Protein AF-A0A7V4M4U8-F1 (afdb_monomer_lite)

Secondary structure (DSSP, 8-state):
----------------------S---TT---SEEEEEEEEESS--SS-PPPPPP-TTSPEEEEEEEEE-TT----S----EEEETTS-EEE------TTT-EEEEEE--S--TTEEEEETTEEEESSPPS----PPPPPPPP--------------PPPP--------------------------PPPPPPP---------------------------------PPPP---------------------------------------------------SPPPPPPEEEEEEE-TTS-EEEEEEETTS-EEEEEEESS--SEEEE-SSS-EEEEE-SSS-EEEEE-TT--EEEEEES-TT-SSEEEEEE-TTSSEEEEEETTTTEEEEEETT-PPPEEEEE----TT----EEEEE-TTSEEEEEETTTTEEEEEETT--S-PPPSBSS---EEE-TTSSEEEEEETTTEEEEEETTEEEEEEE--TTEEESTTT-EEEETTTEEEEEEEE-TT----EEEEEEETTT--EEEEEEE-SSEEEEEEEEPPP-PPB----------

Structure (mmCIF, N/CA/C/O backbone):
data_AF-A0A7V4M4U8-F1
#
_entry.id   AF-A0A7V4M4U8-F1
#
loop_
_atom_site.group_PDB
_atom_site.id
_atom_site.type_symbol
_atom_site.label_atom_id
_atom_site.label_alt_id
_atom_site.label_comp_id
_atom_site.label_asym_id
_atom_site.label_entity_id
_atom_site.label_seq_id
_atom_site.pdbx_PDB_ins_code
_atom_site.Cartn_x
_atom_site.Cartn_y
_atom_site.Cartn_z
_atom_site.occupancy
_atom_site.B_iso_or_equiv
_atom_site.auth_seq_id
_atom_site.auth_comp_id
_atom_site.auth_asym_id
_atom_site.auth_atom_id
_atom_site.pdbx_PDB_model_num
ATOM 1 N N . MET A 1 1 ? 74.409 -19.589 27.084 1.00 37.31 1 MET A N 1
ATOM 2 C CA . MET A 1 1 ? 73.579 -19.998 25.931 1.00 37.31 1 MET A CA 1
ATOM 3 C C . MET A 1 1 ? 72.987 -18.742 25.315 1.00 37.31 1 MET A C 1
ATOM 5 O O . MET A 1 1 ? 72.434 -17.932 26.044 1.00 37.31 1 MET A O 1
ATOM 9 N N . LYS A 1 2 ? 73.227 -18.530 24.018 1.00 34.25 2 LYS A N 1
ATOM 10 C CA . LYS A 1 2 ? 72.780 -17.364 23.245 1.00 34.25 2 LYS A CA 1
ATOM 11 C C . LYS A 1 2 ? 71.338 -17.613 22.787 1.00 34.25 2 LYS A C 1
ATOM 13 O O . LYS A 1 2 ? 71.100 -18.637 22.158 1.00 34.25 2 LYS A O 1
ATOM 18 N N . GLY A 1 3 ? 70.409 -16.711 23.095 1.00 29.94 3 GLY A N 1
ATOM 19 C CA . GLY A 1 3 ? 69.025 -16.756 22.616 1.00 29.94 3 GLY A CA 1
ATOM 20 C C . GLY A 1 3 ? 68.671 -15.428 21.960 1.00 29.94 3 GLY A C 1
ATOM 21 O O . GLY A 1 3 ? 68.572 -14.414 22.643 1.00 29.94 3 GLY A O 1
ATOM 22 N N . ALA A 1 4 ? 68.568 -15.435 20.634 1.00 31.23 4 ALA A N 1
ATOM 23 C CA . ALA A 1 4 ? 68.247 -14.279 19.811 1.00 31.23 4 ALA A CA 1
ATOM 24 C C . ALA A 1 4 ? 66.745 -13.959 19.882 1.00 31.23 4 ALA A C 1
ATOM 26 O O . ALA A 1 4 ? 65.912 -14.839 19.673 1.00 31.23 4 ALA A O 1
ATOM 27 N N . ILE A 1 5 ? 66.414 -12.693 20.139 1.00 37.72 5 ILE A N 1
ATOM 28 C CA . ILE A 1 5 ? 65.064 -12.141 20.002 1.00 37.72 5 ILE A CA 1
ATOM 29 C C . ILE A 1 5 ? 64.905 -11.700 18.545 1.00 37.72 5 ILE A C 1
ATOM 31 O O . ILE A 1 5 ? 65.608 -10.802 18.084 1.00 37.72 5 ILE A O 1
ATOM 35 N N . TRP A 1 6 ? 63.996 -12.346 17.817 1.00 29.23 6 TRP A N 1
ATOM 36 C CA . TRP A 1 6 ? 63.551 -11.902 16.499 1.00 29.23 6 TRP A CA 1
ATOM 37 C C . TRP A 1 6 ? 62.451 -10.848 16.666 1.00 29.23 6 TRP A C 1
ATOM 39 O O . TRP A 1 6 ? 61.345 -11.155 17.104 1.00 29.23 6 TRP A O 1
ATOM 49 N N . LEU A 1 7 ? 62.761 -9.601 16.307 1.00 30.34 7 LEU A N 1
ATOM 50 C CA . LEU A 1 7 ? 61.784 -8.545 16.048 1.00 30.34 7 LEU A CA 1
ATOM 51 C C . LEU A 1 7 ? 61.285 -8.701 14.607 1.00 30.34 7 LEU A C 1
ATOM 53 O O . LEU A 1 7 ? 61.957 -8.294 13.663 1.00 30.34 7 LEU A O 1
ATOM 57 N N . SER A 1 8 ? 60.105 -9.287 14.423 1.00 30.83 8 SER A N 1
ATOM 58 C CA . SER A 1 8 ? 59.366 -9.189 13.164 1.00 30.83 8 SER A CA 1
ATOM 59 C C . SER A 1 8 ? 58.445 -7.971 13.223 1.00 30.83 8 SER A C 1
ATOM 61 O O . SER A 1 8 ? 57.365 -8.019 13.811 1.00 30.83 8 SER A O 1
ATOM 63 N N . ALA A 1 9 ? 58.892 -6.871 12.618 1.00 32.38 9 ALA A N 1
ATOM 64 C CA . ALA A 1 9 ? 58.062 -5.717 12.307 1.00 32.38 9 ALA A CA 1
ATOM 65 C C . ALA A 1 9 ? 57.093 -6.087 11.171 1.00 32.38 9 ALA A C 1
ATOM 67 O O . ALA A 1 9 ? 57.475 -6.150 10.006 1.00 32.38 9 ALA A O 1
ATOM 68 N N . GLY A 1 10 ? 55.838 -6.366 11.520 1.00 26.73 10 GLY A N 1
ATOM 69 C CA . GLY A 1 10 ? 54.737 -6.463 10.567 1.00 26.73 10 GLY A CA 1
ATOM 70 C C . GLY A 1 10 ? 54.005 -5.130 10.497 1.00 26.73 10 GLY A C 1
ATOM 71 O O . GLY A 1 10 ? 53.086 -4.897 11.276 1.00 26.73 10 GLY A O 1
ATOM 72 N N . ALA A 1 11 ? 54.417 -4.256 9.580 1.00 30.48 11 ALA A N 1
ATOM 73 C CA . ALA A 1 11 ? 53.653 -3.071 9.216 1.00 30.48 11 ALA A CA 1
ATOM 74 C C . ALA A 1 11 ? 52.394 -3.504 8.444 1.00 30.48 11 ALA A C 1
ATOM 76 O O . ALA A 1 11 ? 52.497 -4.015 7.331 1.00 30.48 11 ALA A O 1
ATOM 77 N N . TRP A 1 12 ? 51.212 -3.313 9.031 1.00 28.50 12 TRP A N 1
ATOM 78 C CA . TRP A 1 12 ? 49.934 -3.399 8.321 1.00 28.50 12 TRP A CA 1
ATOM 79 C C . TRP A 1 12 ? 49.415 -1.979 8.122 1.00 28.50 12 TRP A C 1
ATOM 81 O O . TRP A 1 12 ? 49.146 -1.263 9.084 1.00 28.50 12 TRP A O 1
ATOM 91 N N . GLY A 1 13 ? 49.375 -1.559 6.858 1.00 30.81 13 GLY A N 1
ATOM 92 C CA . GLY A 1 13 ? 48.991 -0.216 6.447 1.00 30.81 13 GLY A CA 1
ATOM 93 C C . GLY A 1 13 ? 47.503 0.043 6.654 1.00 30.81 13 GLY A C 1
ATOM 94 O O . GLY A 1 13 ? 46.659 -0.629 6.070 1.00 30.81 13 GLY A O 1
ATOM 95 N N . LEU A 1 14 ? 47.204 1.061 7.455 1.00 32.81 14 LEU A N 1
ATOM 96 C CA . LEU A 1 14 ? 45.954 1.809 7.406 1.00 32.81 14 LEU A CA 1
ATOM 97 C C . LEU A 1 14 ? 45.993 2.712 6.167 1.00 32.81 14 LEU A C 1
ATOM 99 O O . LEU A 1 14 ? 46.827 3.612 6.096 1.00 32.81 14 LEU A O 1
ATOM 103 N N . VAL A 1 15 ? 45.080 2.510 5.218 1.00 40.19 15 VAL A N 1
ATOM 104 C CA . VAL A 1 15 ? 44.749 3.531 4.211 1.00 40.19 15 VAL A CA 1
ATOM 105 C C . VAL A 1 15 ? 43.426 4.164 4.632 1.00 40.19 15 VAL A C 1
ATOM 107 O O . VAL A 1 15 ? 42.367 3.879 4.087 1.00 40.19 15 VAL A O 1
ATOM 110 N N . GLY A 1 16 ? 43.484 4.977 5.685 1.00 37.84 16 GLY A N 1
ATOM 111 C CA . GLY A 1 16 ? 42.395 5.871 6.060 1.00 37.84 16 GLY A CA 1
ATOM 112 C C . GLY A 1 16 ? 42.669 7.244 5.462 1.00 37.84 16 GLY A C 1
ATOM 113 O O . GLY A 1 16 ? 43.500 7.981 5.988 1.00 37.84 16 GLY A O 1
ATOM 114 N N . PHE A 1 17 ? 41.994 7.601 4.370 1.00 42.12 17 PHE A N 1
ATOM 115 C CA . PHE A 1 17 ? 42.006 8.980 3.884 1.00 42.12 17 PHE A CA 1
ATOM 116 C C . PHE A 1 17 ? 40.987 9.789 4.690 1.00 42.12 17 PHE A C 1
ATOM 118 O O . PHE A 1 17 ? 39.831 9.933 4.302 1.00 42.12 17 PHE A O 1
ATOM 125 N N . ALA A 1 18 ? 41.414 10.329 5.831 1.00 37.75 18 ALA A N 1
ATOM 126 C CA . ALA A 1 18 ? 40.714 11.455 6.433 1.00 37.75 18 ALA A CA 1
ATOM 127 C C . ALA A 1 18 ? 41.033 12.692 5.585 1.00 37.75 18 ALA A C 1
ATOM 129 O O . ALA A 1 18 ? 42.057 13.348 5.780 1.00 37.75 18 ALA A O 1
ATOM 130 N N . VAL A 1 19 ? 40.194 12.983 4.591 1.00 45.69 19 VAL A N 1
ATOM 131 C CA . VAL A 1 19 ? 40.257 14.273 3.905 1.00 45.69 19 VAL A CA 1
ATOM 132 C C . VAL A 1 19 ? 39.746 15.308 4.907 1.00 45.69 19 VAL A C 1
ATOM 134 O O . VAL A 1 19 ? 38.553 15.387 5.177 1.00 45.69 19 VAL A O 1
ATOM 137 N N . GLY A 1 20 ? 40.657 16.056 5.527 1.00 35.62 20 GLY A N 1
ATOM 138 C CA . GLY A 1 20 ? 40.309 17.187 6.383 1.00 35.62 20 GLY A CA 1
ATOM 139 C C . GLY A 1 20 ? 39.784 18.345 5.539 1.00 35.62 20 GLY A C 1
ATOM 140 O O . GLY A 1 20 ? 40.518 19.296 5.288 1.00 35.62 20 GLY A O 1
ATOM 141 N N . LEU A 1 21 ? 38.541 18.253 5.067 1.00 45.75 21 LEU A N 1
ATOM 142 C CA . LEU A 1 21 ? 37.810 19.401 4.538 1.00 45.75 21 LEU A CA 1
ATOM 143 C C . LEU A 1 21 ? 37.182 20.126 5.730 1.00 45.75 21 LEU A C 1
ATOM 145 O O . LEU A 1 21 ? 36.449 19.528 6.516 1.00 45.75 21 LEU A O 1
ATOM 149 N N . ALA A 1 22 ? 37.534 21.398 5.904 1.00 41.44 22 ALA A N 1
ATOM 150 C CA . ALA A 1 22 ? 36.914 22.264 6.897 1.00 41.44 22 ALA A CA 1
ATOM 151 C C . ALA A 1 22 ? 35.392 22.321 6.668 1.00 41.44 22 ALA A C 1
ATOM 153 O O . ALA A 1 22 ? 34.950 22.381 5.525 1.00 41.44 22 ALA A O 1
ATOM 154 N N . ASP A 1 23 ? 34.600 22.369 7.745 1.00 48.03 23 ASP A N 1
ATOM 155 C CA . ASP A 1 23 ? 33.122 22.445 7.741 1.00 48.03 23 ASP A CA 1
ATOM 156 C C . ASP A 1 23 ? 32.538 23.720 7.072 1.00 48.03 23 ASP A C 1
ATOM 158 O O . ASP A 1 23 ? 31.345 24.011 7.187 1.00 48.03 23 ASP A O 1
ATOM 162 N N . SER A 1 24 ? 33.352 24.511 6.373 1.00 54.06 24 SER A N 1
ATOM 163 C CA . SER A 1 24 ? 32.948 25.753 5.721 1.00 54.06 24 SER A CA 1
ATOM 164 C C . SER A 1 24 ? 32.619 25.522 4.248 1.00 54.06 24 SER A C 1
ATOM 166 O O . SER A 1 24 ? 33.508 25.257 3.440 1.00 54.06 24 SER A O 1
ATOM 168 N N . TRP A 1 25 ? 31.347 25.692 3.892 1.00 60.88 25 TRP A N 1
ATOM 169 C CA . TRP A 1 25 ? 30.920 25.824 2.501 1.00 60.88 25 TRP A CA 1
ATOM 170 C C . TRP A 1 25 ? 31.572 27.053 1.860 1.00 60.88 25 TRP A C 1
ATOM 172 O O . TRP A 1 25 ? 31.498 28.146 2.425 1.00 60.88 25 TRP A O 1
ATOM 182 N N . ASP A 1 26 ? 32.157 26.894 0.672 1.00 64.00 26 ASP A N 1
ATOM 183 C CA . ASP A 1 26 ? 32.497 28.037 -0.174 1.00 64.00 26 ASP A CA 1
ATOM 184 C C . ASP A 1 26 ? 31.190 28.599 -0.771 1.00 64.00 26 ASP A C 1
ATOM 186 O O . ASP A 1 26 ? 30.489 27.879 -1.491 1.00 64.00 26 ASP A O 1
ATOM 190 N N . PRO A 1 27 ? 30.816 29.862 -0.491 1.00 56.94 27 PRO A N 1
ATOM 191 C CA . PRO A 1 27 ? 29.612 30.471 -1.052 1.00 56.94 27 PRO A CA 1
ATOM 192 C C . PRO A 1 27 ? 29.626 30.573 -2.589 1.00 56.94 27 PRO A C 1
ATOM 194 O O . PRO A 1 27 ? 28.568 30.793 -3.180 1.00 56.94 27 PRO A O 1
ATOM 197 N N . ALA A 1 28 ? 30.783 30.416 -3.244 1.00 66.12 28 ALA A N 1
ATOM 198 C CA . ALA A 1 28 ? 30.892 30.367 -4.701 1.00 66.12 28 ALA A CA 1
ATOM 199 C C . ALA A 1 28 ? 30.596 28.980 -5.297 1.00 66.12 28 ALA A C 1
ATOM 201 O O . ALA A 1 28 ? 30.308 28.887 -6.496 1.00 66.12 28 ALA A O 1
ATOM 202 N N . ASP A 1 29 ? 30.636 27.912 -4.495 1.00 75.38 29 ASP A N 1
ATOM 203 C CA . ASP A 1 29 ? 30.267 26.585 -4.969 1.00 75.38 29 ASP A CA 1
ATOM 204 C C . ASP A 1 29 ? 28.770 26.582 -5.329 1.00 75.38 29 ASP A C 1
ATOM 206 O O . ASP A 1 29 ? 27.960 27.293 -4.720 1.00 75.38 29 ASP A O 1
ATOM 210 N N . ARG A 1 30 ? 28.356 25.777 -6.307 1.00 77.81 30 ARG A N 1
ATOM 211 C CA . ARG A 1 30 ? 26.943 25.580 -6.682 1.00 77.81 30 ARG A CA 1
ATOM 212 C C . ARG A 1 30 ? 26.472 24.133 -6.520 1.00 77.81 30 ARG A C 1
ATOM 214 O O . ARG A 1 30 ? 25.294 23.869 -6.746 1.00 77.81 30 ARG A O 1
ATOM 221 N N . ALA A 1 31 ? 27.344 23.211 -6.115 1.00 83.69 31 ALA A N 1
ATOM 222 C CA . ALA A 1 31 ? 27.018 21.796 -6.018 1.00 83.69 31 ALA A CA 1
ATOM 223 C C . ALA A 1 31 ? 25.997 21.500 -4.900 1.00 83.69 31 ALA A C 1
ATOM 225 O O . ALA A 1 31 ? 26.152 21.995 -3.781 1.00 83.69 31 ALA A O 1
ATOM 226 N N . PRO A 1 32 ? 24.964 20.675 -5.152 1.00 81.88 32 PRO A N 1
ATOM 227 C CA . PRO A 1 32 ? 23.910 20.376 -4.175 1.00 81.88 32 PRO A CA 1
ATOM 228 C C . PRO A 1 32 ? 24.402 19.593 -2.942 1.00 81.88 32 PRO A C 1
ATOM 230 O O . PRO A 1 32 ? 23.754 19.624 -1.892 1.00 81.88 32 PRO A O 1
ATOM 233 N N . TRP A 1 33 ? 25.539 18.905 -3.057 1.00 88.06 33 TRP A N 1
ATOM 234 C CA . TRP A 1 33 ? 26.171 18.121 -1.999 1.00 88.06 33 TRP A CA 1
ATOM 235 C C . TRP A 1 33 ? 27.680 17.989 -2.254 1.00 88.06 33 TRP A C 1
ATOM 237 O O . TRP A 1 33 ? 28.111 18.124 -3.397 1.00 88.06 33 TRP A O 1
ATOM 247 N N . HIS A 1 34 ? 28.441 17.671 -1.205 1.00 88.88 34 HIS A N 1
ATOM 248 C CA . HIS A 1 34 ? 29.864 17.324 -1.265 1.00 88.88 34 HIS A CA 1
ATOM 249 C C . HIS A 1 34 ? 30.172 16.048 -0.486 1.00 88.88 34 HIS A C 1
ATOM 251 O O . HIS A 1 34 ? 29.481 15.706 0.478 1.00 88.88 34 HIS A O 1
ATOM 257 N N . LEU A 1 35 ? 31.225 15.348 -0.890 1.00 88.50 35 LEU A N 1
ATOM 258 C CA . LEU A 1 35 ? 31.758 14.195 -0.186 1.00 88.50 35 LEU A CA 1
ATOM 259 C C . LEU A 1 35 ? 32.592 14.651 1.020 1.00 88.50 35 LEU A C 1
ATOM 261 O O . LEU A 1 35 ? 33.602 15.333 0.879 1.00 88.50 35 LEU A O 1
ATOM 265 N N . GLN A 1 36 ? 32.165 14.257 2.220 1.00 88.12 36 GLN A N 1
ATOM 266 C CA . GLN A 1 36 ? 32.839 14.591 3.476 1.00 88.12 36 GLN A CA 1
ATOM 267 C C . GLN A 1 36 ? 33.886 13.536 3.851 1.00 88.12 36 GLN A C 1
ATOM 269 O O . GLN A 1 36 ? 35.000 13.874 4.240 1.00 88.12 36 GLN A O 1
ATOM 274 N N . SER A 1 37 ? 33.542 12.248 3.752 1.00 86.75 37 SER A N 1
ATOM 275 C CA . SER A 1 37 ? 34.482 11.154 4.026 1.00 86.75 37 SER A CA 1
ATOM 276 C C . SER A 1 37 ? 34.078 9.850 3.340 1.00 86.75 37 SER A C 1
ATOM 278 O O . SER A 1 37 ? 32.895 9.605 3.110 1.00 86.75 37 SER A O 1
ATOM 280 N N . VAL A 1 38 ? 35.062 8.991 3.060 1.00 86.69 38 VAL A N 1
ATOM 281 C CA . VAL A 1 38 ? 34.866 7.616 2.571 1.00 86.69 38 VAL A CA 1
ATOM 282 C C . VAL A 1 38 ? 35.637 6.659 3.473 1.00 86.69 38 VAL A C 1
ATOM 284 O O . VAL A 1 38 ? 36.816 6.880 3.738 1.00 86.69 38 VAL A O 1
ATOM 287 N N . ALA A 1 39 ? 34.984 5.599 3.936 1.00 84.62 39 ALA A N 1
ATOM 288 C CA . ALA A 1 39 ? 35.598 4.537 4.726 1.00 84.62 39 ALA A CA 1
ATOM 289 C C . ALA A 1 39 ? 35.186 3.163 4.188 1.00 84.62 39 ALA A C 1
ATOM 291 O O . ALA A 1 39 ? 34.088 3.005 3.666 1.00 84.62 39 ALA A O 1
ATOM 292 N N . ILE A 1 40 ? 36.062 2.169 4.318 1.00 82.31 40 ILE A N 1
ATOM 293 C CA . ILE A 1 40 ? 35.744 0.762 4.051 1.00 82.31 40 ILE A CA 1
ATOM 294 C C . ILE A 1 40 ? 35.632 0.073 5.414 1.00 82.31 40 ILE A C 1
ATOM 296 O O . ILE A 1 40 ? 36.529 0.239 6.235 1.00 82.31 40 ILE A O 1
ATOM 300 N N . SER A 1 41 ? 34.551 -0.668 5.655 1.00 77.62 41 SER A N 1
ATOM 301 C CA . SER A 1 41 ? 34.288 -1.395 6.903 1.00 77.62 41 SER A CA 1
ATOM 302 C C . SER A 1 41 ? 33.845 -2.829 6.617 1.00 77.62 41 SER A C 1
ATOM 304 O O . SER A 1 41 ? 33.208 -3.091 5.603 1.00 77.62 41 SER A O 1
ATOM 306 N N . ASP A 1 42 ? 34.134 -3.770 7.513 1.00 71.62 42 ASP A N 1
ATOM 307 C CA . ASP A 1 42 ? 33.671 -5.165 7.398 1.00 71.62 42 ASP A CA 1
ATOM 308 C C . ASP A 1 42 ? 32.212 -5.357 7.861 1.00 71.62 42 ASP A C 1
ATOM 310 O O . ASP A 1 42 ? 31.645 -6.449 7.733 1.00 71.62 42 ASP A O 1
ATOM 314 N N . GLU A 1 43 ? 31.582 -4.310 8.405 1.00 70.50 43 GLU A N 1
ATOM 315 C CA . GLU A 1 43 ? 30.209 -4.349 8.901 1.00 70.50 43 GLU A CA 1
ATOM 316 C C . GLU A 1 43 ? 29.339 -3.228 8.308 1.00 70.50 43 GLU A C 1
ATOM 318 O O . GLU A 1 43 ? 29.766 -2.090 8.107 1.00 70.50 43 GLU A O 1
ATOM 323 N N . ALA A 1 44 ? 28.062 -3.536 8.071 1.00 60.66 44 ALA A N 1
ATOM 324 C CA . ALA A 1 44 ? 27.045 -2.566 7.665 1.00 60.66 44 ALA A CA 1
ATOM 325 C C . ALA A 1 44 ? 26.556 -1.727 8.864 1.00 60.66 44 ALA A C 1
ATOM 327 O O . ALA A 1 44 ? 25.353 -1.633 9.110 1.00 60.66 44 ALA A O 1
ATOM 328 N N . GLN A 1 45 ? 27.464 -1.185 9.680 1.00 61.06 45 GLN A N 1
ATOM 329 C CA . GLN A 1 45 ? 27.079 -0.361 10.829 1.00 61.06 45 GLN A CA 1
ATOM 330 C C . GLN A 1 45 ? 26.781 1.080 10.399 1.00 61.06 45 GLN A C 1
ATOM 332 O O . GLN A 1 45 ? 27.513 1.682 9.630 1.00 61.06 45 GLN A O 1
ATOM 337 N N . THR A 1 46 ? 25.721 1.681 10.928 1.00 54.38 46 THR A N 1
ATOM 338 C CA . THR A 1 46 ? 25.365 3.094 10.686 1.00 54.38 46 THR A CA 1
ATOM 339 C C . THR A 1 46 ? 26.043 4.067 11.665 1.00 54.38 46 THR A C 1
ATOM 341 O O . THR A 1 46 ? 25.809 5.279 11.616 1.00 54.38 46 THR A O 1
ATOM 344 N N . GLU A 1 47 ? 26.884 3.549 12.567 1.00 53.38 47 GLU A N 1
ATOM 345 C CA . GLU A 1 47 ? 27.676 4.301 13.541 1.00 53.38 47 GLU A CA 1
ATOM 346 C C . GLU A 1 47 ? 29.161 4.039 13.316 1.00 53.38 47 GLU A C 1
ATOM 348 O O . GLU A 1 47 ? 29.636 2.924 13.505 1.00 53.38 47 GLU A O 1
ATOM 353 N N . LEU A 1 48 ? 29.904 5.084 12.942 1.00 48.88 48 LEU A N 1
ATOM 354 C CA . LEU A 1 48 ? 31.364 5.054 12.898 1.00 48.88 48 LEU A CA 1
ATOM 355 C C . LEU A 1 48 ? 31.900 4.948 14.337 1.00 48.88 48 LEU A C 1
ATOM 357 O O . LEU A 1 48 ? 32.186 5.959 14.979 1.00 48.88 48 LEU A O 1
ATOM 361 N N . ARG A 1 49 ? 32.009 3.729 14.874 1.00 44.34 49 ARG A N 1
ATOM 362 C CA . ARG A 1 49 ? 32.866 3.452 16.035 1.00 44.34 49 ARG A CA 1
ATOM 363 C C . ARG A 1 49 ? 34.301 3.198 15.557 1.00 44.34 49 ARG A C 1
ATOM 365 O O . ARG A 1 49 ? 34.479 2.600 14.501 1.00 44.34 49 ARG A O 1
ATOM 372 N N . PRO A 1 50 ? 35.331 3.601 16.321 1.00 43.59 50 PRO A N 1
ATOM 373 C CA . PRO A 1 50 ? 36.697 3.158 16.050 1.00 43.59 50 PRO A CA 1
ATOM 374 C C . PRO A 1 50 ? 36.764 1.619 16.127 1.00 43.59 50 PRO A C 1
ATOM 376 O O . PRO A 1 50 ? 36.323 1.026 17.114 1.00 43.59 50 PRO A O 1
ATOM 379 N N . GLU A 1 51 ? 37.236 0.986 15.049 1.00 49.19 51 GLU A N 1
ATOM 380 C CA . GLU A 1 51 ? 37.052 -0.446 14.770 1.00 49.19 51 GLU A CA 1
ATOM 381 C C . GLU A 1 51 ? 37.871 -1.406 15.656 1.00 49.19 51 GLU A C 1
ATOM 383 O O . GLU A 1 51 ? 38.981 -1.117 16.105 1.00 49.19 51 GLU A O 1
ATOM 388 N N . SER A 1 52 ? 37.301 -2.605 15.841 1.00 45.53 52 SER A N 1
ATOM 389 C CA . SER A 1 52 ? 37.986 -3.840 16.252 1.00 45.53 52 SER A CA 1
ATOM 390 C C . SER A 1 52 ? 38.593 -4.553 15.030 1.00 45.53 52 SER A C 1
ATOM 392 O O . SER A 1 52 ? 38.081 -4.396 13.927 1.00 45.53 52 SER A O 1
ATOM 394 N N . PRO A 1 53 ? 39.658 -5.362 15.188 1.00 42.19 53 PRO A N 1
ATOM 395 C CA . PRO A 1 53 ? 40.408 -5.918 14.061 1.00 42.19 53 PRO A CA 1
ATOM 396 C C . PRO A 1 53 ? 39.591 -6.869 13.163 1.00 42.19 53 PRO A C 1
ATOM 398 O O . PRO A 1 53 ? 38.954 -7.812 13.639 1.00 42.19 53 PRO A O 1
ATOM 401 N N . ALA A 1 54 ? 39.702 -6.627 11.853 1.00 45.78 54 ALA A N 1
ATOM 402 C CA . ALA A 1 54 ? 39.060 -7.318 10.735 1.00 45.78 54 ALA A CA 1
ATOM 403 C C . ALA A 1 54 ? 39.207 -8.855 10.746 1.00 45.78 54 ALA A C 1
ATOM 405 O O . ALA A 1 54 ? 40.302 -9.403 10.922 1.00 45.78 54 ALA A O 1
ATOM 406 N N . LYS A 1 55 ? 38.110 -9.572 10.457 1.00 46.88 55 LYS A N 1
ATOM 407 C CA . LYS A 1 55 ? 38.115 -11.017 10.155 1.00 46.88 55 LYS A CA 1
ATOM 408 C C . LYS A 1 55 ? 38.036 -11.215 8.640 1.00 46.88 55 LYS A C 1
ATOM 410 O O . LYS A 1 55 ? 37.016 -10.924 8.027 1.00 46.88 55 LYS A O 1
ATOM 415 N N . ARG A 1 56 ? 39.092 -11.777 8.040 1.00 43.66 56 ARG A N 1
ATOM 416 C CA . ARG A 1 56 ? 39.177 -12.037 6.589 1.00 43.66 56 ARG A CA 1
ATOM 417 C C . ARG A 1 56 ? 38.054 -12.960 6.098 1.00 43.66 56 ARG A C 1
ATOM 419 O O . ARG A 1 56 ? 37.911 -14.067 6.612 1.00 43.66 56 ARG A O 1
ATOM 426 N N . GLY A 1 57 ? 37.337 -12.527 5.056 1.00 54.75 57 GLY A N 1
ATOM 427 C CA . GLY A 1 57 ? 36.425 -13.366 4.262 1.00 54.75 57 GLY A CA 1
ATOM 428 C C . GLY A 1 57 ? 34.982 -12.866 4.115 1.00 54.75 57 GLY A C 1
ATOM 429 O O . GLY A 1 57 ? 34.152 -13.622 3.618 1.00 54.75 57 GLY A O 1
ATOM 430 N N . ARG A 1 58 ? 34.655 -11.642 4.550 1.00 56.53 58 ARG A N 1
ATOM 431 C CA . ARG A 1 58 ? 33.315 -11.041 4.414 1.00 56.53 58 ARG A CA 1
ATOM 432 C C . ARG A 1 58 ? 33.296 -9.923 3.360 1.00 56.53 58 ARG A C 1
ATOM 434 O O . ARG A 1 58 ? 34.356 -9.358 3.096 1.00 56.53 58 ARG A O 1
ATOM 441 N N . PRO A 1 59 ? 32.132 -9.629 2.747 1.00 54.88 59 PRO A N 1
ATOM 442 C CA . PRO A 1 59 ? 31.981 -8.468 1.875 1.00 54.88 59 PRO A CA 1
ATOM 443 C C . PRO A 1 59 ? 32.311 -7.193 2.654 1.00 54.88 59 PRO A C 1
ATOM 445 O O . PRO A 1 59 ? 31.876 -7.029 3.794 1.00 54.88 59 PRO A O 1
ATOM 448 N N . SER A 1 60 ? 33.094 -6.314 2.036 1.00 71.00 60 SER A N 1
ATOM 449 C CA . SER A 1 60 ? 33.428 -5.016 2.607 1.00 71.00 60 SER A CA 1
ATOM 450 C C . SER A 1 60 ? 32.327 -4.013 2.251 1.00 71.00 60 SER A C 1
ATOM 452 O O . SER A 1 60 ? 31.835 -3.959 1.123 1.00 71.00 60 SER A O 1
ATOM 454 N N . TYR A 1 61 ? 31.931 -3.207 3.220 1.00 79.31 61 TYR A N 1
ATOM 455 C CA . TYR A 1 61 ? 30.981 -2.120 3.069 1.00 79.31 61 TYR A CA 1
ATOM 456 C C . TYR A 1 61 ? 31.735 -0.810 2.860 1.00 79.31 61 TYR A C 1
ATOM 458 O O . TYR A 1 61 ? 32.611 -0.458 3.643 1.00 79.31 61 TYR A O 1
ATOM 466 N N . LEU A 1 62 ? 31.381 -0.058 1.824 1.00 83.62 62 LEU A N 1
ATOM 467 C CA . LEU A 1 62 ? 31.839 1.310 1.626 1.00 83.62 62 LEU A CA 1
ATOM 468 C C . LEU A 1 62 ? 30.873 2.248 2.350 1.00 83.62 62 LEU A C 1
ATOM 470 O O . LEU A 1 62 ? 29.673 2.202 2.109 1.00 83.62 62 LEU A O 1
ATOM 474 N N . HIS A 1 63 ? 31.378 3.085 3.243 1.00 84.81 63 HIS A N 1
ATOM 475 C CA . HIS A 1 63 ? 30.621 4.083 3.989 1.00 84.81 63 HIS A CA 1
ATOM 476 C C . HIS A 1 63 ? 31.011 5.459 3.464 1.00 84.81 63 HIS A C 1
ATOM 478 O O . HIS A 1 63 ? 32.165 5.867 3.590 1.00 84.81 63 HIS A O 1
ATOM 484 N N . ILE A 1 64 ? 30.063 6.179 2.873 1.00 85.56 64 ILE A N 1
ATOM 485 C CA . ILE A 1 64 ? 30.291 7.504 2.295 1.00 85.56 64 ILE A CA 1
ATOM 486 C C . ILE A 1 64 ? 29.465 8.524 3.055 1.00 85.56 64 ILE A C 1
ATOM 488 O O . ILE A 1 64 ? 28.239 8.452 3.069 1.00 85.56 64 ILE A O 1
ATOM 492 N N . ARG A 1 65 ? 30.130 9.500 3.660 1.00 86.50 65 ARG A N 1
ATOM 493 C CA . ARG A 1 65 ? 29.475 10.615 4.332 1.00 86.50 65 ARG A CA 1
ATOM 494 C C . ARG A 1 65 ? 29.379 11.804 3.391 1.00 86.50 65 ARG A C 1
ATOM 496 O O . ARG A 1 65 ? 30.369 12.188 2.773 1.00 86.50 65 ARG A O 1
ATOM 503 N N . LEU A 1 66 ? 28.192 12.385 3.312 1.00 86.00 66 LEU A N 1
ATOM 504 C CA . LEU A 1 66 ? 27.868 13.527 2.473 1.00 86.00 66 LEU A CA 1
ATOM 505 C C . LEU A 1 66 ? 27.567 14.762 3.312 1.00 86.00 66 LEU A C 1
ATOM 507 O O . LEU A 1 66 ? 27.035 14.685 4.418 1.00 86.00 66 LEU A O 1
ATOM 511 N N . GLN A 1 67 ? 27.845 15.920 2.740 1.00 86.00 67 GLN A N 1
ATOM 512 C CA . GLN A 1 67 ? 27.422 17.210 3.248 1.00 86.00 67 GLN A CA 1
ATOM 513 C C . GLN A 1 67 ? 26.433 17.805 2.244 1.00 86.00 67 GLN A C 1
ATOM 515 O O . GLN A 1 67 ? 26.787 18.037 1.094 1.00 86.00 67 GLN A O 1
ATOM 520 N N . PHE A 1 68 ? 25.183 18.026 2.654 1.00 80.69 68 PHE A N 1
ATOM 521 C CA . PHE A 1 68 ? 24.144 18.616 1.800 1.00 80.69 68 PHE A CA 1
ATOM 522 C C . PHE A 1 68 ? 24.016 20.114 2.040 1.00 80.69 68 PHE A C 1
ATOM 524 O O . PHE A 1 68 ? 24.228 20.585 3.162 1.00 80.69 68 PHE A O 1
ATOM 531 N N . ARG A 1 69 ? 23.597 20.857 1.012 1.00 79.38 69 ARG A N 1
ATOM 532 C CA . ARG A 1 69 ? 23.249 22.269 1.192 1.00 79.38 69 ARG A CA 1
ATOM 533 C C . ARG A 1 69 ? 22.070 22.438 2.154 1.00 79.38 69 ARG A C 1
ATOM 535 O O . ARG A 1 69 ? 21.098 21.689 2.048 1.00 79.38 69 ARG A O 1
ATOM 542 N N . PRO A 1 70 ? 22.082 23.477 3.012 1.00 68.38 70 PRO A N 1
ATOM 543 C CA . PRO A 1 70 ? 20.995 23.743 3.958 1.00 68.38 70 PRO A CA 1
ATOM 544 C C . PRO A 1 70 ? 19.607 23.937 3.326 1.00 68.38 70 PRO A C 1
ATOM 546 O O . PRO A 1 70 ? 18.612 23.724 4.004 1.00 68.38 70 PRO A O 1
ATOM 549 N N . GLN A 1 71 ? 19.546 24.340 2.052 1.00 64.06 71 GLN A N 1
ATOM 550 C CA . GLN A 1 71 ? 18.317 24.694 1.325 1.00 64.06 71 GLN A CA 1
ATOM 551 C C . GLN A 1 71 ? 17.706 23.530 0.518 1.00 64.06 71 GLN A C 1
ATOM 553 O O . GLN A 1 71 ? 16.738 23.739 -0.208 1.00 64.06 71 GLN A O 1
ATOM 558 N N . LEU A 1 72 ? 18.258 22.310 0.593 1.00 64.25 72 LEU A N 1
ATOM 559 C CA . LEU A 1 72 ? 17.576 21.130 0.047 1.00 64.25 72 LEU A CA 1
ATOM 560 C C . LEU A 1 72 ? 16.461 20.701 1.019 1.00 64.25 72 LEU A C 1
ATOM 562 O O . LEU A 1 72 ? 16.681 19.888 1.919 1.00 64.25 72 LEU A O 1
ATOM 566 N N . ASP A 1 73 ? 15.269 21.278 0.833 1.00 49.09 73 ASP A N 1
ATOM 567 C CA . ASP A 1 73 ? 14.075 21.048 1.667 1.00 49.09 73 ASP A CA 1
ATOM 568 C C . ASP A 1 73 ? 13.526 19.613 1.578 1.00 49.09 73 ASP A C 1
ATOM 570 O O . ASP A 1 73 ? 12.814 19.163 2.477 1.00 49.09 73 ASP A O 1
ATOM 574 N N . ASP A 1 74 ? 13.902 18.853 0.544 1.00 52.31 74 ASP A N 1
ATOM 575 C CA . ASP A 1 74 ? 13.487 17.463 0.371 1.00 52.31 74 ASP A CA 1
ATOM 576 C C . ASP A 1 74 ? 14.679 16.507 0.487 1.00 52.31 74 ASP A C 1
ATOM 578 O O . ASP A 1 74 ? 15.250 16.050 -0.499 1.00 52.31 74 ASP A O 1
ATOM 582 N N . ARG A 1 75 ? 15.061 16.171 1.726 1.00 52.50 75 ARG A N 1
ATOM 583 C CA . ARG A 1 75 ? 16.090 15.151 2.025 1.00 52.50 75 ARG A CA 1
ATOM 584 C C . ARG A 1 75 ? 15.640 13.722 1.670 1.00 52.50 75 ARG A C 1
ATOM 586 O O . ARG A 1 75 ? 16.255 12.749 2.113 1.00 52.50 75 ARG A O 1
ATOM 593 N N . ARG A 1 76 ? 14.517 13.544 0.964 1.00 49.12 76 ARG A N 1
ATOM 594 C CA . ARG A 1 76 ? 13.989 12.226 0.607 1.00 49.12 76 ARG A CA 1
ATOM 595 C C . ARG A 1 76 ? 14.793 11.643 -0.559 1.00 49.12 76 ARG A C 1
ATOM 597 O O . ARG A 1 76 ? 14.743 12.122 -1.681 1.00 49.12 76 ARG A O 1
ATOM 604 N N . LEU A 1 77 ? 15.497 10.551 -0.251 1.00 51.81 77 LEU A N 1
ATOM 605 C CA . LEU A 1 77 ? 15.923 9.487 -1.172 1.00 51.81 77 LEU A CA 1
ATOM 606 C C . LEU A 1 77 ? 16.551 9.968 -2.491 1.00 51.81 77 LEU A C 1
ATOM 608 O O . LEU A 1 77 ? 16.094 9.653 -3.588 1.00 51.81 77 LEU A O 1
ATOM 612 N N . HIS A 1 78 ? 17.668 10.680 -2.391 1.00 55.34 78 HIS A N 1
ATOM 613 C CA . HIS A 1 78 ? 18.499 10.939 -3.559 1.00 55.34 78 HIS A CA 1
ATOM 614 C C . HIS A 1 78 ? 19.178 9.639 -4.011 1.00 55.34 78 HIS A C 1
ATOM 616 O O . HIS A 1 78 ? 19.860 8.965 -3.236 1.00 55.34 78 HIS A O 1
ATOM 622 N N . GLN A 1 79 ? 18.947 9.265 -5.270 1.00 68.50 79 GLN A N 1
ATOM 623 C CA . GLN A 1 79 ? 19.558 8.103 -5.908 1.00 68.50 79 GLN A CA 1
ATOM 624 C C . GLN A 1 79 ? 21.017 8.415 -6.232 1.00 68.50 79 GLN A C 1
ATOM 626 O O . GLN A 1 79 ? 21.351 8.855 -7.330 1.00 68.50 79 GLN A O 1
ATOM 631 N N . PHE A 1 80 ? 21.885 8.224 -5.250 1.00 79.69 80 PHE A N 1
ATOM 632 C CA . PHE A 1 80 ? 23.312 8.174 -5.514 1.00 79.69 80 PHE A CA 1
ATOM 633 C C . PHE A 1 80 ? 23.656 6.879 -6.250 1.00 79.69 80 PHE A C 1
ATOM 635 O O . PHE A 1 80 ? 22.898 5.914 -6.172 1.00 79.69 80 PHE A O 1
ATOM 642 N N . ARG A 1 81 ? 24.783 6.853 -6.964 1.00 83.69 81 ARG A N 1
ATOM 643 C CA . ARG A 1 81 ? 25.387 5.668 -7.593 1.00 83.69 81 ARG A CA 1
ATOM 644 C C . ARG A 1 81 ? 26.899 5.765 -7.518 1.00 83.69 81 ARG A C 1
ATOM 646 O O . ARG A 1 81 ? 27.444 6.858 -7.661 1.00 83.69 81 ARG A O 1
ATOM 653 N N . VAL A 1 82 ? 27.569 4.626 -7.356 1.00 87.38 82 VAL A N 1
ATOM 654 C CA . VAL A 1 82 ? 29.013 4.557 -7.603 1.00 87.38 82 VAL A CA 1
ATOM 655 C C . VAL A 1 82 ? 29.215 4.236 -9.075 1.00 87.38 82 VAL A C 1
ATOM 657 O O . VAL A 1 82 ? 28.746 3.204 -9.561 1.00 87.38 82 VAL A O 1
ATOM 660 N N . VAL A 1 83 ? 29.890 5.130 -9.789 1.00 86.88 83 VAL A N 1
ATOM 661 C CA . VAL A 1 83 ? 30.147 5.018 -11.226 1.00 86.88 83 VAL A CA 1
ATOM 662 C C . VAL A 1 83 ? 31.642 5.071 -11.522 1.00 86.88 83 VAL A C 1
ATOM 664 O O . VAL A 1 83 ? 32.415 5.684 -10.787 1.00 86.88 83 VAL A O 1
ATOM 667 N N . ASP A 1 84 ? 32.064 4.447 -12.616 1.00 88.75 84 ASP A N 1
ATOM 668 C CA . ASP A 1 84 ? 33.426 4.593 -13.129 1.00 88.75 84 ASP A CA 1
ATOM 669 C C . ASP A 1 84 ? 33.616 5.934 -13.861 1.00 88.75 84 ASP A C 1
ATOM 671 O O . ASP A 1 84 ? 32.670 6.696 -14.072 1.00 88.75 84 ASP A O 1
ATOM 675 N N . LYS A 1 85 ? 34.839 6.229 -14.317 1.00 86.38 85 LYS A N 1
ATOM 676 C CA . LYS A 1 85 ? 35.170 7.421 -15.126 1.00 86.38 85 LYS A CA 1
ATOM 677 C C . LYS A 1 85 ? 34.277 7.648 -16.361 1.00 86.38 85 LYS A C 1
ATOM 679 O O . LYS A 1 85 ? 34.137 8.789 -16.784 1.00 86.38 85 LYS A O 1
ATOM 684 N N . LEU A 1 86 ? 33.660 6.603 -16.915 1.00 84.56 86 LEU A N 1
ATOM 685 C CA . LEU A 1 86 ? 32.767 6.673 -18.078 1.00 84.56 86 LEU A CA 1
ATOM 686 C C . LEU A 1 86 ? 31.292 6.867 -17.685 1.00 84.56 86 LEU A C 1
ATOM 688 O O . LEU A 1 86 ? 30.449 7.024 -18.562 1.00 84.56 86 LEU A O 1
ATOM 692 N N . GLY A 1 87 ? 30.974 6.878 -16.387 1.00 82.06 87 GLY A N 1
ATOM 693 C CA . GLY A 1 87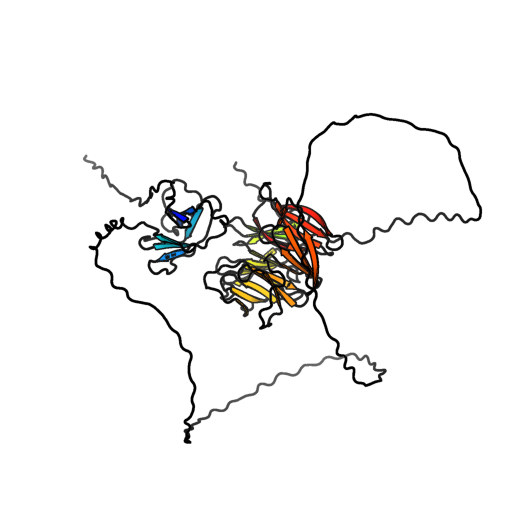 ? 29.602 6.974 -15.881 1.00 82.06 87 GLY A CA 1
ATOM 694 C C . GLY A 1 87 ? 28.877 5.627 -15.824 1.00 82.06 87 GLY A C 1
ATOM 695 O O . GLY A 1 87 ? 27.668 5.586 -15.605 1.00 82.06 87 GLY A O 1
ATOM 696 N N . LYS A 1 88 ? 29.582 4.504 -16.013 1.00 84.25 88 LYS A N 1
ATOM 697 C CA . LYS A 1 88 ? 28.989 3.171 -15.883 1.00 84.25 88 LYS A CA 1
ATOM 698 C C . LYS A 1 88 ? 28.845 2.822 -14.404 1.00 84.25 88 LYS A C 1
ATOM 700 O O . LYS A 1 88 ? 29.811 2.917 -13.651 1.00 84.25 88 LYS A O 1
ATOM 705 N N . THR A 1 89 ? 27.657 2.384 -13.995 1.00 83.38 89 THR A N 1
ATOM 706 C CA . THR A 1 89 ? 27.384 1.961 -12.615 1.00 83.38 89 THR A CA 1
ATOM 707 C C . THR A 1 89 ? 28.216 0.735 -12.240 1.00 83.38 89 THR A C 1
ATOM 709 O O . THR A 1 89 ? 28.189 -0.280 -12.936 1.00 83.38 89 THR A O 1
ATOM 712 N N . VAL A 1 90 ? 28.955 0.857 -11.137 1.00 83.00 90 VAL A N 1
ATOM 713 C CA . VAL A 1 90 ? 29.797 -0.194 -10.548 1.00 83.00 90 VAL A CA 1
ATOM 714 C C . VAL A 1 90 ? 29.095 -0.844 -9.356 1.00 83.00 90 VAL A C 1
ATOM 716 O O . VAL A 1 90 ? 29.251 -2.041 -9.142 1.00 83.00 90 VAL A O 1
ATOM 719 N N . ALA A 1 91 ? 28.284 -0.079 -8.618 1.00 76.69 91 ALA A N 1
ATOM 720 C CA . ALA A 1 91 ? 27.470 -0.592 -7.523 1.00 76.69 91 ALA A CA 1
ATOM 721 C C . ALA A 1 91 ? 26.177 0.214 -7.345 1.00 76.69 91 ALA A C 1
ATOM 723 O O . ALA A 1 91 ? 26.160 1.440 -7.520 1.00 76.69 91 ALA A O 1
ATOM 724 N N . ASP A 1 92 ? 25.116 -0.494 -6.954 1.00 61.53 92 ASP A N 1
ATOM 725 C CA . ASP A 1 92 ? 23.844 0.086 -6.534 1.00 61.53 92 ASP A CA 1
ATOM 726 C C . ASP A 1 92 ? 23.880 0.485 -5.054 1.00 61.53 92 ASP A C 1
ATOM 728 O O . ASP A 1 92 ? 24.607 -0.082 -4.239 1.00 61.53 92 ASP A O 1
ATOM 732 N N . VAL A 1 93 ? 23.086 1.495 -4.707 1.00 63.53 93 VAL A N 1
ATOM 733 C CA . VAL A 1 93 ? 23.180 2.189 -3.416 1.00 63.53 93 VAL A CA 1
ATOM 734 C C . VAL A 1 93 ? 22.021 1.811 -2.524 1.00 63.53 93 VAL A C 1
ATOM 736 O O . VAL A 1 93 ? 20.855 1.853 -2.936 1.00 63.53 93 VAL A O 1
ATOM 739 N N . HIS A 1 94 ? 22.339 1.470 -1.278 1.00 54.03 94 HIS A N 1
ATOM 740 C CA . HIS A 1 94 ? 21.361 1.033 -0.298 1.00 54.03 94 HIS A CA 1
ATOM 741 C C . HIS A 1 94 ? 21.584 1.738 1.041 1.00 54.03 94 HIS A C 1
ATOM 743 O O . HIS A 1 94 ? 22.427 1.343 1.833 1.00 54.03 94 HIS A O 1
ATOM 749 N N . GLY A 1 95 ? 20.753 2.737 1.334 1.00 53.78 95 GLY A N 1
ATOM 750 C CA . GLY A 1 95 ? 20.670 3.336 2.665 1.00 53.78 95 GLY A CA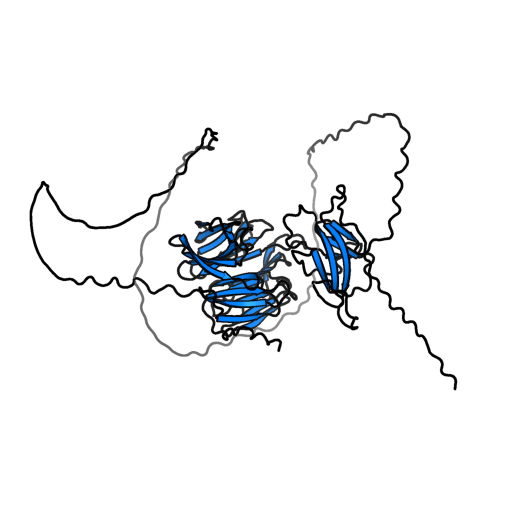 1
ATOM 751 C C . GLY A 1 95 ? 20.926 4.833 2.647 1.00 53.78 95 GLY A C 1
ATOM 752 O O . GLY A 1 95 ? 21.943 5.301 2.150 1.00 53.78 95 GLY A O 1
ATOM 753 N N . PHE A 1 96 ? 19.977 5.573 3.204 1.00 52.09 96 PHE A N 1
ATOM 754 C CA . PHE A 1 96 ? 20.153 6.953 3.618 1.00 52.09 96 PHE A CA 1
ATOM 755 C C . PHE A 1 96 ? 19.566 7.051 5.015 1.00 52.09 96 PHE A C 1
ATOM 757 O O . PHE A 1 96 ? 18.377 6.800 5.177 1.00 52.09 96 PHE A O 1
ATOM 764 N N . TYR A 1 97 ? 20.390 7.406 5.997 1.00 51.38 97 TYR A N 1
ATOM 765 C CA . TYR A 1 97 ? 19.906 7.734 7.332 1.00 51.38 97 TYR A CA 1
ATOM 766 C C . TYR A 1 97 ? 19.615 9.237 7.372 1.00 51.38 97 TYR A C 1
ATOM 768 O O . TYR A 1 97 ? 20.545 10.044 7.235 1.00 51.38 97 TYR A O 1
ATOM 776 N N . ARG A 1 98 ? 18.335 9.606 7.541 1.00 50.59 98 ARG A N 1
ATOM 777 C CA . ARG A 1 98 ? 17.817 10.992 7.443 1.00 50.59 98 ARG A CA 1
ATOM 778 C C . ARG A 1 98 ? 18.581 12.032 8.266 1.00 50.59 98 ARG A C 1
ATOM 780 O O . ARG A 1 98 ? 18.602 13.206 7.889 1.00 50.59 98 ARG A O 1
ATOM 787 N N . ASP A 1 99 ? 19.266 11.590 9.315 1.00 54.50 99 ASP A N 1
ATOM 788 C CA . ASP A 1 99 ? 19.915 12.480 10.276 1.00 54.50 99 ASP A CA 1
ATOM 789 C C . ASP A 1 99 ? 21.447 12.511 10.146 1.00 54.50 99 ASP A C 1
ATOM 791 O O . ASP A 1 99 ? 22.099 13.282 10.847 1.00 54.50 99 ASP A O 1
ATOM 795 N N . ARG A 1 100 ? 22.053 11.659 9.301 1.00 57.03 100 ARG A N 1
ATOM 796 C CA . ARG A 1 100 ? 23.515 11.430 9.327 1.00 57.03 100 ARG A CA 1
ATOM 797 C C . ARG A 1 100 ? 24.229 11.573 7.988 1.00 57.03 100 ARG A C 1
ATOM 799 O O . ARG A 1 100 ? 25.456 11.589 7.985 1.00 57.03 100 ARG A O 1
ATOM 806 N N . SER A 1 101 ? 23.504 11.708 6.875 1.00 71.94 101 SER A N 1
ATOM 807 C CA . SER A 1 101 ? 24.100 11.857 5.538 1.00 71.94 101 SER A CA 1
ATOM 808 C C . SER A 1 101 ? 25.125 10.762 5.201 1.00 71.94 101 SER A C 1
ATOM 810 O O . SER A 1 101 ? 26.099 11.023 4.505 1.00 71.94 101 SER A O 1
ATOM 812 N N . VAL A 1 102 ? 24.942 9.543 5.718 1.00 77.69 102 VAL A N 1
ATOM 813 C CA . VAL A 1 102 ? 25.819 8.399 5.428 1.00 77.69 102 VAL A CA 1
ATOM 814 C C . VAL A 1 102 ? 25.120 7.472 4.441 1.00 77.69 102 VAL A C 1
ATOM 816 O O . VAL A 1 102 ? 23.958 7.114 4.635 1.00 77.69 102 VAL A O 1
ATOM 819 N N . LEU A 1 103 ? 25.848 7.088 3.399 1.00 78.19 103 LEU A N 1
ATOM 820 C CA . LEU A 1 103 ? 25.488 6.080 2.414 1.00 78.19 103 LEU A CA 1
ATOM 821 C C . LEU A 1 103 ? 26.337 4.829 2.649 1.00 78.19 103 LEU A C 1
ATOM 823 O O . LEU A 1 103 ? 27.543 4.945 2.870 1.00 78.19 103 LEU A O 1
ATOM 827 N N . VAL A 1 104 ? 25.727 3.646 2.575 1.00 76.38 104 VAL A N 1
ATOM 828 C CA . VAL A 1 104 ? 26.425 2.361 2.734 1.00 76.38 104 VAL A CA 1
ATOM 829 C C . VAL A 1 104 ? 26.262 1.529 1.461 1.00 76.38 104 VAL A C 1
ATOM 831 O O . VAL A 1 104 ? 25.169 1.431 0.906 1.00 76.38 104 VAL A O 1
ATOM 834 N N . PHE A 1 105 ? 27.354 0.941 0.976 1.00 78.31 105 PHE A N 1
ATOM 835 C CA . PHE A 1 105 ? 27.382 0.159 -0.262 1.00 78.31 105 PHE A CA 1
ATOM 836 C C . PHE A 1 105 ? 28.086 -1.162 -0.006 1.00 78.31 105 PHE A C 1
ATOM 838 O O . PHE A 1 105 ? 29.165 -1.185 0.576 1.00 78.31 105 PHE A O 1
ATOM 845 N N . GLU A 1 106 ? 27.509 -2.258 -0.472 1.00 75.31 106 GLU A N 1
ATOM 846 C CA . GLU A 1 106 ? 28.135 -3.576 -0.404 1.00 75.31 106 GLU A CA 1
ATOM 847 C C . GLU A 1 106 ? 28.836 -3.875 -1.735 1.00 75.31 106 GLU A C 1
ATOM 849 O O . GLU A 1 106 ? 28.253 -3.665 -2.800 1.00 75.31 106 GLU A O 1
ATOM 854 N N . GLY A 1 107 ? 30.090 -4.333 -1.695 1.00 71.69 107 GLY A N 1
ATOM 855 C CA . GLY A 1 107 ? 30.847 -4.636 -2.910 1.00 71.69 107 GLY A CA 1
ATOM 856 C C . GLY A 1 107 ? 32.274 -5.121 -2.657 1.00 71.69 107 GLY A C 1
ATOM 857 O O . GLY A 1 107 ? 32.767 -5.137 -1.530 1.00 71.69 107 GLY A O 1
ATOM 858 N N . GLU A 1 108 ? 32.961 -5.533 -3.725 1.00 73.75 108 GLU A N 1
ATOM 859 C CA . GLU A 1 108 ? 34.395 -5.836 -3.676 1.00 73.75 108 GLU A CA 1
ATOM 860 C C . GLU A 1 108 ? 35.223 -4.568 -3.931 1.00 73.75 108 GLU A C 1
ATOM 862 O O . GLU A 1 108 ? 35.535 -4.221 -5.071 1.00 73.75 108 GLU A O 1
ATOM 867 N N . TRP A 1 109 ? 35.612 -3.877 -2.861 1.00 77.06 109 TRP A N 1
ATOM 868 C CA . TRP A 1 109 ? 36.357 -2.615 -2.940 1.00 77.06 109 TRP A CA 1
ATOM 869 C C . TRP A 1 109 ? 37.868 -2.858 -2.874 1.00 77.06 109 TRP A C 1
ATOM 871 O O . TRP A 1 109 ? 38.487 -2.738 -1.820 1.00 77.06 109 TRP A O 1
ATOM 881 N N . LYS A 1 110 ? 38.475 -3.245 -4.001 1.00 68.25 110 LYS A N 1
ATOM 882 C CA . LYS A 1 110 ? 39.943 -3.402 -4.097 1.00 68.25 110 LYS A CA 1
ATOM 883 C C . LYS A 1 110 ? 40.649 -2.103 -4.489 1.00 68.25 110 LYS A C 1
ATOM 885 O O . LYS A 1 110 ? 41.803 -1.913 -4.120 1.00 68.25 110 LYS A O 1
ATOM 890 N N . ASP A 1 111 ? 39.952 -1.225 -5.208 1.00 75.81 111 ASP A N 1
ATOM 891 C CA . ASP A 1 111 ? 40.441 0.081 -5.642 1.00 75.81 111 ASP A CA 1
ATOM 892 C C . ASP A 1 111 ? 39.274 1.078 -5.723 1.00 75.81 111 ASP A C 1
ATOM 894 O O . ASP A 1 111 ? 38.206 0.755 -6.247 1.00 75.81 111 ASP A O 1
ATOM 898 N N . LEU A 1 112 ? 39.475 2.277 -5.176 1.00 78.62 112 LEU A N 1
ATOM 899 C CA . LEU A 1 112 ? 38.519 3.387 -5.231 1.00 78.62 112 LEU A CA 1
ATOM 900 C C . LEU A 1 112 ? 38.940 4.458 -6.251 1.00 78.62 112 LEU A C 1
ATOM 902 O O . LEU A 1 112 ? 38.188 5.400 -6.517 1.00 78.62 112 LEU A O 1
ATOM 906 N N . GLN A 1 113 ? 40.138 4.343 -6.829 1.00 83.44 113 GLN A N 1
ATOM 907 C CA . GLN A 1 113 ? 40.663 5.300 -7.787 1.00 83.44 113 GLN A CA 1
ATOM 908 C C . GLN A 1 113 ? 39.858 5.266 -9.091 1.00 83.44 113 GLN A C 1
ATOM 910 O O . GLN A 1 113 ? 39.589 4.220 -9.675 1.00 83.44 113 GLN A O 1
ATOM 915 N N . GLY A 1 114 ? 39.461 6.447 -9.573 1.00 81.44 114 GLY A N 1
ATOM 916 C CA . GLY A 1 114 ? 38.658 6.568 -10.794 1.00 81.44 114 GLY A CA 1
ATOM 917 C C . GLY A 1 114 ? 37.183 6.189 -10.624 1.00 81.44 114 GLY A C 1
ATOM 918 O O . GLY A 1 114 ? 36.453 6.182 -11.620 1.00 81.44 114 GLY A O 1
ATOM 919 N N . LEU A 1 115 ? 36.745 5.918 -9.390 1.00 86.00 115 LEU A N 1
ATOM 920 C CA . LEU A 1 115 ? 35.338 5.827 -9.029 1.00 86.00 115 LEU A CA 1
ATOM 921 C C . LEU A 1 115 ? 34.805 7.185 -8.580 1.00 86.00 115 LEU A C 1
ATOM 923 O O . LEU A 1 115 ? 35.514 8.011 -8.000 1.00 86.00 115 LEU A O 1
ATOM 927 N N . TYR A 1 116 ? 33.527 7.398 -8.852 1.00 89.38 116 TYR A N 1
ATOM 928 C CA . TYR A 1 116 ? 32.817 8.628 -8.565 1.00 89.38 116 TYR A CA 1
ATOM 929 C C . TYR A 1 116 ? 31.497 8.304 -7.891 1.00 89.38 116 TYR A C 1
ATOM 931 O O . TYR A 1 116 ? 30.851 7.311 -8.226 1.00 89.38 116 TYR A O 1
ATOM 939 N N . LEU A 1 117 ? 31.083 9.176 -6.985 1.00 88.88 117 LEU A N 1
ATOM 940 C CA . LEU A 1 117 ? 29.712 9.232 -6.535 1.00 88.88 117 LEU A CA 1
ATOM 941 C C . LEU A 1 117 ? 28.936 10.175 -7.453 1.00 88.88 117 LEU A C 1
ATOM 943 O O . LEU A 1 117 ? 29.338 11.318 -7.652 1.00 88.88 117 LEU A O 1
ATOM 947 N N . GLU A 1 118 ? 27.834 9.698 -8.015 1.00 86.19 118 GLU A N 1
ATOM 948 C CA . GLU A 1 118 ? 26.946 10.477 -8.875 1.00 86.19 118 GLU A CA 1
ATOM 949 C C . GLU A 1 118 ? 25.548 10.531 -8.260 1.00 86.19 118 GLU A C 1
ATOM 951 O O . GLU A 1 118 ? 25.006 9.493 -7.889 1.00 86.19 118 GLU A O 1
ATOM 956 N N . GLY A 1 119 ? 24.956 11.720 -8.160 1.00 84.19 119 GLY A N 1
ATOM 957 C CA . GLY A 1 119 ? 23.602 11.923 -7.646 1.00 84.19 119 GLY A CA 1
ATOM 958 C C . GLY A 1 119 ? 23.175 13.386 -7.751 1.00 84.19 119 GLY A C 1
ATOM 959 O O . GLY A 1 119 ? 24.014 14.283 -7.714 1.00 84.19 119 GLY A O 1
ATOM 960 N N . LEU A 1 120 ? 21.871 13.650 -7.889 1.00 76.94 120 LEU A N 1
ATOM 961 C CA . LEU A 1 120 ? 21.321 15.016 -8.009 1.00 76.94 120 LEU A CA 1
ATOM 962 C C . LEU A 1 120 ? 21.934 15.855 -9.150 1.00 76.94 120 LEU A C 1
ATOM 964 O O . LEU A 1 120 ? 22.114 17.063 -9.016 1.00 76.94 120 LEU A O 1
ATOM 968 N N . GLY A 1 121 ? 22.304 15.214 -10.263 1.00 81.50 121 GLY A N 1
ATOM 969 C CA . GLY A 1 121 ? 22.969 15.888 -11.386 1.00 81.50 121 GLY A CA 1
ATOM 970 C C . GLY A 1 121 ? 24.398 16.362 -11.086 1.00 81.50 121 GLY A C 1
ATOM 971 O O . GLY A 1 121 ? 24.990 17.052 -11.910 1.00 81.50 121 GLY A O 1
ATOM 972 N N . HIS A 1 122 ? 24.957 15.988 -9.932 1.00 86.81 122 HIS A N 1
ATOM 973 C CA . HIS A 1 122 ? 26.323 16.290 -9.514 1.00 86.81 122 HIS A CA 1
ATOM 974 C C . HIS A 1 122 ? 27.150 15.012 -9.390 1.00 86.81 122 HIS A C 1
ATOM 976 O O . HIS A 1 122 ? 26.613 13.920 -9.172 1.00 86.81 122 HIS A O 1
ATOM 982 N N . ARG A 1 123 ? 28.467 15.139 -9.558 1.00 89.38 123 ARG A N 1
ATOM 983 C CA . ARG A 1 123 ? 29.388 14.005 -9.569 1.00 89.38 123 ARG A CA 1
ATOM 984 C C . ARG A 1 123 ? 30.724 14.374 -8.941 1.00 89.38 123 ARG A C 1
ATOM 986 O O . ARG A 1 123 ? 31.407 15.269 -9.432 1.00 89.38 123 ARG A O 1
ATOM 993 N N . GLU A 1 124 ? 31.138 13.612 -7.933 1.00 91.56 124 GLU A N 1
ATOM 994 C CA . GLU A 1 124 ? 32.411 13.808 -7.230 1.00 91.56 124 GLU A CA 1
ATOM 995 C C . GLU A 1 124 ? 33.253 12.534 -7.206 1.00 91.56 124 GLU A C 1
ATOM 997 O O . GLU A 1 124 ? 32.702 11.439 -7.090 1.00 91.56 124 GLU A O 1
ATOM 1002 N N . PRO A 1 125 ? 34.587 12.632 -7.335 1.00 91.88 125 PRO A N 1
ATOM 1003 C CA . PRO A 1 125 ? 35.461 11.473 -7.205 1.00 91.88 125 PRO A CA 1
ATOM 1004 C C . PRO A 1 125 ? 35.465 10.953 -5.759 1.00 91.88 125 PRO A C 1
ATOM 1006 O O . PRO A 1 125 ? 35.551 11.737 -4.817 1.00 91.88 125 PRO A O 1
ATOM 1009 N N . LEU A 1 126 ? 35.430 9.627 -5.578 1.00 88.69 126 LEU A N 1
ATOM 1010 C CA . LEU A 1 126 ? 35.490 9.004 -4.244 1.00 88.69 126 LEU A CA 1
ATOM 1011 C C . LEU A 1 126 ? 36.847 9.193 -3.562 1.00 88.69 126 LEU A C 1
ATOM 1013 O O . LEU A 1 126 ? 36.930 9.251 -2.338 1.00 88.69 126 LEU A O 1
ATOM 1017 N N . VAL A 1 127 ? 37.908 9.289 -4.361 1.00 86.19 127 VAL A N 1
ATOM 1018 C CA . VAL A 1 127 ? 39.258 9.620 -3.910 1.00 86.19 127 VAL A CA 1
ATOM 1019 C C . VAL A 1 127 ? 39.706 10.848 -4.696 1.00 86.19 127 VAL A C 1
ATOM 1021 O O . VAL A 1 127 ? 39.780 10.770 -5.929 1.00 86.19 127 VAL A O 1
ATOM 1024 N N . PRO A 1 128 ? 40.001 11.978 -4.031 1.00 71.31 128 PRO A N 1
ATOM 1025 C CA . PRO A 1 128 ? 40.537 13.149 -4.705 1.00 71.31 128 PRO A CA 1
ATOM 1026 C C . PRO A 1 128 ? 41.809 12.763 -5.463 1.00 71.31 128 PRO A C 1
ATOM 1028 O O . PRO A 1 128 ? 42.736 12.185 -4.894 1.00 71.31 128 PRO A O 1
ATOM 1031 N N . GLY A 1 129 ? 41.862 13.069 -6.760 1.00 68.75 129 GLY A N 1
ATOM 1032 C CA . GLY A 1 129 ? 43.119 12.991 -7.500 1.00 68.75 129 GLY A CA 1
ATOM 1033 C C . GLY A 1 129 ? 44.147 13.969 -6.913 1.00 68.75 129 GLY A C 1
ATOM 1034 O O . GLY A 1 129 ? 43.761 14.906 -6.208 1.00 68.75 129 GLY A O 1
ATOM 1035 N N . PRO A 1 130 ? 45.449 13.802 -7.211 1.00 63.72 130 PRO A N 1
ATOM 1036 C CA . PRO A 1 130 ? 46.440 14.811 -6.854 1.00 63.72 130 PRO A CA 1
ATOM 1037 C C . PRO A 1 130 ? 45.963 16.175 -7.376 1.00 63.72 130 PRO A C 1
ATOM 1039 O O . PRO A 1 130 ? 45.442 16.228 -8.498 1.00 63.72 130 PRO A O 1
ATOM 1042 N N . PRO A 1 131 ? 46.083 17.256 -6.580 1.00 49.41 131 PRO A N 1
ATOM 1043 C CA . PRO A 1 131 ? 45.575 18.564 -6.958 1.00 49.41 131 PRO A CA 1
ATOM 1044 C C . PRO A 1 131 ? 46.126 18.909 -8.335 1.00 49.41 131 PRO A C 1
ATOM 1046 O O . PRO A 1 131 ? 47.338 19.018 -8.530 1.00 49.41 131 PRO A O 1
ATOM 1049 N N . ARG A 1 132 ? 45.226 19.022 -9.317 1.00 44.88 132 ARG A N 1
ATOM 1050 C CA . ARG A 1 132 ? 45.586 19.528 -10.636 1.00 44.88 132 ARG A CA 1
ATOM 1051 C C . ARG A 1 132 ? 46.143 20.920 -10.384 1.00 44.88 132 ARG A C 1
ATOM 1053 O O . ARG A 1 132 ? 45.408 21.771 -9.886 1.00 44.88 132 ARG A O 1
ATOM 1060 N N . ALA A 1 133 ? 47.433 21.117 -10.661 1.00 43.44 133 ALA A N 1
ATOM 1061 C CA . ALA A 1 133 ? 48.059 22.427 -10.591 1.00 43.44 133 ALA A CA 1
ATOM 1062 C C . ALA A 1 133 ? 47.127 23.409 -11.300 1.00 43.44 133 ALA A C 1
ATOM 1064 O O . ALA A 1 133 ? 46.772 23.198 -12.463 1.00 43.44 133 ALA A O 1
ATOM 1065 N N . ARG A 1 134 ? 46.631 24.393 -10.546 1.00 39.22 134 ARG A N 1
ATOM 1066 C CA . ARG A 1 134 ? 45.737 25.433 -11.043 1.00 39.22 134 ARG A CA 1
ATOM 1067 C C . ARG A 1 134 ? 46.440 26.037 -12.251 1.00 39.22 134 ARG A C 1
ATOM 1069 O O . ARG A 1 134 ? 47.479 26.665 -12.079 1.00 39.22 134 ARG A O 1
ATOM 1076 N N . ALA A 1 135 ? 45.936 25.756 -13.452 1.00 44.22 135 ALA A N 1
ATOM 1077 C CA . ALA A 1 135 ? 46.478 26.352 -14.658 1.00 44.22 135 ALA A CA 1
ATOM 1078 C C . ALA A 1 135 ? 46.406 27.864 -14.453 1.00 44.22 135 ALA A C 1
ATOM 1080 O O . ALA A 1 135 ? 45.324 28.399 -14.189 1.00 44.22 135 ALA A O 1
ATOM 1081 N N . GLU A 1 136 ? 47.568 28.516 -14.460 1.00 39.12 136 GLU A N 1
ATOM 1082 C CA . GLU A 1 136 ? 47.635 29.967 -14.426 1.00 39.12 136 GLU A CA 1
ATOM 1083 C C . GLU A 1 136 ? 46.743 30.506 -15.549 1.00 39.12 136 GLU A C 1
ATOM 1085 O O . GLU A 1 136 ? 46.748 29.953 -16.657 1.00 39.12 136 GLU A O 1
ATOM 1090 N N . PRO A 1 137 ? 45.927 31.536 -15.275 1.00 43.94 137 PRO A N 1
ATOM 1091 C CA . PRO A 1 137 ? 45.142 32.158 -16.323 1.00 43.94 137 PRO A CA 1
ATOM 1092 C C . PRO A 1 137 ? 46.108 32.626 -17.421 1.00 43.94 137 PRO A C 1
ATOM 1094 O O . PRO A 1 137 ? 47.113 33.266 -17.099 1.00 43.94 137 PRO A O 1
ATOM 1097 N N . PRO A 1 138 ? 45.853 32.304 -18.702 1.00 44.59 138 PRO A N 1
ATOM 1098 C CA . PRO A 1 138 ? 46.701 32.788 -19.777 1.00 44.59 138 PRO A CA 1
ATOM 1099 C C . PRO A 1 138 ? 46.728 34.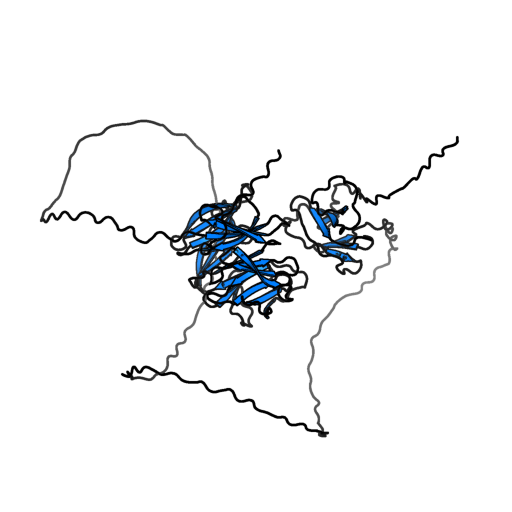317 -19.729 1.00 44.59 138 PRO A C 1
ATOM 1101 O O . PRO A 1 138 ? 45.685 34.967 -19.620 1.00 44.59 138 PRO A O 1
ATOM 1104 N N . ALA A 1 139 ? 47.940 34.872 -19.769 1.00 47.75 139 ALA A N 1
ATOM 1105 C CA . ALA A 1 139 ? 48.174 36.304 -19.828 1.00 47.75 139 ALA A CA 1
ATOM 1106 C C . ALA A 1 139 ? 47.339 36.932 -20.954 1.00 47.75 139 ALA A C 1
ATOM 1108 O O . ALA A 1 139 ? 47.252 36.391 -22.058 1.00 47.75 139 ALA A O 1
ATOM 1109 N N . SER A 1 140 ? 46.717 38.068 -20.640 1.00 45.53 140 SER A N 1
ATOM 1110 C CA . SER A 1 140 ? 45.839 38.824 -21.529 1.00 45.53 140 SER A CA 1
ATOM 1111 C C . SER A 1 140 ? 46.445 39.004 -22.929 1.00 45.53 140 SER A C 1
ATOM 1113 O O . SER A 1 140 ? 47.594 39.444 -23.031 1.00 45.53 140 SER A O 1
ATOM 1115 N N . PRO A 1 141 ? 45.698 38.734 -24.015 1.00 47.38 141 PRO A N 1
ATOM 1116 C CA . PRO A 1 141 ? 46.161 39.062 -25.354 1.00 47.38 141 PRO A CA 1
ATOM 1117 C C . PRO A 1 141 ? 46.184 40.588 -25.557 1.00 47.38 141 PRO A C 1
ATOM 1119 O O . PRO A 1 141 ? 45.370 41.308 -24.963 1.00 47.38 141 PRO A O 1
ATOM 1122 N N . PRO A 1 142 ? 47.104 41.110 -26.388 1.00 43.38 142 PRO A N 1
ATOM 1123 C CA . PRO A 1 142 ? 47.154 42.526 -26.696 1.00 43.38 142 PRO A CA 1
ATOM 1124 C C . PRO A 1 142 ? 45.922 42.955 -27.499 1.00 43.38 142 PRO A C 1
ATOM 1126 O O . PRO A 1 142 ? 45.382 42.224 -28.327 1.00 43.38 142 PRO A O 1
ATOM 1129 N N . LYS A 1 143 ? 45.506 44.185 -27.210 1.00 47.53 143 LYS A N 1
ATOM 1130 C CA . LYS A 1 143 ? 44.401 44.934 -27.805 1.00 47.53 143 LYS A CA 1
ATOM 1131 C C . LYS A 1 143 ? 44.532 44.949 -29.337 1.00 47.53 143 LYS A C 1
ATOM 1133 O O . LYS A 1 143 ? 45.426 45.608 -29.859 1.00 47.53 143 LYS A O 1
ATOM 1138 N N . ALA A 1 144 ? 43.649 44.233 -30.032 1.00 40.66 144 ALA A N 1
ATOM 1139 C CA . ALA A 1 144 ? 43.507 44.283 -31.484 1.00 40.66 144 ALA A CA 1
ATOM 1140 C C . ALA A 1 144 ? 42.219 45.027 -31.860 1.00 40.66 144 ALA A C 1
ATOM 1142 O O . ALA A 1 144 ? 41.198 44.934 -31.178 1.00 40.66 144 ALA A O 1
ATOM 1143 N N . GLU A 1 145 ? 42.341 45.824 -32.912 1.00 39.53 145 GLU A N 1
ATOM 1144 C CA . GLU A 1 145 ? 41.406 46.839 -33.378 1.00 39.53 145 GLU A CA 1
ATOM 1145 C C . GLU A 1 145 ? 40.082 46.274 -33.901 1.00 39.53 145 GLU A C 1
ATOM 1147 O O . GLU A 1 145 ? 39.978 45.138 -34.362 1.00 39.53 145 GLU A O 1
ATOM 1152 N N . ALA A 1 146 ? 39.063 47.127 -33.817 1.00 45.94 146 ALA A N 1
ATOM 1153 C CA . ALA A 1 146 ? 37.698 46.870 -34.229 1.00 45.94 146 ALA A CA 1
ATOM 1154 C C . ALA A 1 146 ? 37.592 46.527 -35.721 1.00 45.94 146 ALA A C 1
ATOM 1156 O O . ALA A 1 146 ? 38.028 47.294 -36.581 1.00 45.94 146 ALA A O 1
ATOM 1157 N N . LYS A 1 147 ? 36.888 45.434 -36.022 1.00 35.06 147 LYS A N 1
ATOM 1158 C CA . LYS A 1 147 ? 36.231 45.249 -37.312 1.00 35.06 147 LYS A CA 1
ATOM 1159 C C . LYS A 1 147 ? 34.791 44.813 -37.068 1.00 35.06 147 LYS A C 1
ATOM 1161 O O . LYS A 1 147 ? 34.532 43.812 -36.410 1.00 35.06 147 LYS A O 1
ATOM 1166 N N . VAL A 1 148 ? 33.888 45.665 -37.536 1.00 48.94 148 VAL A N 1
ATOM 1167 C CA . VAL A 1 148 ? 32.440 45.477 -37.581 1.00 48.94 148 VAL A CA 1
ATOM 1168 C C . VAL A 1 148 ? 32.151 44.343 -38.558 1.00 48.94 148 VAL A C 1
ATOM 1170 O O . VAL A 1 148 ? 32.582 44.419 -39.707 1.00 48.94 148 VAL A O 1
ATOM 1173 N N . GLU A 1 149 ? 31.438 43.313 -38.111 1.00 37.66 149 GLU A N 1
ATOM 1174 C CA . GLU A 1 149 ? 30.841 42.319 -39.000 1.00 37.66 149 GLU A CA 1
ATOM 1175 C C . GLU A 1 149 ? 29.440 41.984 -38.480 1.00 37.66 149 GLU A C 1
ATOM 1177 O O . GLU A 1 149 ? 29.240 41.594 -37.327 1.00 37.66 149 GLU A O 1
ATOM 1182 N N . GLU A 1 150 ? 28.466 42.294 -39.328 1.00 34.81 150 GLU A N 1
ATOM 1183 C CA . GLU A 1 150 ? 27.032 42.211 -39.105 1.00 34.81 150 GLU A CA 1
ATOM 1184 C C . GLU A 1 150 ? 26.578 40.745 -39.035 1.00 34.81 150 GLU A C 1
ATOM 1186 O O . GLU A 1 150 ? 26.979 39.911 -39.842 1.00 34.81 150 GLU A O 1
ATOM 1191 N N . SER A 1 151 ? 25.687 40.431 -38.093 1.00 38.19 151 SER A N 1
ATOM 1192 C CA . SER A 1 151 ? 24.714 39.350 -38.288 1.00 38.19 151 SER A CA 1
ATOM 1193 C C . SER A 1 151 ? 23.490 39.955 -38.963 1.00 38.19 151 SER A C 1
ATOM 1195 O O . SER A 1 151 ? 23.049 41.026 -38.540 1.00 38.19 151 SER A O 1
ATOM 1197 N N . PRO A 1 152 ? 22.889 39.262 -39.938 1.00 41.09 152 PRO A N 1
ATOM 1198 C CA . PRO A 1 152 ? 21.612 38.641 -39.598 1.00 41.09 152 PRO A CA 1
ATOM 1199 C C . PRO A 1 152 ? 21.354 37.308 -40.313 1.00 41.09 152 PRO A C 1
ATOM 1201 O O . PRO A 1 152 ? 21.514 37.157 -41.520 1.00 41.09 152 PRO A O 1
ATOM 1204 N N . TRP A 1 153 ? 20.868 36.347 -39.533 1.00 37.00 153 TRP A N 1
ATOM 1205 C CA . TRP A 1 153 ? 20.143 35.191 -40.037 1.00 37.00 153 TRP A CA 1
ATOM 1206 C C . TRP A 1 153 ? 18.792 35.667 -40.574 1.00 37.00 153 TRP A C 1
ATOM 1208 O O . TRP A 1 153 ? 17.880 35.942 -39.795 1.00 37.00 153 TRP A O 1
ATOM 1218 N N . GLU A 1 154 ? 18.684 35.772 -41.893 1.00 37.03 154 GLU A N 1
ATOM 1219 C CA . GLU A 1 154 ? 17.425 35.967 -42.605 1.00 37.03 154 GLU A CA 1
ATOM 1220 C C . GLU A 1 154 ? 16.992 34.609 -43.180 1.00 37.03 154 GLU A C 1
ATOM 1222 O O . GLU A 1 154 ? 17.739 33.935 -43.890 1.00 37.03 154 GLU A O 1
ATOM 1227 N N . ILE A 1 155 ? 15.816 34.157 -42.746 1.00 38.72 155 ILE A N 1
ATOM 1228 C CA . ILE A 1 155 ? 15.167 32.906 -43.140 1.00 38.72 155 ILE A CA 1
ATOM 1229 C C . ILE A 1 155 ? 14.155 33.260 -44.227 1.00 38.72 155 ILE A C 1
ATOM 1231 O O . ILE A 1 155 ? 13.251 34.042 -43.946 1.00 38.72 155 ILE A O 1
ATOM 1235 N N . ASP A 1 156 ? 14.243 32.616 -45.393 1.00 35.03 156 ASP A N 1
ATOM 1236 C CA . ASP A 1 156 ? 13.187 32.643 -46.413 1.00 35.03 156 ASP A CA 1
ATOM 1237 C C . ASP A 1 156 ? 12.536 31.250 -46.604 1.00 35.03 156 ASP A C 1
ATOM 1239 O O . ASP A 1 156 ? 13.238 30.230 -46.591 1.00 35.03 156 ASP A O 1
ATOM 1243 N N . PRO A 1 157 ? 11.196 31.173 -46.762 1.00 46.88 157 PRO A N 1
ATOM 1244 C CA . PRO A 1 157 ? 10.430 29.932 -46.939 1.00 46.88 157 PRO A CA 1
ATOM 1245 C C . PRO A 1 157 ? 10.393 29.423 -48.404 1.00 46.88 157 PRO A C 1
ATOM 1247 O O . PRO A 1 157 ? 10.746 30.152 -49.332 1.00 46.88 157 PRO A O 1
ATOM 1250 N N . PRO A 1 158 ? 9.965 28.162 -48.649 1.00 49.28 158 PRO A N 1
ATOM 1251 C CA . PRO A 1 158 ? 10.205 27.469 -49.915 1.00 49.28 158 PRO A CA 1
ATOM 1252 C C . PRO A 1 158 ? 9.179 27.813 -51.004 1.00 49.28 158 PRO A C 1
ATOM 1254 O O . PRO A 1 158 ? 7.981 27.914 -50.741 1.00 49.28 158 PRO A O 1
ATOM 1257 N N . SER A 1 159 ? 9.652 27.897 -52.251 1.00 38.28 159 SER A N 1
ATOM 1258 C CA . SER A 1 159 ? 8.809 27.958 -53.452 1.00 38.28 159 SER A CA 1
ATOM 1259 C C . SER A 1 159 ? 8.631 26.580 -54.093 1.00 38.28 159 SER A C 1
ATOM 1261 O O . SER A 1 159 ? 9.553 25.765 -54.144 1.00 38.28 159 SER A O 1
ATOM 1263 N N . ALA A 1 160 ? 7.406 26.350 -54.557 1.00 40.03 160 ALA A N 1
ATOM 1264 C CA . ALA A 1 160 ? 6.927 25.178 -55.273 1.00 40.03 160 ALA A CA 1
ATOM 1265 C C . ALA A 1 160 ? 7.384 25.146 -56.744 1.00 40.03 160 ALA A C 1
ATOM 1267 O O . ALA A 1 160 ? 7.587 26.200 -57.331 1.00 40.03 160 ALA A O 1
ATOM 1268 N N . GLU A 1 161 ? 7.478 23.938 -57.317 1.00 32.00 161 GLU A N 1
ATOM 1269 C CA . GLU A 1 161 ? 6.956 23.496 -58.636 1.00 32.00 161 GLU A CA 1
ATOM 1270 C C . GLU A 1 161 ? 7.659 22.176 -59.036 1.00 32.00 161 GLU A C 1
ATOM 1272 O O . GLU A 1 161 ? 8.880 22.087 -59.031 1.00 32.00 161 GLU A O 1
ATOM 1277 N N . THR A 1 162 ? 6.972 21.029 -59.063 1.00 33.56 162 THR A N 1
ATOM 1278 C CA . THR A 1 162 ? 6.137 20.423 -60.130 1.00 33.56 162 THR A CA 1
ATOM 1279 C C . THR A 1 162 ? 6.926 19.765 -61.279 1.00 33.56 162 THR A C 1
ATOM 1281 O O . THR A 1 162 ? 7.739 20.388 -61.948 1.00 33.56 162 THR A O 1
ATOM 1284 N N . THR A 1 163 ? 6.509 18.524 -61.575 1.00 35.59 163 THR A N 1
ATOM 1285 C CA . THR A 1 163 ? 6.612 17.715 -62.814 1.00 35.59 163 THR A CA 1
ATOM 1286 C C . THR A 1 163 ? 7.719 16.661 -62.930 1.00 35.59 163 THR A C 1
ATOM 1288 O O . THR A 1 163 ? 8.905 16.942 -62.824 1.00 35.59 163 THR A O 1
ATOM 1291 N N . GLY A 1 164 ? 7.289 15.426 -63.243 1.00 30.27 164 GLY A N 1
ATOM 1292 C CA . GLY A 1 164 ? 8.142 14.404 -63.857 1.00 30.27 164 GLY A CA 1
ATOM 1293 C C . GLY A 1 164 ? 7.831 12.946 -63.495 1.00 30.27 164 GLY A C 1
ATOM 1294 O O . GLY A 1 164 ? 8.652 12.287 -62.872 1.00 30.27 164 GLY A O 1
ATOM 1295 N N . HIS A 1 165 ? 6.683 12.408 -63.923 1.00 36.84 165 HIS A N 1
ATOM 1296 C CA . HIS A 1 165 ? 6.556 10.966 -64.220 1.00 36.84 165 HIS A CA 1
ATOM 1297 C C . HIS A 1 165 ? 7.466 10.632 -65.426 1.00 36.84 165 HIS A C 1
ATOM 1299 O O . HIS A 1 165 ? 7.587 11.504 -66.291 1.00 36.84 165 HIS A O 1
ATOM 1305 N N . PRO A 1 166 ? 8.063 9.419 -65.555 1.00 46.56 166 PRO A N 1
ATOM 1306 C CA . PRO A 1 166 ? 7.261 8.269 -66.006 1.00 46.56 166 PRO A CA 1
ATOM 1307 C C . PRO A 1 166 ? 7.750 6.833 -65.648 1.00 46.56 166 PRO A C 1
ATOM 1309 O O . PRO A 1 166 ? 8.902 6.584 -65.317 1.00 46.56 166 PRO A O 1
ATOM 1312 N N . THR A 1 167 ? 6.816 5.889 -65.852 1.00 33.22 167 THR A N 1
ATOM 1313 C CA . THR A 1 167 ? 6.943 4.480 -66.320 1.00 33.22 167 THR A CA 1
ATOM 1314 C C . THR A 1 167 ? 7.674 3.384 -65.523 1.00 33.22 167 THR A C 1
ATOM 1316 O O . THR A 1 167 ? 8.863 3.441 -65.238 1.00 33.22 167 THR A O 1
ATOM 1319 N N . ALA A 1 168 ? 6.920 2.293 -65.320 1.00 39.22 168 ALA A N 1
ATOM 1320 C CA . ALA A 1 168 ? 7.350 0.939 -64.958 1.00 39.22 168 ALA A CA 1
ATOM 1321 C C . ALA A 1 168 ? 8.144 0.224 -66.078 1.00 39.22 168 ALA A C 1
ATOM 1323 O O . ALA A 1 168 ? 8.082 0.634 -67.239 1.00 39.22 168 ALA A O 1
ATOM 1324 N N . PRO A 1 169 ? 8.823 -0.891 -65.745 1.00 47.88 169 PRO A N 1
ATOM 1325 C CA . PRO A 1 169 ? 8.364 -2.230 -66.168 1.00 47.88 169 PRO A CA 1
ATOM 1326 C C . PRO A 1 169 ? 8.422 -3.249 -65.000 1.00 47.88 169 PRO A C 1
ATOM 1328 O O . PRO A 1 169 ? 9.231 -3.115 -64.093 1.00 47.88 169 PRO A O 1
ATOM 1331 N N . VAL A 1 170 ? 7.443 -4.139 -64.797 1.00 34.47 170 VAL A N 1
ATOM 1332 C CA . VAL A 1 170 ? 7.165 -5.444 -65.450 1.00 34.47 170 VAL A CA 1
ATOM 1333 C C . VAL A 1 170 ? 8.247 -6.532 -65.248 1.00 34.47 170 VAL A C 1
ATOM 1335 O O . VAL A 1 170 ? 9.283 -6.521 -65.896 1.00 34.47 170 VAL A O 1
ATOM 1338 N N . ALA A 1 171 ? 7.844 -7.522 -64.434 1.00 34.06 171 ALA A N 1
ATOM 1339 C CA . ALA A 1 171 ? 8.052 -8.982 -64.498 1.00 34.06 171 ALA A CA 1
ATOM 1340 C C . ALA A 1 171 ? 9.368 -9.681 -64.077 1.00 34.06 171 ALA A C 1
ATOM 1342 O O . ALA A 1 171 ? 10.445 -9.412 -64.591 1.00 34.06 171 ALA A O 1
ATOM 1343 N N . ALA A 1 172 ? 9.143 -10.729 -63.260 1.00 31.47 172 ALA A N 1
ATOM 1344 C CA . ALA A 1 172 ? 9.631 -12.126 -63.334 1.00 31.47 172 ALA A CA 1
ATOM 1345 C C . ALA A 1 172 ? 10.267 -12.580 -62.001 1.00 31.47 172 ALA A C 1
ATOM 1347 O O . ALA A 1 172 ? 11.322 -12.107 -61.606 1.00 31.47 172 ALA A O 1
ATOM 1348 N N . ALA A 1 173 ? 9.548 -13.318 -61.150 1.00 34.06 173 ALA A N 1
ATOM 1349 C CA . ALA A 1 173 ? 9.366 -14.776 -61.191 1.00 34.06 173 ALA A CA 1
ATOM 1350 C C . ALA A 1 173 ? 10.669 -15.567 -60.963 1.00 34.06 173 ALA A C 1
ATOM 1352 O O . ALA A 1 173 ? 11.486 -15.675 -61.864 1.00 34.06 173 ALA A O 1
ATOM 1353 N N . HIS A 1 174 ? 10.788 -16.212 -59.796 1.00 34.47 174 HIS A N 1
ATOM 1354 C CA . HIS A 1 174 ? 11.249 -17.600 -59.714 1.00 34.47 174 HIS A CA 1
ATOM 1355 C C . HIS A 1 174 ? 10.675 -18.289 -58.471 1.00 34.47 174 HIS A C 1
ATOM 1357 O O . HIS A 1 174 ? 10.811 -17.827 -57.341 1.00 34.47 174 HIS A O 1
ATOM 1363 N N . ALA A 1 175 ? 9.996 -19.400 -58.746 1.00 32.91 175 ALA A N 1
ATOM 1364 C CA . ALA A 1 175 ? 9.427 -20.355 -57.815 1.00 32.91 175 ALA A CA 1
ATOM 1365 C C . ALA A 1 175 ? 10.382 -21.541 -57.591 1.00 32.91 175 ALA A C 1
ATOM 1367 O O . ALA A 1 175 ? 11.138 -21.892 -58.497 1.00 32.91 175 ALA A O 1
ATOM 1368 N N . SER A 1 176 ? 10.281 -22.174 -56.417 1.00 34.66 176 SER A N 1
ATOM 1369 C CA . SER A 1 176 ? 10.387 -23.626 -56.117 1.00 34.66 176 SER A CA 1
ATOM 1370 C C . SER A 1 176 ? 10.376 -23.747 -54.582 1.00 34.66 176 SER A C 1
ATOM 1372 O O . SER A 1 176 ? 11.261 -23.194 -53.945 1.00 34.66 176 SER A O 1
ATOM 1374 N N . ALA A 1 177 ? 9.370 -24.247 -53.857 1.00 34.06 177 ALA A N 1
ATOM 1375 C CA . ALA A 1 177 ? 8.536 -25.452 -53.957 1.00 34.06 177 ALA A CA 1
ATOM 1376 C C . ALA A 1 177 ? 9.325 -26.769 -53.855 1.00 34.06 177 ALA A C 1
ATOM 1378 O O . ALA A 1 177 ? 9.856 -27.205 -54.863 1.00 34.06 177 ALA A O 1
ATOM 1379 N N . VAL A 1 178 ? 9.321 -27.392 -52.662 1.00 34.75 178 VAL A N 1
ATOM 1380 C CA . VAL A 1 178 ? 9.206 -28.847 -52.364 1.00 34.75 178 VAL A CA 1
ATOM 1381 C C . VAL A 1 178 ? 8.773 -28.926 -50.881 1.00 34.75 178 VAL A C 1
ATOM 1383 O O . VAL A 1 178 ? 9.500 -28.459 -50.014 1.00 34.75 178 VAL A O 1
ATOM 1386 N N . ALA A 1 179 ? 7.499 -29.156 -50.550 1.00 33.41 179 ALA A N 1
ATOM 1387 C CA . ALA A 1 179 ? 6.757 -30.426 -50.464 1.00 33.41 179 ALA A CA 1
ATOM 1388 C C . ALA A 1 179 ? 7.115 -31.297 -49.237 1.00 33.41 179 ALA A C 1
ATOM 1390 O O . ALA A 1 179 ? 8.235 -31.776 -49.097 1.00 33.41 179 ALA A O 1
ATOM 1391 N N . GLY A 1 180 ? 6.109 -31.524 -48.384 1.00 31.56 180 GLY A N 1
ATOM 1392 C CA . GLY A 1 180 ? 6.140 -32.429 -47.232 1.00 31.56 180 GLY A CA 1
ATOM 1393 C C . GLY A 1 180 ? 4.872 -32.291 -46.382 1.00 31.56 180 GLY A C 1
ATOM 1394 O O . GLY A 1 180 ? 4.861 -31.554 -45.403 1.00 31.56 180 GLY A O 1
ATOM 1395 N N . GLN A 1 181 ? 3.787 -32.941 -46.814 1.00 33.94 181 GLN A N 1
ATOM 1396 C CA . GLN A 1 181 ? 2.480 -33.008 -46.139 1.00 33.94 181 GLN A CA 1
ATOM 1397 C C . GLN A 1 181 ? 2.507 -33.818 -44.817 1.00 33.94 181 GLN A C 1
ATOM 1399 O O . GLN A 1 181 ? 3.433 -34.600 -44.603 1.00 33.94 181 GLN A O 1
ATOM 1404 N N . PRO A 1 182 ? 1.475 -33.663 -43.956 1.00 50.00 182 PRO A N 1
ATOM 1405 C CA . PRO A 1 182 ? 1.412 -34.190 -42.591 1.00 50.00 182 PRO A CA 1
ATOM 1406 C C . PRO A 1 182 ? 0.646 -35.523 -42.486 1.00 50.00 182 PRO A C 1
ATOM 1408 O O . PRO A 1 182 ? -0.085 -35.906 -43.400 1.00 50.00 182 PRO A O 1
ATOM 1411 N N . PRO A 1 183 ? 0.732 -36.186 -41.324 1.00 49.03 183 PRO A N 1
ATOM 1412 C CA . PRO A 1 183 ? -0.468 -36.736 -40.680 1.00 49.03 183 PRO A CA 1
ATOM 1413 C C . PRO A 1 183 ? -0.402 -36.460 -39.150 1.00 49.03 183 PRO A C 1
ATOM 1415 O O . PRO A 1 183 ? 0.658 -36.171 -38.615 1.00 49.03 183 PRO A O 1
ATOM 1418 N N . THR A 1 184 ? -1.433 -36.477 -38.312 1.00 35.88 184 THR A N 1
ATOM 1419 C CA . THR A 1 184 ? -2.776 -37.045 -38.375 1.00 35.88 184 THR A CA 1
ATOM 1420 C C . THR A 1 184 ? -3.577 -36.426 -37.228 1.00 35.88 184 THR A C 1
ATOM 1422 O O . THR A 1 184 ? -3.053 -36.140 -36.153 1.00 35.88 184 THR A O 1
ATOM 1425 N N . GLU A 1 185 ? -4.858 -36.262 -37.493 1.00 34.44 185 GLU A N 1
ATOM 1426 C CA . GLU A 1 185 ? -5.953 -35.870 -36.619 1.00 34.44 185 GLU A CA 1
ATOM 1427 C C . GLU A 1 185 ? -6.108 -36.819 -35.409 1.00 34.44 185 GLU A C 1
ATOM 1429 O O . GLU A 1 185 ? -6.234 -38.033 -35.576 1.00 34.44 185 GLU A O 1
ATOM 1434 N N . ALA A 1 186 ? -6.119 -36.273 -34.186 1.00 38.78 186 ALA A N 1
ATOM 1435 C CA . ALA A 1 186 ? -6.484 -37.000 -32.970 1.00 38.78 186 ALA A CA 1
ATOM 1436 C C . ALA A 1 186 ? -7.791 -36.432 -32.399 1.00 38.78 186 ALA A C 1
ATOM 1438 O O . ALA A 1 186 ? -7.872 -35.307 -31.908 1.00 38.78 186 ALA A O 1
ATOM 1439 N N . LYS A 1 187 ? -8.817 -37.267 -32.517 1.00 42.97 187 LYS A N 1
ATOM 1440 C CA . LYS A 1 187 ? -10.205 -37.119 -32.083 1.00 42.97 187 LYS A CA 1
ATOM 1441 C C . LYS A 1 187 ? -10.325 -37.039 -30.545 1.00 42.97 187 LYS A C 1
ATOM 1443 O O . LYS A 1 187 ? -9.687 -37.842 -29.864 1.00 42.97 187 LYS A O 1
ATOM 1448 N N . PRO A 1 188 ? -11.172 -36.161 -29.979 1.00 52.72 188 PRO A N 1
ATOM 1449 C CA . PRO A 1 188 ? -11.486 -36.175 -28.550 1.00 52.72 188 PRO A CA 1
ATOM 1450 C C . PRO A 1 188 ? -12.492 -37.293 -28.199 1.00 52.72 188 PRO A C 1
ATOM 1452 O O . PRO A 1 188 ? -13.383 -37.589 -29.005 1.00 52.72 188 PRO A O 1
ATOM 1455 N N . PRO A 1 189 ? -12.397 -37.921 -27.012 1.00 55.84 189 PRO A N 1
ATOM 1456 C CA . PRO A 1 189 ? -13.389 -38.891 -26.564 1.00 55.84 189 PRO A CA 1
ATOM 1457 C C . PRO A 1 189 ? -14.690 -38.214 -26.107 1.00 55.84 189 PRO A C 1
ATOM 1459 O O . PRO A 1 189 ? -14.691 -37.189 -25.428 1.00 55.84 189 PRO A O 1
ATOM 1462 N N . ALA A 1 190 ? -15.801 -38.838 -26.500 1.00 42.03 190 ALA A N 1
ATOM 1463 C CA . ALA A 1 190 ? -17.166 -38.506 -26.113 1.00 42.03 190 ALA A CA 1
ATOM 1464 C C . ALA A 1 190 ? -17.452 -38.818 -24.624 1.00 42.03 190 ALA A C 1
ATOM 1466 O O . ALA A 1 190 ? -16.780 -39.670 -24.035 1.00 42.03 190 ALA A O 1
ATOM 1467 N N . PRO A 1 191 ? -18.467 -38.166 -24.024 1.00 50.81 191 PRO A N 1
ATOM 1468 C CA . PRO A 1 191 ? -18.835 -38.331 -22.622 1.00 50.81 191 PRO A CA 1
ATOM 1469 C C . PRO A 1 191 ? -19.689 -39.585 -22.388 1.00 50.81 191 PRO A C 1
ATOM 1471 O O . PRO A 1 191 ? -20.566 -39.922 -23.184 1.00 50.81 191 PRO A O 1
ATOM 1474 N N . ILE A 1 192 ? -19.465 -40.243 -21.250 1.00 45.50 192 ILE A N 1
ATOM 1475 C CA . ILE A 1 192 ? -20.366 -41.262 -20.702 1.00 45.50 192 ILE A CA 1
ATOM 1476 C C . ILE A 1 192 ? -21.478 -40.539 -19.938 1.00 45.50 192 ILE A C 1
ATOM 1478 O O . ILE A 1 192 ? -21.212 -39.696 -19.083 1.00 45.50 192 ILE A O 1
ATOM 1482 N N . GLY A 1 193 ? -22.720 -40.855 -20.299 1.00 31.36 193 GLY A N 1
ATOM 1483 C CA . GLY A 1 193 ? -23.925 -40.272 -19.730 1.00 31.36 193 GLY A CA 1
ATOM 1484 C C . GLY A 1 193 ? -24.312 -40.817 -18.356 1.00 31.36 193 GLY A C 1
ATOM 1485 O O . GLY A 1 193 ? -23.903 -41.897 -17.935 1.00 31.36 193 GLY A O 1
ATOM 1486 N N . GLY A 1 194 ? -25.185 -40.053 -17.706 1.00 30.03 194 GLY A N 1
ATOM 1487 C CA . GLY A 1 194 ? -25.943 -40.431 -16.524 1.00 30.03 194 GLY A CA 1
ATOM 1488 C C . GLY A 1 194 ? -27.146 -39.499 -16.379 1.00 30.03 194 GLY A C 1
ATOM 1489 O O . GLY A 1 194 ? -26.982 -38.322 -16.082 1.00 30.03 194 GLY A O 1
ATOM 1490 N N . GLN A 1 195 ? -28.322 -40.054 -16.682 1.00 32.22 195 GLN A N 1
ATOM 1491 C CA . GLN A 1 195 ? -29.689 -39.687 -16.268 1.00 32.22 195 GLN A CA 1
ATOM 1492 C C . GLN A 1 195 ? -29.745 -38.842 -14.974 1.00 32.22 195 GLN A C 1
ATOM 1494 O O . GLN A 1 195 ? -28.979 -39.084 -14.054 1.00 32.22 195 GLN A O 1
ATOM 1499 N N . GLY A 1 196 ? -30.648 -37.892 -14.753 1.00 28.95 196 GLY A N 1
ATOM 1500 C CA . GLY A 1 196 ? -31.876 -37.487 -15.422 1.00 28.95 196 GLY A CA 1
ATOM 1501 C C . GLY A 1 196 ? -32.602 -36.481 -14.512 1.00 28.95 196 GLY A C 1
ATOM 1502 O O . GLY A 1 196 ? -32.273 -36.375 -13.332 1.00 28.95 196 GLY A O 1
ATOM 1503 N N . SER A 1 197 ? -33.560 -35.739 -15.064 1.00 33.81 197 SER A N 1
ATOM 1504 C CA . SER A 1 197 ? -34.776 -35.226 -14.405 1.00 33.81 197 SER A CA 1
ATOM 1505 C C . SER A 1 197 ? -35.318 -34.046 -15.194 1.00 33.81 197 SER A C 1
ATOM 1507 O O . SER A 1 197 ? -34.760 -32.950 -15.208 1.00 33.81 197 SER A O 1
ATOM 1509 N N . ASP A 1 198 ? -36.432 -34.336 -15.848 1.00 30.16 198 ASP A N 1
ATOM 1510 C CA . ASP A 1 198 ? -37.401 -33.394 -16.368 1.00 30.16 198 ASP A CA 1
ATOM 1511 C C . ASP A 1 198 ? -37.813 -32.358 -15.318 1.00 30.16 198 ASP A C 1
ATOM 1513 O O . ASP A 1 198 ? -38.036 -32.708 -14.163 1.00 30.16 198 ASP A O 1
ATOM 1517 N N . CYS A 1 199 ? -38.025 -31.116 -15.755 1.00 30.86 199 CYS A N 1
ATOM 1518 C CA . CYS A 1 199 ? -39.203 -30.324 -15.399 1.00 30.86 199 CYS A CA 1
ATOM 1519 C C . CYS A 1 199 ? -39.426 -29.251 -16.471 1.00 30.86 199 CYS A C 1
ATOM 1521 O O . CYS A 1 199 ? -38.773 -28.216 -16.551 1.00 30.86 199 CYS A O 1
ATOM 1523 N N . ASN A 1 200 ? -40.382 -29.602 -17.315 1.00 30.34 200 ASN A N 1
ATOM 1524 C CA . ASN A 1 200 ? -41.135 -28.828 -18.280 1.00 30.34 200 ASN A CA 1
ATOM 1525 C C . ASN A 1 200 ? -41.726 -27.540 -17.659 1.00 30.34 200 ASN A C 1
ATOM 1527 O O . ASN A 1 200 ? -42.344 -27.636 -16.603 1.00 30.34 200 ASN A O 1
ATOM 1531 N N . GLN A 1 201 ? -41.602 -26.381 -18.324 1.00 30.59 201 GLN A N 1
ATOM 1532 C CA . GLN A 1 201 ? -42.708 -25.429 -18.571 1.00 30.59 201 GLN A CA 1
ATOM 1533 C C . GLN A 1 201 ? -42.244 -24.171 -19.342 1.00 30.59 201 GLN A C 1
ATOM 1535 O O . GLN A 1 201 ? -41.439 -23.363 -18.888 1.00 30.59 201 GLN A O 1
ATOM 1540 N N . LYS A 1 202 ? -42.829 -24.010 -20.528 1.00 27.61 202 LYS A N 1
ATOM 1541 C CA . LYS A 1 202 ? -43.040 -22.779 -21.316 1.00 27.61 202 LYS A CA 1
ATOM 1542 C C . LYS A 1 202 ? -44.575 -22.558 -21.357 1.00 27.61 202 LYS A C 1
ATOM 1544 O O . LYS A 1 202 ? -45.292 -23.503 -21.023 1.00 27.61 202 LYS A O 1
ATOM 1549 N N . PRO A 1 203 ? -45.123 -21.504 -21.993 1.00 54.06 203 PRO A N 1
ATOM 1550 C CA . PRO A 1 203 ? -44.703 -20.100 -22.123 1.00 54.06 203 PRO A CA 1
ATOM 1551 C C . PRO A 1 203 ? -45.903 -19.127 -21.919 1.00 54.06 203 PRO A C 1
ATOM 1553 O O . PRO A 1 203 ? -47.029 -19.567 -21.731 1.00 54.06 203 PRO A O 1
ATOM 1556 N N . ASN A 1 204 ? -45.670 -17.811 -22.000 1.00 31.34 204 ASN A N 1
ATOM 1557 C CA . ASN A 1 204 ? -46.573 -16.753 -22.521 1.00 31.34 204 ASN A CA 1
ATOM 1558 C C . ASN A 1 204 ? -45.881 -15.403 -22.242 1.00 31.34 204 ASN A C 1
ATOM 1560 O O . ASN A 1 204 ? -45.322 -15.236 -21.169 1.00 31.34 204 ASN A O 1
ATOM 1564 N N . GLY A 1 205 ? -45.822 -14.376 -23.083 1.00 27.78 205 GLY A N 1
ATOM 1565 C CA . GLY A 1 205 ? -46.292 -14.098 -24.432 1.00 27.78 205 GLY A CA 1
ATOM 1566 C C . GLY A 1 205 ? -45.914 -12.629 -24.711 1.00 27.78 205 GLY A C 1
ATOM 1567 O O . GLY A 1 205 ? -46.155 -11.762 -23.879 1.00 27.78 205 GLY A O 1
ATOM 1568 N N . SER A 1 206 ? -45.260 -12.358 -25.841 1.00 34.34 206 SER A N 1
ATOM 1569 C CA . SER A 1 206 ? -45.201 -11.031 -26.499 1.00 34.34 206 SER A CA 1
ATOM 1570 C C . SER A 1 206 ? -46.600 -10.688 -27.082 1.00 34.34 206 SER A C 1
ATOM 1572 O O . SER A 1 206 ? -47.405 -11.624 -27.121 1.00 34.34 206 SER A O 1
ATOM 1574 N N . PRO A 1 207 ? -46.932 -9.473 -27.612 1.00 48.72 207 PRO A N 1
ATOM 1575 C CA . PRO A 1 207 ? -46.036 -8.567 -28.363 1.00 48.72 207 PRO A CA 1
ATOM 1576 C C . PRO A 1 207 ? -46.370 -7.045 -28.417 1.00 48.72 207 PRO A C 1
ATOM 1578 O O . PRO A 1 207 ? -47.395 -6.581 -27.936 1.00 48.72 207 PRO A O 1
ATOM 1581 N N . GLY A 1 208 ? -45.518 -6.297 -29.143 1.00 28.84 208 GLY A N 1
ATOM 1582 C CA . GLY A 1 208 ? -45.844 -5.023 -29.820 1.00 28.84 208 GLY A CA 1
ATOM 1583 C C . GLY A 1 208 ? -45.276 -3.770 -29.134 1.00 28.84 208 GLY A C 1
ATOM 1584 O O . GLY A 1 208 ? -45.357 -3.661 -27.925 1.00 28.84 208 GLY A O 1
ATOM 1585 N N . GLY A 1 209 ? -44.678 -2.781 -29.807 1.00 28.52 209 GLY A N 1
ATOM 1586 C CA . GLY A 1 209 ? -44.649 -2.460 -31.233 1.00 28.52 209 GLY A CA 1
ATOM 1587 C C . GLY A 1 209 ? -43.561 -1.424 -31.576 1.00 28.52 209 GLY A C 1
ATOM 1588 O O . GLY A 1 209 ? -42.815 -0.966 -30.717 1.00 28.52 209 GLY A O 1
ATOM 1589 N N . LYS A 1 210 ? -43.453 -1.144 -32.878 1.00 33.59 210 LYS A N 1
ATOM 1590 C CA . LYS A 1 210 ? -42.428 -0.356 -33.585 1.00 33.59 210 LYS A CA 1
ATOM 1591 C C . LYS A 1 210 ? -42.757 1.149 -33.677 1.00 33.59 210 LYS A C 1
ATOM 1593 O O . LYS A 1 210 ? -43.933 1.490 -33.658 1.00 33.59 210 LYS A O 1
ATOM 1598 N N . ALA A 1 211 ? -41.709 1.915 -34.032 1.00 30.52 211 ALA A N 1
ATOM 1599 C CA . ALA A 1 211 ? -41.675 3.201 -34.770 1.00 30.52 211 ALA A CA 1
ATOM 1600 C C . ALA A 1 211 ? -42.171 4.443 -33.989 1.00 30.52 211 ALA A C 1
ATOM 1602 O O . ALA A 1 211 ? -43.054 4.313 -33.157 1.00 30.52 211 ALA A O 1
ATOM 1603 N N . SER A 1 212 ? -41.635 5.662 -34.135 1.00 29.59 212 SER A N 1
ATOM 1604 C CA . SER A 1 212 ? -41.047 6.351 -35.300 1.00 29.59 212 SER A CA 1
ATOM 1605 C C . SER A 1 212 ? -40.302 7.647 -34.899 1.00 29.59 212 SER A C 1
ATOM 1607 O O . SER A 1 212 ? -40.646 8.255 -33.892 1.00 29.59 212 SER A O 1
ATOM 1609 N N . ASP A 1 213 ? -39.340 8.028 -35.744 1.00 31.73 213 ASP A N 1
ATOM 1610 C CA . ASP A 1 213 ? -38.970 9.350 -36.295 1.00 31.73 213 ASP A CA 1
ATOM 1611 C C . ASP A 1 213 ? -38.949 10.674 -35.491 1.00 31.73 213 ASP A C 1
ATOM 1613 O O . ASP A 1 213 ? -39.874 11.052 -34.781 1.00 31.73 213 ASP A O 1
ATOM 1617 N N . ASP A 1 214 ? -37.882 11.421 -35.814 1.00 32.72 214 ASP A N 1
ATOM 1618 C CA . ASP A 1 214 ? -37.760 12.871 -36.028 1.00 32.72 214 ASP A CA 1
ATOM 1619 C C . ASP A 1 214 ? -38.056 13.883 -34.906 1.00 32.72 214 ASP A C 1
ATOM 1621 O O . ASP A 1 214 ? -39.198 14.210 -34.599 1.00 32.72 214 ASP A O 1
ATOM 1625 N N . ALA A 1 215 ? -36.995 14.578 -34.466 1.00 32.81 215 ALA A N 1
ATOM 1626 C CA . ALA A 1 215 ? -37.071 16.009 -34.155 1.00 32.81 215 ALA A CA 1
ATOM 1627 C C . ALA A 1 215 ? -35.700 16.706 -34.273 1.00 32.81 215 ALA A C 1
ATOM 1629 O O . ALA A 1 215 ? -34.824 16.584 -33.418 1.00 32.81 215 ALA A O 1
ATOM 1630 N N . LYS A 1 216 ? -35.554 17.492 -35.347 1.00 33.97 216 LYS A N 1
ATOM 1631 C CA . LYS A 1 216 ? -34.641 18.641 -35.457 1.00 33.97 216 LYS A CA 1
ATOM 1632 C C . LYS A 1 216 ? -34.967 19.681 -34.377 1.00 33.97 216 LYS A C 1
ATOM 1634 O O . LYS A 1 216 ? -36.134 20.001 -34.178 1.00 33.97 216 LYS A O 1
ATOM 1639 N N . GLY A 1 217 ? -33.939 20.314 -33.816 1.00 29.70 217 GLY A N 1
ATOM 1640 C CA . GLY A 1 217 ? -34.077 21.530 -33.013 1.00 29.70 217 GLY A CA 1
ATOM 1641 C C . GLY A 1 217 ? -32.735 22.221 -32.780 1.00 29.70 217 GLY A C 1
ATOM 1642 O O . GLY A 1 217 ? -32.012 21.871 -31.856 1.00 29.70 217 GLY A O 1
ATOM 1643 N N . ASN A 1 218 ? -32.412 23.189 -33.640 1.00 34.66 218 ASN A N 1
ATOM 1644 C CA . ASN A 1 218 ? -31.390 24.216 -33.417 1.00 34.66 218 ASN A CA 1
ATOM 1645 C C . ASN A 1 218 ? -31.841 25.176 -32.303 1.00 34.66 218 ASN A C 1
ATOM 1647 O O . ASN A 1 218 ? -32.978 25.637 -32.364 1.00 34.66 218 ASN A O 1
ATOM 1651 N N . SER A 1 219 ? -30.923 25.597 -31.428 1.00 35.00 219 SER A N 1
ATOM 1652 C CA . SER A 1 219 ? -30.875 26.975 -30.900 1.00 35.00 219 SER A CA 1
ATOM 1653 C C . SER A 1 219 ? -29.568 27.233 -30.132 1.00 35.00 219 SER A C 1
ATOM 1655 O O . SER A 1 219 ? -29.339 26.655 -29.075 1.00 35.00 219 SER A O 1
ATOM 1657 N N . GLU A 1 220 ? -28.709 28.041 -30.755 1.00 32.53 220 GLU A N 1
ATOM 1658 C CA . GLU A 1 220 ? -27.985 29.221 -30.240 1.00 32.53 220 GLU A CA 1
ATOM 1659 C C . GLU A 1 220 ? -27.551 29.300 -28.753 1.00 32.53 220 GLU A C 1
ATOM 1661 O O . GLU A 1 220 ? -28.335 29.111 -27.828 1.00 32.53 220 GLU A O 1
ATOM 1666 N N . GLY A 1 221 ? -26.276 29.681 -28.544 1.00 29.12 221 GLY A N 1
ATOM 1667 C CA . GLY A 1 221 ? -25.710 30.131 -27.255 1.00 29.12 221 GLY A CA 1
ATOM 1668 C C . GLY A 1 221 ? -26.231 31.514 -26.802 1.00 29.12 221 GLY A C 1
ATOM 1669 O O . GLY A 1 221 ? -27.167 32.018 -27.420 1.00 29.12 221 GLY A O 1
ATOM 1670 N N . PRO A 1 222 ? -25.640 32.182 -25.777 1.00 51.47 222 PRO A N 1
ATOM 1671 C CA . PRO A 1 222 ? -24.201 32.465 -25.722 1.00 51.47 222 PRO A CA 1
ATOM 1672 C C . PRO A 1 222 ? -23.553 32.483 -24.308 1.00 51.47 222 PRO A C 1
ATOM 1674 O O . PRO A 1 222 ? -24.131 32.095 -23.298 1.00 51.47 222 PRO A O 1
ATOM 1677 N N . ALA A 1 223 ? -22.291 32.923 -24.314 1.00 37.16 223 ALA A N 1
ATOM 1678 C CA . ALA A 1 223 ? -21.292 33.065 -23.258 1.00 37.16 223 ALA A CA 1
ATOM 1679 C C . ALA A 1 223 ? -21.676 33.871 -21.997 1.00 37.16 223 ALA A C 1
ATOM 1681 O O . ALA A 1 223 ? -22.531 34.750 -22.025 1.00 37.16 223 ALA A O 1
ATOM 1682 N N . GLY A 1 224 ? -20.899 33.659 -20.926 1.00 28.77 224 GLY A N 1
ATOM 1683 C CA . GLY A 1 224 ? -20.842 34.541 -19.759 1.00 28.77 224 GLY A CA 1
ATOM 1684 C C . GLY A 1 224 ? -19.674 34.212 -18.826 1.00 28.77 224 GLY A C 1
ATOM 1685 O O . GLY A 1 224 ? -19.772 33.316 -17.994 1.00 28.77 224 GLY A O 1
ATOM 1686 N N . ALA A 1 225 ? -18.568 34.941 -18.982 1.00 36.84 225 ALA A N 1
ATOM 1687 C CA . ALA A 1 225 ? -17.445 34.999 -18.049 1.00 36.84 225 ALA A CA 1
ATOM 1688 C C . ALA A 1 225 ? -17.790 35.879 -16.831 1.00 36.84 225 ALA A C 1
ATOM 1690 O O . ALA A 1 225 ? -18.518 36.860 -16.969 1.00 36.84 225 ALA A O 1
ATOM 1691 N N . GLY A 1 226 ? -17.223 35.583 -15.658 1.00 30.03 226 GLY A N 1
ATOM 1692 C CA . GLY A 1 226 ? -17.354 36.439 -14.476 1.00 30.03 226 GLY A CA 1
ATOM 1693 C C . GLY A 1 226 ? -16.400 36.047 -13.350 1.00 30.03 226 GLY A C 1
ATOM 1694 O O . GLY A 1 226 ? -16.648 35.093 -12.621 1.00 30.03 226 GLY A O 1
ATOM 1695 N N . ALA A 1 227 ? -15.302 36.792 -13.228 1.00 33.31 227 ALA A N 1
ATOM 1696 C CA . ALA A 1 227 ? -14.368 36.756 -12.104 1.00 33.31 227 ALA A CA 1
ATOM 1697 C C . ALA A 1 227 ? -14.985 37.373 -10.827 1.00 33.31 227 ALA A C 1
ATOM 1699 O O . ALA A 1 227 ? -15.817 38.275 -10.945 1.00 33.31 227 ALA A O 1
ATOM 1700 N N . PRO A 1 228 ? -14.558 36.979 -9.611 1.00 45.66 228 PRO A N 1
ATOM 1701 C CA . PRO A 1 228 ? -14.888 37.714 -8.391 1.00 45.66 228 PRO A CA 1
ATOM 1702 C C . PRO A 1 228 ? -13.839 38.800 -8.069 1.00 45.66 228 PRO A C 1
ATOM 1704 O O . PRO A 1 228 ? -12.641 38.570 -8.262 1.00 45.66 228 PRO A O 1
ATOM 1707 N N . PRO A 1 229 ? -14.255 39.973 -7.550 1.00 51.66 229 PRO A N 1
ATOM 1708 C CA . PRO A 1 229 ? -13.345 41.056 -7.219 1.00 51.66 229 PRO A CA 1
ATOM 1709 C C . PRO A 1 229 ? -12.793 40.969 -5.791 1.00 51.66 229 PRO A C 1
ATOM 1711 O O . PRO A 1 229 ? -13.447 40.557 -4.835 1.00 51.66 229 PRO A O 1
ATOM 1714 N N . SER A 1 230 ? -11.565 41.456 -5.691 1.00 39.00 230 SER A N 1
ATOM 1715 C CA . SER A 1 230 ? -10.843 41.921 -4.513 1.00 39.00 230 SER A CA 1
ATOM 1716 C C . SER A 1 230 ? -11.511 43.126 -3.835 1.00 39.00 230 SER A C 1
ATOM 1718 O O . SER A 1 230 ? -11.929 44.061 -4.515 1.00 39.00 230 SER A O 1
ATOM 1720 N N . GLY A 1 231 ? -11.491 43.159 -2.498 1.00 35.53 231 GLY A N 1
ATOM 1721 C CA . GLY A 1 231 ? -11.808 44.339 -1.687 1.00 35.53 231 GLY A CA 1
ATOM 1722 C C . GLY A 1 231 ? -11.025 44.338 -0.369 1.00 35.53 231 GLY A C 1
ATOM 1723 O O . GLY A 1 231 ? -11.180 43.435 0.447 1.00 35.53 231 GLY A O 1
ATOM 1724 N N . GLN A 1 232 ? -10.154 45.335 -0.203 1.00 36.34 232 GLN A N 1
ATOM 1725 C CA . GLN A 1 232 ? -9.281 45.601 0.947 1.00 36.34 232 GLN A CA 1
ATOM 1726 C C . GLN A 1 232 ? -9.956 46.507 1.996 1.00 36.34 232 GLN A C 1
ATOM 1728 O O . GLN A 1 232 ? -10.418 47.580 1.632 1.00 36.34 232 GLN A O 1
ATOM 1733 N N . GLY A 1 233 ? -9.863 46.095 3.275 1.00 28.80 233 GLY A N 1
ATOM 1734 C CA . GLY A 1 233 ? -9.631 46.888 4.512 1.00 28.80 233 GLY A CA 1
ATOM 1735 C C . GLY A 1 233 ? -10.601 48.019 4.919 1.00 28.80 233 GLY A C 1
ATOM 1736 O O . GLY A 1 233 ? -11.554 48.297 4.200 1.00 28.80 233 GLY A O 1
ATOM 1737 N N . PRO A 1 234 ? -10.328 48.766 6.020 1.00 49.66 234 PRO A N 1
ATOM 1738 C CA . PRO A 1 234 ? -9.442 48.499 7.176 1.00 49.66 234 PRO A CA 1
ATOM 1739 C C . PRO A 1 234 ? -10.045 48.905 8.566 1.00 49.66 234 PRO A C 1
ATOM 1741 O O . PRO A 1 234 ? -11.131 49.470 8.637 1.00 49.66 234 PRO A O 1
ATOM 1744 N N . GLY A 1 235 ? -9.286 48.701 9.662 1.00 30.19 235 GLY A N 1
ATOM 1745 C CA . GLY A 1 235 ? -9.425 49.412 10.964 1.00 30.19 235 GLY A CA 1
ATOM 1746 C C . GLY A 1 235 ? -9.712 48.509 12.180 1.00 30.19 235 GLY A C 1
ATOM 1747 O O . GLY A 1 235 ? -10.733 47.840 12.192 1.00 30.19 235 GLY A O 1
ATOM 1748 N N . ALA A 1 236 ? -8.756 48.310 13.111 1.00 32.59 236 ALA A N 1
ATOM 1749 C CA . ALA A 1 236 ? -8.587 49.039 14.399 1.00 32.59 236 ALA A CA 1
ATOM 1750 C C . ALA A 1 236 ? -9.692 48.677 15.432 1.00 32.59 236 ALA A C 1
ATOM 1752 O O . ALA A 1 236 ? -10.857 48.688 15.076 1.00 32.59 236 ALA A O 1
ATOM 1753 N N . THR A 1 237 ? -9.494 48.328 16.710 1.00 33.28 237 THR A N 1
ATOM 1754 C CA . THR A 1 237 ? -8.423 48.500 17.712 1.00 33.28 237 THR A CA 1
ATOM 1755 C C . THR A 1 237 ? -8.811 47.695 18.973 1.00 33.28 237 THR A C 1
ATOM 1757 O O . THR A 1 237 ? -9.990 47.461 19.208 1.00 33.28 237 THR A O 1
ATOM 1760 N N . GLU A 1 238 ? -7.801 47.306 19.758 1.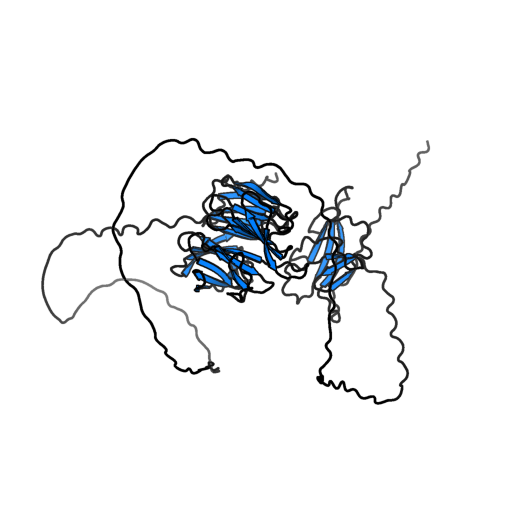00 33.59 238 GLU A N 1
ATOM 1761 C CA . GLU A 1 238 ? -7.731 47.209 21.235 1.00 33.59 238 GLU A CA 1
ATOM 1762 C C . GLU A 1 238 ? -8.915 46.729 22.110 1.00 33.59 238 GLU A C 1
ATOM 1764 O O . GLU A 1 238 ? -9.970 47.346 22.188 1.00 33.59 238 GLU A O 1
ATOM 1769 N N . GLY A 1 239 ? -8.588 45.776 22.998 1.00 31.70 239 GLY A N 1
ATOM 1770 C CA . GLY A 1 239 ? -8.772 45.993 24.440 1.00 31.70 239 GLY A CA 1
ATOM 1771 C C . GLY A 1 239 ? -9.847 45.169 25.163 1.00 31.70 239 GLY A C 1
ATOM 1772 O O . GLY A 1 239 ? -11.035 45.319 24.919 1.00 31.70 239 GLY A O 1
ATOM 1773 N N . GLY A 1 240 ? -9.416 44.400 26.174 1.00 30.70 240 GLY A N 1
ATOM 1774 C CA . GLY A 1 240 ? -10.221 44.184 27.387 1.00 30.70 240 GLY A CA 1
ATOM 1775 C C . GLY A 1 240 ? -10.646 42.748 27.717 1.00 30.70 240 GLY A C 1
ATOM 1776 O O . GLY A 1 240 ? -11.714 42.295 27.324 1.00 30.70 240 GLY A O 1
ATOM 1777 N N . LYS A 1 241 ? -9.865 42.078 28.575 1.00 39.28 241 LYS A N 1
ATOM 1778 C CA . LYS A 1 241 ? -10.402 41.143 29.588 1.00 39.28 241 LYS A CA 1
ATOM 1779 C C . LYS A 1 241 ? -11.041 41.975 30.716 1.00 39.28 241 LYS A C 1
ATOM 1781 O O . LYS A 1 241 ? -10.515 43.048 31.014 1.00 39.28 241 LYS A O 1
ATOM 1786 N N . PRO A 1 242 ? -12.089 41.482 31.400 1.00 42.38 242 PRO A N 1
ATOM 1787 C CA . PRO A 1 242 ? -11.835 40.831 32.691 1.00 42.38 242 PRO A CA 1
ATOM 1788 C C . PRO A 1 242 ? -12.708 39.591 32.965 1.00 42.38 242 PRO A C 1
ATOM 1790 O O . PRO A 1 242 ? -13.670 39.301 32.265 1.00 42.38 242 PRO A O 1
ATOM 1793 N N . GLY A 1 243 ? -12.274 38.834 33.977 1.00 32.38 243 GLY A N 1
ATOM 1794 C CA . GLY A 1 243 ? -12.743 37.504 34.366 1.00 32.38 243 GLY A CA 1
ATOM 1795 C C . GLY A 1 243 ? -14.089 37.411 35.112 1.00 32.38 243 GLY A C 1
ATOM 1796 O O . GLY A 1 243 ? -14.889 38.343 35.093 1.00 32.38 243 GLY A O 1
ATOM 1797 N N . PRO A 1 244 ? -14.349 36.249 35.747 1.00 54.59 244 PRO A N 1
ATOM 1798 C CA . PRO A 1 244 ? -15.683 35.797 36.143 1.00 54.59 244 PRO A CA 1
ATOM 1799 C C . PRO A 1 244 ? -16.002 36.109 37.614 1.00 54.59 244 PRO A C 1
ATOM 1801 O O . PRO A 1 244 ? -15.092 36.393 38.395 1.00 54.59 244 PRO A O 1
ATOM 1804 N N . PRO A 1 245 ? -17.254 35.877 38.042 1.00 50.25 245 PRO A N 1
ATOM 1805 C CA . PRO A 1 245 ? -17.501 35.437 39.402 1.00 50.25 245 PRO A CA 1
ATOM 1806 C C . PRO A 1 245 ? -18.163 34.056 39.467 1.00 50.25 245 PRO A C 1
ATOM 1808 O O . PRO A 1 245 ? -19.037 33.682 38.687 1.00 50.25 245 PRO A O 1
ATOM 1811 N N . GLN A 1 246 ? -17.685 33.310 40.454 1.00 37.62 246 GLN A N 1
ATOM 1812 C CA . GLN A 1 246 ? -18.229 32.073 40.989 1.00 37.62 246 GLN A CA 1
ATOM 1813 C C . GLN A 1 246 ? -19.570 32.312 41.704 1.00 37.62 246 GLN A C 1
ATOM 1815 O O . GLN A 1 246 ? -19.796 33.388 42.249 1.00 37.62 246 GLN A O 1
ATOM 1820 N N . GLY A 1 247 ? -20.347 31.236 41.874 1.00 31.70 247 GLY A N 1
ATOM 1821 C CA . GLY A 1 247 ? -20.890 30.933 43.202 1.00 31.70 247 GLY A CA 1
ATOM 1822 C C . GLY A 1 247 ? -22.405 30.766 43.344 1.00 31.70 247 GLY A C 1
ATOM 1823 O O . GLY A 1 247 ? -23.143 31.736 43.389 1.00 31.70 247 GLY A O 1
ATOM 1824 N N . LEU A 1 248 ? -22.779 29.512 43.622 1.00 32.06 248 LEU A N 1
ATOM 1825 C CA . LEU A 1 248 ? -23.715 29.089 44.679 1.00 32.06 248 LEU A CA 1
ATOM 1826 C C . LEU A 1 248 ? -25.239 29.265 44.491 1.00 32.06 248 LEU A C 1
ATOM 1828 O O . LEU A 1 248 ? -25.826 30.307 44.730 1.00 32.06 248 LEU A O 1
ATOM 1832 N N . ALA A 1 249 ? -25.855 28.102 44.256 1.00 31.39 249 ALA A N 1
ATOM 1833 C CA . ALA A 1 249 ? -26.862 27.465 45.110 1.00 31.39 249 ALA A CA 1
ATOM 1834 C C . ALA A 1 249 ? -28.238 28.129 45.356 1.00 31.39 249 ALA A C 1
ATOM 1836 O O . ALA A 1 249 ? -28.385 29.115 46.067 1.00 31.39 249 ALA A O 1
ATOM 1837 N N . SER A 1 250 ? -29.245 27.312 45.021 1.00 30.86 250 SER A N 1
ATOM 1838 C CA . SER A 1 250 ? -30.391 26.916 45.859 1.00 30.86 250 SER A CA 1
ATOM 1839 C C . SER A 1 250 ? -31.772 27.542 45.607 1.00 30.86 250 SER A C 1
ATOM 1841 O O . SER A 1 250 ? -31.954 28.749 45.599 1.00 30.86 250 SER A O 1
ATOM 1843 N N . ARG A 1 251 ? -32.739 26.607 45.536 1.00 31.56 251 ARG A N 1
ATOM 1844 C CA . ARG A 1 251 ? -34.154 26.668 45.953 1.00 31.56 251 ARG A CA 1
ATOM 1845 C C . ARG A 1 251 ? -35.111 27.619 45.208 1.00 31.56 251 ARG A C 1
ATOM 1847 O O . ARG A 1 251 ? -35.059 28.830 45.351 1.00 31.56 251 ARG A O 1
ATOM 1854 N N . GLY A 1 252 ? -36.106 27.011 44.542 1.00 27.33 252 GLY A N 1
ATOM 1855 C CA . GLY A 1 252 ? -37.445 27.610 44.360 1.00 27.33 252 GLY A CA 1
ATOM 1856 C C . GLY A 1 252 ? -38.198 27.738 45.703 1.00 27.33 252 GLY A C 1
ATOM 1857 O O . GLY A 1 252 ? -37.566 27.508 46.737 1.00 27.33 252 GLY A O 1
ATOM 1858 N N . PRO A 1 253 ? -39.528 27.992 45.756 1.00 44.78 253 PRO A N 1
ATOM 1859 C CA . PRO A 1 253 ? -40.540 27.877 44.693 1.00 44.78 253 PRO A CA 1
ATOM 1860 C C . PRO A 1 253 ? -41.597 29.026 44.666 1.00 44.78 253 PRO A C 1
ATOM 1862 O O . PRO A 1 253 ? -41.516 29.984 45.423 1.00 44.78 253 PRO A O 1
ATOM 1865 N N . MET A 1 254 ? -42.647 28.813 43.856 1.00 31.03 254 MET A N 1
ATOM 1866 C CA . MET A 1 254 ? -44.031 29.333 43.947 1.00 31.03 254 MET A CA 1
ATOM 1867 C C . MET A 1 254 ? -44.452 30.663 43.290 1.00 31.03 254 MET A C 1
ATOM 1869 O O . MET A 1 254 ? -43.930 31.729 43.582 1.00 31.03 254 MET A O 1
ATOM 1873 N N . GLY A 1 255 ? -45.569 30.533 42.548 1.00 28.72 255 GLY A N 1
ATOM 1874 C CA . GLY A 1 255 ? -46.586 31.552 42.238 1.00 28.72 255 GLY A CA 1
ATOM 1875 C C . GLY A 1 255 ? -46.336 32.294 40.923 1.00 28.72 255 GLY A C 1
ATOM 1876 O O . GLY A 1 255 ? -45.324 32.958 40.802 1.00 28.72 255 GLY A O 1
ATOM 1877 N N . GLY A 1 256 ? -47.159 32.242 39.873 1.00 25.02 256 GLY A N 1
ATOM 1878 C CA . GLY A 1 256 ? -48.590 31.946 39.762 1.00 25.02 256 GLY A CA 1
ATOM 1879 C C . GLY A 1 256 ? -49.318 33.180 39.197 1.00 25.02 256 GLY A C 1
ATOM 1880 O O . GLY A 1 256 ? -49.000 34.286 39.616 1.00 25.02 256 GLY A O 1
ATOM 1881 N N . LEU A 1 257 ? -50.316 32.950 38.323 1.00 28.67 257 LEU A N 1
ATOM 1882 C CA . LEU A 1 257 ? -51.178 33.912 37.583 1.00 28.67 257 LEU A CA 1
ATOM 1883 C C . LEU A 1 257 ? -50.529 34.452 36.296 1.00 28.67 257 LEU A C 1
ATOM 1885 O O . LEU A 1 257 ? -49.425 34.971 36.342 1.00 28.67 257 LEU A O 1
ATOM 1889 N N . GLY A 1 258 ? -51.102 34.384 35.093 1.00 24.94 258 GLY A N 1
ATOM 1890 C CA . GLY A 1 258 ? -52.435 34.101 34.526 1.00 24.94 258 GLY A CA 1
ATOM 1891 C C . GLY A 1 258 ? -52.354 34.616 33.064 1.00 24.94 258 GLY A C 1
ATOM 1892 O O . GLY A 1 258 ? -51.452 35.384 32.758 1.00 24.94 258 GLY A O 1
ATOM 1893 N N . GLY A 1 259 ? -53.148 34.280 32.054 1.00 24.72 259 GLY A N 1
ATOM 1894 C CA . GLY A 1 259 ? -54.370 33.518 31.841 1.00 24.72 259 GLY A CA 1
ATOM 1895 C C . GLY A 1 259 ? -54.842 33.817 30.395 1.00 24.72 259 GLY A C 1
ATOM 1896 O O . GLY A 1 259 ? -54.294 34.709 29.751 1.00 24.72 259 GLY A O 1
ATOM 1897 N N . ALA A 1 260 ? -55.892 33.111 29.954 1.00 26.33 260 ALA A N 1
ATOM 1898 C CA . ALA A 1 260 ? -56.657 33.243 28.693 1.00 26.33 260 ALA A CA 1
ATOM 1899 C C . ALA A 1 260 ? -56.033 32.605 27.430 1.00 26.33 260 ALA A C 1
ATOM 1901 O O . ALA A 1 260 ? -54.893 32.872 27.087 1.00 26.33 260 ALA A O 1
ATOM 1902 N N . GLY A 1 261 ? -56.716 31.760 26.655 1.00 24.39 261 GLY A N 1
ATOM 1903 C CA . GLY A 1 261 ? -58.076 31.200 26.685 1.00 24.39 261 GLY A CA 1
ATOM 1904 C C . GLY A 1 261 ? -58.081 29.974 25.750 1.00 24.39 261 GLY A C 1
ATOM 1905 O O . GLY A 1 261 ? -57.275 29.915 24.829 1.00 24.39 261 GLY A O 1
ATOM 1906 N N . GLY A 1 262 ? -58.754 28.871 26.092 1.00 26.11 262 GLY A N 1
ATOM 1907 C CA . GLY A 1 262 ? -60.144 28.579 25.701 1.00 26.11 262 GLY A CA 1
ATOM 1908 C C . GLY A 1 262 ? -60.161 27.829 24.355 1.00 26.11 262 GLY A C 1
ATOM 1909 O O . GLY A 1 262 ? -59.561 28.302 23.406 1.00 26.11 262 GLY A O 1
ATOM 1910 N N . GLY A 1 263 ? -60.763 26.658 24.150 1.00 24.41 263 GLY A N 1
ATOM 1911 C CA . GLY A 1 263 ? -61.491 25.691 24.972 1.00 24.41 263 GLY A CA 1
ATOM 1912 C C . GLY A 1 263 ? -61.436 24.323 24.248 1.00 24.41 263 GLY A C 1
ATOM 1913 O O . GLY A 1 263 ? -61.116 24.282 23.065 1.00 24.41 263 GLY A O 1
ATOM 1914 N N . ILE A 1 264 ? -61.447 23.189 24.969 1.00 28.00 264 ILE A N 1
ATOM 1915 C CA . ILE A 1 264 ? -62.617 22.305 25.233 1.00 28.00 264 ILE A CA 1
ATOM 1916 C C . ILE A 1 264 ? -63.211 21.737 23.927 1.00 28.00 264 ILE A C 1
ATOM 1918 O O . ILE A 1 264 ? -63.597 22.513 23.068 1.00 28.00 264 ILE A O 1
ATOM 1922 N N . ALA A 1 265 ? -63.448 20.445 23.693 1.00 28.03 265 ALA A N 1
ATOM 1923 C CA . ALA A 1 265 ? -63.223 19.124 24.306 1.00 28.03 265 ALA A CA 1
ATOM 1924 C C . ALA A 1 265 ? -63.731 18.112 23.235 1.00 28.03 265 ALA A C 1
ATOM 1926 O O . ALA A 1 265 ? -64.352 18.524 22.262 1.00 28.03 265 ALA A O 1
ATOM 1927 N N . GLY A 1 266 ? -63.559 16.795 23.287 1.00 25.62 266 GLY A N 1
ATOM 1928 C CA . GLY A 1 266 ? -63.111 15.862 24.313 1.00 25.62 266 GLY A CA 1
ATOM 1929 C C . GLY A 1 266 ? -62.751 14.542 23.614 1.00 25.62 266 GLY A C 1
ATOM 1930 O O . GLY A 1 266 ? -63.140 14.312 22.475 1.00 25.62 266 GLY A O 1
ATOM 1931 N N . GLY A 1 267 ? -61.856 13.744 24.184 1.00 27.03 267 GLY A N 1
ATOM 1932 C CA . GLY A 1 267 ? -62.219 12.634 25.073 1.00 27.03 267 GLY A CA 1
ATOM 1933 C C . GLY A 1 267 ? -61.929 11.340 24.302 1.00 27.03 267 GLY A C 1
ATOM 1934 O O . GLY A 1 267 ? -62.259 11.239 23.135 1.00 27.03 267 GLY A O 1
ATOM 1935 N N . GLY A 1 268 ? -61.249 10.323 24.801 1.00 31.05 268 GLY A N 1
ATOM 1936 C CA . GLY A 1 268 ? -60.859 9.953 26.147 1.00 31.05 268 GLY A CA 1
ATOM 1937 C C . GLY A 1 268 ? -60.732 8.433 26.087 1.00 31.05 268 GLY A C 1
ATOM 1938 O O . GLY A 1 268 ? -61.733 7.745 25.946 1.00 31.05 268 GLY A O 1
ATOM 1939 N N . GLY A 1 269 ? -59.508 7.918 26.118 1.00 28.00 269 GLY A N 1
ATOM 1940 C CA . GLY A 1 269 ? -59.240 6.486 26.034 1.00 28.00 269 GLY A CA 1
ATOM 1941 C C . GLY A 1 269 ? -57.820 6.216 26.492 1.00 28.00 269 GLY A C 1
ATOM 1942 O O . GLY A 1 269 ? -56.877 6.318 25.715 1.00 28.00 269 GLY A O 1
ATOM 1943 N N . ARG A 1 270 ? -57.668 5.968 27.794 1.00 35.88 270 ARG A N 1
ATOM 1944 C CA . ARG A 1 270 ? -56.431 5.464 28.385 1.00 35.88 270 ARG A CA 1
ATOM 1945 C C . ARG A 1 270 ? -56.270 4.011 27.957 1.00 35.88 270 ARG A C 1
ATOM 1947 O O . ARG A 1 270 ? -56.962 3.166 28.506 1.00 35.88 270 ARG A O 1
ATOM 1954 N N . ASP A 1 271 ? -55.306 3.746 27.086 1.00 35.72 271 ASP A N 1
ATOM 1955 C CA . ASP A 1 271 ? -54.608 2.468 27.078 1.00 35.72 271 ASP A CA 1
ATOM 1956 C C . ASP A 1 271 ? -53.146 2.706 27.437 1.00 35.72 271 ASP A C 1
ATOM 1958 O O . ASP A 1 271 ? -52.411 3.454 26.790 1.00 35.72 271 ASP A O 1
ATOM 1962 N N . HIS A 1 272 ? -52.742 2.065 28.529 1.00 39.69 272 HIS A N 1
ATOM 1963 C CA . HIS A 1 272 ? -51.361 1.900 28.940 1.00 39.69 272 HIS A CA 1
ATOM 1964 C C . HIS A 1 272 ? -50.624 1.017 27.924 1.00 39.69 272 HIS A C 1
ATOM 1966 O O . HIS A 1 272 ? -50.346 -0.152 28.188 1.00 39.69 272 HIS A O 1
ATOM 1972 N N . LEU A 1 273 ? -50.256 1.570 26.770 1.00 38.19 273 LEU A N 1
ATOM 1973 C CA . LEU A 1 273 ? -49.212 0.973 25.951 1.00 38.19 273 LEU A CA 1
ATOM 1974 C C . LEU A 1 273 ? -47.872 1.398 26.536 1.00 38.19 273 LEU A C 1
ATOM 1976 O O . LEU A 1 273 ? -47.401 2.519 26.351 1.00 38.19 273 LEU A O 1
ATOM 1980 N N . ARG A 1 274 ? -47.290 0.464 27.297 1.00 40.28 274 ARG A N 1
ATOM 1981 C CA . ARG A 1 274 ? -45.850 0.372 27.545 1.00 40.28 274 ARG A CA 1
ATOM 1982 C C . ARG A 1 274 ? -45.125 0.901 26.313 1.00 40.28 274 ARG A C 1
ATOM 1984 O O . ARG A 1 274 ? -45.301 0.340 25.232 1.00 40.28 274 ARG A O 1
ATOM 1991 N N . GLY A 1 275 ? -44.327 1.954 26.483 1.00 36.00 275 GLY A N 1
ATOM 1992 C CA . GLY A 1 275 ? -43.340 2.320 25.481 1.00 36.00 275 GLY A CA 1
ATOM 1993 C C . GLY A 1 275 ? -42.561 1.055 25.154 1.00 36.00 275 GLY A C 1
ATOM 1994 O O . GLY A 1 275 ? -41.879 0.506 26.022 1.00 36.00 275 GLY A O 1
ATOM 1995 N N . ARG A 1 276 ? -42.763 0.533 23.941 1.00 37.97 276 ARG A N 1
ATOM 1996 C CA . ARG A 1 276 ? -41.902 -0.499 23.378 1.00 37.97 276 ARG A CA 1
ATOM 1997 C C . ARG A 1 276 ? -40.492 0.074 23.530 1.00 37.97 276 ARG A C 1
ATOM 1999 O O . ARG A 1 276 ? -40.280 1.196 23.062 1.00 37.97 276 ARG A O 1
ATOM 2006 N N . PRO A 1 277 ? -39.571 -0.594 24.248 1.00 43.62 277 PRO A N 1
ATOM 2007 C CA . PRO A 1 277 ? -38.176 -0.193 24.197 1.00 43.62 277 PRO A CA 1
ATOM 2008 C C . PRO A 1 277 ? -37.844 -0.094 22.716 1.00 43.62 277 PRO A C 1
ATOM 2010 O O . PRO A 1 277 ? -38.194 -1.021 21.981 1.00 43.62 277 PRO A O 1
ATOM 2013 N N . ALA A 1 278 ? -37.289 1.037 22.276 1.00 48.84 278 ALA A N 1
ATOM 2014 C CA . ALA A 1 278 ? -36.699 1.112 20.952 1.00 48.84 278 ALA A CA 1
ATOM 2015 C C . ALA A 1 278 ? -35.842 -0.149 20.814 1.00 48.84 278 ALA A C 1
ATOM 2017 O O . ALA A 1 278 ? -34.927 -0.359 21.618 1.00 48.84 278 ALA A O 1
ATOM 2018 N N . GLU A 1 279 ? -36.240 -1.056 19.916 1.00 45.97 279 GLU A N 1
ATOM 2019 C CA . GLU A 1 279 ? -35.362 -2.155 19.546 1.00 45.97 279 GLU A CA 1
ATOM 2020 C C . GLU A 1 279 ? -34.042 -1.486 19.166 1.00 45.97 279 GLU A C 1
ATOM 2022 O O . GLU A 1 279 ? -34.087 -0.458 18.487 1.00 45.97 279 GLU A O 1
ATOM 2027 N N . PRO A 1 280 ? -32.889 -1.950 19.673 1.00 53.00 280 PRO A N 1
ATOM 2028 C CA . PRO A 1 280 ? -31.621 -1.410 19.229 1.00 53.00 280 PRO A CA 1
ATOM 2029 C C . PRO A 1 280 ? -31.549 -1.647 17.721 1.00 53.00 280 PRO A C 1
ATOM 2031 O O . PRO A 1 280 ? -31.342 -2.770 17.259 1.00 53.00 280 PRO A O 1
ATOM 2034 N N . ASP A 1 281 ? -31.845 -0.580 16.982 1.00 60.09 281 ASP A N 1
ATOM 2035 C CA . ASP A 1 281 ? -31.888 -0.544 15.538 1.00 60.09 281 ASP A CA 1
ATOM 2036 C C . ASP A 1 281 ? -30.493 -0.904 15.037 1.00 60.09 281 ASP A C 1
ATOM 2038 O O . ASP A 1 281 ? -29.525 -0.173 15.241 1.00 60.09 281 ASP A O 1
ATOM 2042 N N . SER A 1 282 ? -30.430 -2.031 14.336 1.00 59.91 282 SER A N 1
ATOM 2043 C CA . SER A 1 282 ? -29.256 -2.585 13.659 1.00 59.91 282 SER A CA 1
ATOM 2044 C C . SER A 1 282 ? -28.205 -3.252 14.567 1.00 59.91 282 SER A C 1
ATOM 2046 O O . SER A 1 282 ? -27.809 -2.710 15.601 1.00 59.91 282 SER A O 1
ATOM 2048 N N . PRO A 1 283 ? -27.696 -4.439 14.174 1.00 69.69 283 PRO A N 1
ATOM 2049 C CA . PRO A 1 283 ? -26.555 -5.045 14.849 1.00 69.69 283 PRO A CA 1
ATOM 2050 C C . PRO A 1 283 ? -25.350 -4.091 14.794 1.00 69.69 283 PRO A C 1
ATOM 2052 O O . PRO A 1 283 ? -25.192 -3.368 13.804 1.00 69.69 283 PRO A O 1
ATOM 2055 N N . PRO A 1 284 ? -24.487 -4.086 15.828 1.00 73.25 284 PRO A N 1
ATOM 2056 C CA . PRO A 1 284 ? -23.298 -3.247 15.829 1.00 73.25 284 PRO A CA 1
ATOM 2057 C C . PRO A 1 284 ? -22.448 -3.538 14.583 1.00 73.25 284 PRO A C 1
ATOM 2059 O O . PRO A 1 284 ? -22.375 -4.696 14.149 1.00 73.25 284 PRO A O 1
ATOM 2062 N N . PRO A 1 285 ? -21.808 -2.512 13.995 1.00 76.56 285 PRO A N 1
ATOM 2063 C CA . PRO A 1 285 ? -20.978 -2.705 12.818 1.00 76.56 285 PRO A CA 1
ATOM 2064 C C . PRO A 1 285 ? -19.868 -3.717 13.126 1.00 76.56 285 PRO A C 1
ATOM 2066 O O . PRO A 1 285 ? -19.378 -3.774 14.259 1.00 76.56 285 PRO A O 1
ATOM 2069 N N . PRO A 1 286 ? -19.450 -4.521 12.136 1.00 83.88 286 PRO A N 1
ATOM 2070 C CA . PRO A 1 286 ? -18.413 -5.518 12.351 1.00 83.88 286 PRO A CA 1
ATOM 2071 C C . PRO A 1 286 ? -17.102 -4.848 12.804 1.00 83.88 286 PRO A C 1
ATOM 2073 O O . PRO A 1 286 ? -16.806 -3.724 12.367 1.00 83.88 286 PRO A O 1
ATOM 2076 N N . PRO A 1 287 ? -16.309 -5.525 13.653 1.00 89.75 287 PRO A N 1
ATOM 2077 C CA . PRO A 1 287 ? -15.034 -5.000 14.130 1.00 89.75 287 PRO A CA 1
ATOM 2078 C C . PRO A 1 287 ? -14.070 -4.757 12.964 1.00 89.75 287 PRO A C 1
ATOM 2080 O O . PRO A 1 287 ? -14.122 -5.449 11.941 1.00 89.75 287 PRO A O 1
ATOM 2083 N N . ILE A 1 288 ? -13.190 -3.771 13.119 1.00 95.06 288 ILE A N 1
ATOM 2084 C CA . ILE A 1 288 ? -12.167 -3.438 12.127 1.00 95.06 288 ILE A CA 1
ATOM 2085 C C . ILE A 1 288 ? -10.899 -4.206 12.478 1.00 95.06 288 ILE A C 1
ATOM 2087 O O . ILE A 1 288 ? -10.344 -4.063 13.566 1.00 95.06 288 ILE A O 1
ATOM 2091 N N . ILE A 1 289 ? -10.406 -4.987 11.519 1.00 97.12 289 ILE A N 1
ATOM 2092 C CA . ILE A 1 289 ? -9.095 -5.622 11.606 1.00 97.12 289 ILE A CA 1
ATOM 2093 C C . ILE A 1 289 ? -8.196 -5.020 10.538 1.00 97.12 289 ILE A C 1
ATOM 2095 O O . ILE A 1 289 ? -8.488 -5.085 9.343 1.00 97.12 289 ILE A O 1
ATOM 2099 N N . LEU A 1 290 ? -7.100 -4.438 11.002 1.00 98.19 290 LEU A N 1
ATOM 2100 C CA . LEU A 1 290 ? -6.070 -3.797 10.207 1.00 98.19 290 LEU A CA 1
ATOM 2101 C C . LEU A 1 290 ? -4.895 -4.750 10.035 1.00 98.19 290 LEU A C 1
ATOM 2103 O O . LEU A 1 290 ? -4.441 -5.374 10.993 1.00 98.19 290 LEU A O 1
ATOM 2107 N N . TYR A 1 291 ? -4.370 -4.813 8.821 1.00 98.50 291 TYR A N 1
ATOM 2108 C CA . TYR A 1 291 ? -3.091 -5.432 8.523 1.00 98.50 291 TYR A CA 1
ATOM 2109 C C . TYR A 1 291 ? -2.105 -4.328 8.189 1.00 98.50 291 TYR A C 1
ATOM 2111 O O . TYR A 1 291 ? -2.272 -3.644 7.184 1.00 98.50 291 TYR A O 1
ATOM 2119 N N . LEU A 1 292 ? -1.109 -4.136 9.048 1.00 98.19 292 LEU A N 1
ATOM 2120 C CA . LEU A 1 292 ? -0.100 -3.093 8.896 1.00 98.19 292 LEU A CA 1
ATOM 2121 C C . LEU A 1 292 ? 1.197 -3.734 8.421 1.00 98.19 292 LEU A C 1
ATOM 2123 O O . LEU A 1 292 ? 1.773 -4.540 9.157 1.00 98.19 292 LEU A O 1
ATOM 2127 N N . SER A 1 293 ? 1.662 -3.382 7.222 1.00 97.44 293 SER A N 1
ATOM 2128 C CA . SER A 1 293 ? 3.036 -3.687 6.827 1.00 97.44 293 SER A CA 1
ATOM 2129 C C . SER A 1 293 ? 3.960 -2.669 7.466 1.00 97.44 293 SER A C 1
ATOM 2131 O O . SER A 1 293 ? 3.815 -1.465 7.257 1.00 97.44 293 SER A O 1
ATOM 2133 N N . CYS A 1 294 ? 4.920 -3.154 8.235 1.00 95.38 294 CYS A N 1
ATOM 2134 C CA . CYS A 1 294 ? 5.831 -2.344 9.013 1.00 95.38 294 CYS A CA 1
ATOM 2135 C C . CYS A 1 294 ? 7.269 -2.817 8.825 1.00 95.38 294 CYS A C 1
ATOM 2137 O O . CYS A 1 294 ? 7.537 -4.011 8.648 1.00 95.38 294 CYS A O 1
ATOM 2139 N N . ALA A 1 295 ? 8.217 -1.888 8.902 1.00 88.31 295 ALA A N 1
ATOM 2140 C CA . ALA A 1 295 ? 9.630 -2.234 8.901 1.00 88.31 295 ALA A CA 1
ATOM 2141 C C . ALA A 1 295 ? 10.474 -1.213 9.660 1.00 88.31 295 ALA A C 1
ATOM 2143 O O . ALA A 1 295 ? 10.186 -0.018 9.670 1.00 88.31 295 ALA A O 1
ATOM 2144 N N . GLU A 1 296 ? 11.564 -1.704 10.242 1.00 70.44 296 GLU A N 1
ATOM 2145 C CA . GLU A 1 296 ? 12.721 -0.872 10.568 1.00 70.44 296 GLU A CA 1
ATOM 2146 C C . GLU A 1 296 ? 13.507 -0.600 9.270 1.00 70.44 296 GLU A C 1
ATOM 2148 O O . GLU A 1 296 ? 13.473 -1.414 8.348 1.00 70.44 296 GLU A O 1
ATOM 2153 N N . GLU A 1 297 ? 14.199 0.537 9.184 1.00 54.56 297 GLU A N 1
ATOM 2154 C CA . GLU A 1 297 ? 14.687 1.192 7.950 1.00 54.56 297 GLU A CA 1
ATOM 2155 C C . GLU A 1 297 ? 15.426 0.284 6.939 1.00 54.56 297 GLU A C 1
ATOM 2157 O O . GLU A 1 297 ? 15.377 0.515 5.731 1.00 54.56 297 GLU A O 1
ATOM 2162 N N . LEU A 1 298 ? 16.065 -0.792 7.403 1.00 57.69 298 LEU A N 1
ATOM 2163 C CA . LEU A 1 298 ? 16.718 -1.808 6.563 1.00 57.69 298 LEU A CA 1
ATOM 2164 C C . LEU A 1 298 ? 16.368 -3.249 6.977 1.00 57.69 298 LEU A C 1
ATOM 2166 O O . LEU A 1 298 ? 16.991 -4.198 6.493 1.00 57.69 298 LEU A O 1
ATOM 2170 N N . GLY A 1 299 ? 15.404 -3.405 7.882 1.00 68.19 299 GLY A N 1
ATOM 2171 C CA . GLY A 1 299 ? 15.133 -4.624 8.627 1.00 68.19 299 GLY A CA 1
ATOM 2172 C C . GLY A 1 299 ? 14.192 -5.613 7.943 1.00 68.19 299 GLY A C 1
ATOM 2173 O O . GLY A 1 299 ? 13.759 -5.462 6.796 1.00 68.19 299 GLY A O 1
ATOM 2174 N N . ARG A 1 300 ? 13.875 -6.665 8.699 1.00 85.50 300 ARG A N 1
ATOM 2175 C CA . ARG A 1 300 ? 12.852 -7.650 8.337 1.00 85.50 300 ARG A CA 1
ATOM 2176 C C . ARG A 1 300 ? 11.491 -6.969 8.242 1.00 85.50 300 ARG A C 1
ATOM 2178 O O . ARG A 1 300 ? 11.184 -6.082 9.037 1.00 85.50 300 ARG A O 1
ATOM 2185 N N . GLY A 1 301 ? 10.670 -7.419 7.300 1.00 92.38 301 GLY A N 1
ATOM 2186 C CA . GLY A 1 301 ? 9.283 -6.974 7.227 1.00 92.38 301 GLY A CA 1
ATOM 2187 C C . GLY A 1 301 ? 8.470 -7.603 8.350 1.00 92.38 301 GLY A C 1
ATOM 2188 O O . GLY A 1 301 ? 8.653 -8.778 8.670 1.00 92.38 301 GLY A O 1
ATOM 2189 N N . ARG A 1 302 ? 7.569 -6.835 8.948 1.00 95.75 302 ARG A N 1
ATOM 2190 C CA . ARG A 1 302 ? 6.610 -7.305 9.946 1.00 95.75 302 ARG A CA 1
ATOM 2191 C C . ARG A 1 302 ? 5.220 -6.919 9.473 1.00 95.75 302 ARG A C 1
ATOM 2193 O O . ARG A 1 302 ? 4.975 -5.751 9.213 1.00 95.75 302 ARG A O 1
ATOM 2200 N N . ILE A 1 303 ? 4.321 -7.888 9.363 1.00 97.50 303 ILE A N 1
ATOM 2201 C CA . ILE A 1 303 ? 2.911 -7.629 9.083 1.00 97.50 303 ILE A CA 1
ATOM 2202 C C . ILE A 1 303 ? 2.128 -7.913 10.351 1.00 97.50 303 ILE A C 1
ATOM 2204 O O . ILE A 1 303 ? 2.028 -9.060 10.794 1.00 97.50 303 ILE A O 1
ATOM 2208 N N . TYR A 1 304 ? 1.607 -6.849 10.948 1.00 97.88 304 TYR A N 1
ATOM 2209 C CA . TYR A 1 304 ? 0.818 -6.912 12.167 1.00 97.88 304 TYR A CA 1
ATOM 2210 C C . TYR A 1 304 ? -0.661 -7.008 11.822 1.00 97.88 304 TYR A C 1
ATOM 2212 O O . TYR A 1 304 ? -1.173 -6.170 11.089 1.00 97.88 304 TYR A O 1
ATOM 2220 N N . GLN A 1 305 ? -1.355 -7.988 12.396 1.00 97.94 305 GLN A N 1
ATOM 2221 C CA . GLN A 1 305 ? -2.811 -7.972 12.479 1.00 97.94 305 GLN A CA 1
ATOM 2222 C C . GLN A 1 305 ? -3.195 -7.224 13.757 1.00 97.94 305 GLN A C 1
ATOM 2224 O O . GLN A 1 305 ? -2.811 -7.647 14.849 1.00 97.94 305 GLN A O 1
ATOM 2229 N N . VAL A 1 306 ? -3.929 -6.125 13.633 1.00 98.00 306 VAL A N 1
ATOM 2230 C CA . VAL A 1 306 ? -4.254 -5.190 14.717 1.00 98.00 306 VAL A CA 1
ATOM 2231 C C . VAL A 1 306 ? -5.759 -4.941 14.725 1.00 98.00 306 VAL A C 1
ATOM 2233 O O . VAL A 1 306 ? -6.375 -4.882 13.666 1.00 98.00 306 VAL A O 1
ATOM 2236 N N . ASP A 1 307 ? -6.372 -4.833 15.899 1.00 96.44 307 ASP A N 1
ATOM 2237 C CA . ASP A 1 307 ? -7.782 -4.438 15.996 1.00 96.44 307 ASP A CA 1
ATOM 2238 C C . ASP A 1 307 ? -7.975 -2.913 16.059 1.00 96.44 307 ASP A C 1
ATOM 2240 O O . ASP A 1 307 ? -7.018 -2.139 16.094 1.00 96.44 307 ASP A O 1
ATOM 2244 N N . GLU A 1 308 ? -9.232 -2.475 16.095 1.00 95.31 308 GLU A N 1
ATOM 2245 C CA . GLU A 1 308 ? -9.616 -1.064 16.229 1.00 95.31 308 GLU A CA 1
ATOM 2246 C C . GLU A 1 308 ? -9.082 -0.350 17.484 1.00 95.31 308 GLU A C 1
ATOM 2248 O O . GLU A 1 308 ? -9.127 0.874 17.537 1.00 95.31 308 GLU A O 1
ATOM 2253 N N . PHE A 1 309 ? -8.553 -1.074 18.476 1.00 95.81 309 PHE A N 1
ATOM 2254 C CA . PHE A 1 309 ? -7.980 -0.504 19.700 1.00 95.81 309 PHE A CA 1
ATOM 2255 C C . PHE A 1 309 ? -6.447 -0.461 19.670 1.00 95.81 309 PHE A C 1
ATOM 2257 O O . PHE A 1 309 ? -5.813 -0.078 20.656 1.00 95.81 309 PHE A O 1
ATOM 2264 N N . GLY A 1 310 ? -5.828 -0.882 18.565 1.00 95.44 310 GLY A N 1
ATOM 2265 C CA . GLY A 1 310 ? -4.376 -0.959 18.442 1.00 95.44 310 GLY A CA 1
ATOM 2266 C C . GLY A 1 310 ? -3.771 -2.214 19.077 1.00 95.44 310 GLY A C 1
ATOM 2267 O O . GLY A 1 310 ? -2.546 -2.313 19.181 1.00 95.44 310 GLY A O 1
ATOM 2268 N N . ALA A 1 311 ? -4.586 -3.184 19.507 1.00 95.69 311 ALA A N 1
ATOM 2269 C CA . ALA A 1 311 ? -4.079 -4.420 20.083 1.00 95.69 311 ALA A CA 1
ATOM 2270 C C . ALA A 1 311 ? -3.626 -5.378 18.976 1.00 95.69 311 ALA A C 1
ATOM 2272 O O . ALA A 1 311 ? -4.392 -5.756 18.088 1.00 95.69 311 ALA A O 1
ATOM 2273 N N . ILE A 1 312 ? -2.368 -5.811 19.056 1.00 96.62 312 ILE A N 1
ATOM 2274 C CA . ILE A 1 312 ? -1.791 -6.763 18.107 1.00 96.62 312 ILE A CA 1
ATOM 2275 C C . ILE A 1 312 ? -2.387 -8.148 18.377 1.00 96.62 312 ILE A C 1
ATOM 2277 O O . ILE A 1 312 ? -2.264 -8.699 19.471 1.00 96.62 312 ILE A O 1
ATOM 2281 N N . ARG A 1 313 ? -3.038 -8.713 17.364 1.00 96.00 313 ARG A N 1
ATOM 2282 C CA . ARG A 1 313 ? -3.686 -10.028 17.392 1.00 96.00 313 ARG A CA 1
ATOM 2283 C C . ARG A 1 313 ? -2.833 -11.120 16.759 1.00 96.00 313 ARG A C 1
ATOM 2285 O O . ARG A 1 313 ? -2.924 -12.263 17.194 1.00 96.00 313 ARG A O 1
ATOM 2292 N N . GLY A 1 314 ? -1.970 -10.758 15.816 1.00 96.00 314 GLY A N 1
ATOM 2293 C CA . GLY A 1 314 ? -1.043 -11.676 15.163 1.00 96.00 314 GLY A CA 1
ATOM 2294 C C . GLY A 1 314 ? 0.105 -10.935 14.486 1.00 96.00 314 GLY A C 1
ATOM 2295 O O . GLY A 1 314 ? 0.040 -9.723 14.269 1.00 96.00 314 GLY A O 1
ATOM 2296 N N . LEU A 1 315 ? 1.161 -11.676 14.162 1.00 96.19 315 LEU A N 1
ATOM 2297 C CA . LEU A 1 315 ? 2.353 -11.161 13.496 1.00 96.19 315 LEU A CA 1
ATOM 2298 C C . LEU A 1 315 ? 2.877 -12.190 12.495 1.00 96.19 315 LEU A C 1
ATOM 2300 O O . LEU A 1 315 ? 3.134 -13.336 12.856 1.00 96.19 315 LEU A O 1
ATOM 2304 N N . VAL A 1 316 ? 3.125 -11.743 11.268 1.00 96.50 316 VAL A N 1
ATOM 2305 C CA . VAL A 1 316 ? 3.877 -12.487 10.255 1.00 96.50 316 VAL A CA 1
ATOM 2306 C C . VAL A 1 316 ? 5.184 -11.754 9.979 1.00 96.50 316 VAL A C 1
ATOM 2308 O O . VAL A 1 316 ? 5.196 -10.545 9.759 1.00 96.50 316 VAL A O 1
ATOM 2311 N N . THR A 1 317 ? 6.303 -12.479 10.004 1.00 94.62 317 THR A N 1
ATOM 2312 C CA . THR A 1 317 ? 7.624 -11.913 9.692 1.00 94.62 317 THR A CA 1
ATOM 2313 C C . THR A 1 317 ? 8.038 -12.298 8.278 1.00 94.62 317 THR A C 1
ATOM 2315 O O . THR A 1 317 ? 8.007 -13.471 7.910 1.00 94.62 317 THR A O 1
ATOM 2318 N N . LEU A 1 318 ? 8.471 -11.308 7.508 1.00 94.62 318 LEU A N 1
ATOM 2319 C CA . LEU A 1 318 ? 8.981 -11.444 6.151 1.00 94.62 318 LEU A CA 1
ATOM 2320 C C . LEU A 1 318 ? 10.505 -11.240 6.126 1.00 94.62 318 LEU A C 1
ATOM 2322 O O . LEU A 1 318 ? 11.048 -10.525 6.974 1.00 94.62 318 LEU A O 1
ATOM 2326 N N . PRO A 1 319 ? 11.222 -11.820 5.143 1.00 87.69 319 PRO A N 1
ATOM 2327 C CA . PRO A 1 319 ? 12.667 -11.619 5.011 1.00 87.69 319 PRO A CA 1
ATOM 2328 C C . PRO A 1 319 ? 13.038 -10.146 4.792 1.00 87.69 319 PRO A C 1
ATOM 2330 O O . PRO A 1 319 ? 14.047 -9.686 5.319 1.00 87.69 319 PRO A O 1
ATOM 2333 N N . PHE A 1 320 ? 12.194 -9.398 4.079 1.00 92.75 320 PHE A N 1
ATOM 2334 C CA . PHE A 1 320 ? 12.332 -7.961 3.858 1.00 92.75 320 PHE A CA 1
ATOM 2335 C C . PHE A 1 320 ? 10.970 -7.274 3.981 1.00 92.75 320 PHE A C 1
ATOM 2337 O O . PHE A 1 320 ? 9.928 -7.927 3.942 1.00 92.75 320 PHE A O 1
ATOM 2344 N N . ALA A 1 321 ? 11.002 -5.955 4.128 1.00 93.56 321 ALA A N 1
ATOM 2345 C CA . ALA A 1 321 ? 9.829 -5.097 4.189 1.00 93.56 321 ALA A CA 1
ATOM 2346 C C . ALA A 1 321 ? 8.916 -5.248 2.960 1.00 93.56 321 ALA A C 1
ATOM 2348 O O . ALA A 1 321 ? 9.389 -5.135 1.826 1.00 93.56 321 ALA A O 1
ATOM 2349 N N . ALA A 1 322 ? 7.618 -5.461 3.194 1.00 96.50 322 ALA A N 1
ATOM 2350 C CA . ALA A 1 322 ? 6.612 -5.352 2.146 1.00 96.50 322 ALA A CA 1
ATOM 2351 C C . ALA A 1 322 ? 6.163 -3.892 2.019 1.00 96.50 322 ALA A C 1
ATOM 2353 O O . ALA A 1 322 ? 5.846 -3.258 3.025 1.00 96.50 322 ALA A O 1
ATOM 2354 N N . THR A 1 323 ? 6.160 -3.344 0.811 1.00 95.56 323 THR A N 1
ATOM 2355 C CA . THR A 1 323 ? 5.774 -1.940 0.576 1.00 95.56 323 THR A CA 1
ATOM 2356 C C . THR A 1 323 ? 4.353 -1.780 0.058 1.00 95.56 323 THR A C 1
ATOM 2358 O O . THR A 1 323 ? 3.859 -0.663 0.074 1.00 95.56 323 THR A O 1
ATOM 2361 N N . GLY A 1 324 ? 3.718 -2.883 -0.344 1.00 97.38 324 GLY A N 1
ATOM 2362 C CA . GLY A 1 324 ? 2.311 -2.942 -0.720 1.00 97.38 324 GLY A CA 1
ATOM 2363 C C . GLY A 1 324 ? 1.659 -4.217 -0.198 1.00 97.38 324 GLY A C 1
ATOM 2364 O O . GLY A 1 324 ? 2.302 -5.275 -0.127 1.00 97.38 324 GLY A O 1
ATOM 2365 N N . LEU A 1 325 ? 0.390 -4.103 0.163 1.00 98.25 325 LEU A N 1
ATOM 2366 C CA . LEU A 1 325 ? -0.488 -5.128 0.691 1.00 98.25 325 LEU A CA 1
ATOM 2367 C C . LEU A 1 325 ? -1.836 -5.059 -0.024 1.00 98.25 325 LEU A C 1
ATOM 2369 O O . LEU A 1 325 ? -2.419 -4.001 -0.211 1.00 98.25 325 LEU A O 1
ATOM 2373 N N . ALA A 1 326 ? -2.396 -6.222 -0.329 1.00 98.19 326 ALA A N 1
ATOM 2374 C CA . ALA A 1 326 ? -3.761 -6.339 -0.812 1.00 98.19 326 ALA A CA 1
ATOM 2375 C C . ALA A 1 326 ? -4.462 -7.516 -0.144 1.00 98.19 326 ALA A C 1
ATOM 2377 O O . ALA A 1 326 ? -3.863 -8.564 0.106 1.00 98.19 326 ALA A O 1
ATOM 2378 N N . LEU A 1 327 ? -5.756 -7.356 0.122 1.00 97.25 327 LEU A N 1
ATOM 2379 C CA . LEU A 1 327 ? -6.595 -8.450 0.588 1.00 97.25 327 LEU A CA 1
ATOM 2380 C C . LEU A 1 327 ? -7.066 -9.285 -0.607 1.00 97.25 327 LEU A C 1
ATOM 2382 O O . LEU A 1 327 ? -7.554 -8.749 -1.602 1.00 97.25 327 LEU A O 1
ATOM 2386 N N . HIS A 1 328 ? -6.945 -10.605 -0.501 1.00 96.88 328 HIS A N 1
ATOM 2387 C CA . HIS A 1 328 ? -7.539 -11.531 -1.460 1.00 96.88 328 HIS A CA 1
ATOM 2388 C C . HIS A 1 328 ? -9.013 -11.808 -1.114 1.00 96.88 328 HIS A C 1
ATOM 2390 O O . HIS A 1 328 ? -9.446 -11.613 0.019 1.00 96.88 328 HIS A O 1
ATOM 2396 N N . HIS A 1 329 ? -9.817 -12.268 -2.078 1.00 92.50 329 HIS A N 1
ATOM 2397 C CA . HIS A 1 329 ? -11.229 -12.587 -1.818 1.00 92.50 329 HIS A CA 1
ATOM 2398 C C . HIS A 1 329 ? -11.405 -13.826 -0.916 1.00 92.50 329 HIS A C 1
ATOM 2400 O O . HIS A 1 329 ? -12.433 -13.979 -0.257 1.00 92.50 329 HIS A O 1
ATOM 2406 N N . ARG A 1 330 ? -10.404 -14.715 -0.870 1.00 93.81 330 ARG A N 1
ATOM 2407 C CA . ARG A 1 330 ? -10.256 -15.740 0.172 1.00 93.81 330 ARG A CA 1
ATOM 2408 C C . ARG A 1 330 ? -9.466 -15.152 1.346 1.00 93.81 330 ARG A C 1
ATOM 2410 O O . ARG A 1 330 ? -8.724 -14.200 1.134 1.00 93.81 330 ARG A O 1
ATOM 2417 N N . PRO A 1 331 ? -9.551 -15.724 2.562 1.00 93.50 331 PRO A N 1
ATOM 2418 C CA . PRO A 1 331 ? -8.770 -15.267 3.716 1.00 93.50 331 PRO A CA 1
ATOM 2419 C C . PRO A 1 331 ? -7.249 -15.411 3.503 1.00 93.50 331 PRO A C 1
ATOM 2421 O O . PRO A 1 331 ? -6.634 -16.385 3.929 1.00 93.50 331 PRO A O 1
ATOM 2424 N N . ALA A 1 332 ? -6.653 -14.452 2.799 1.00 97.06 332 ALA A N 1
ATOM 2425 C CA . ALA A 1 332 ? -5.235 -14.354 2.504 1.00 97.06 332 ALA A CA 1
ATOM 2426 C C . ALA A 1 332 ? -4.862 -12.900 2.172 1.00 97.06 332 ALA A C 1
ATOM 2428 O O . ALA A 1 332 ? -5.697 -12.117 1.714 1.00 97.06 332 ALA A O 1
ATOM 2429 N N . LEU A 1 333 ? -3.597 -12.554 2.388 1.00 98.31 333 LEU A N 1
ATOM 2430 C CA . LEU A 1 333 ? -2.995 -11.311 1.915 1.00 98.31 333 LEU A CA 1
ATOM 2431 C C . LEU A 1 333 ? -2.063 -11.603 0.746 1.00 98.31 333 LEU A C 1
ATOM 2433 O O . LEU A 1 333 ? -1.386 -12.634 0.720 1.00 98.31 333 LEU A O 1
ATOM 2437 N N . VAL A 1 334 ? -1.984 -10.652 -0.172 1.00 98.62 334 VAL A N 1
ATOM 2438 C CA . VAL A 1 334 ? -0.896 -10.533 -1.136 1.00 98.62 334 VAL A CA 1
ATOM 2439 C C . VAL A 1 334 ? 0.006 -9.404 -0.664 1.00 98.62 334 VAL A C 1
ATOM 2441 O O . VAL A 1 334 ? -0.478 -8.330 -0.323 1.00 98.62 334 VAL A O 1
ATOM 2444 N N . ALA A 1 335 ? 1.309 -9.649 -0.623 1.00 98.56 335 ALA A N 1
ATOM 2445 C CA . ALA A 1 335 ? 2.305 -8.664 -0.228 1.00 98.56 335 ALA A CA 1
ATOM 2446 C C . ALA A 1 335 ? 3.384 -8.555 -1.303 1.00 98.56 335 ALA A C 1
ATOM 2448 O O . ALA A 1 335 ? 3.828 -9.573 -1.837 1.00 98.56 335 ALA A O 1
ATOM 2449 N N . VAL A 1 336 ? 3.843 -7.338 -1.589 1.00 98.38 336 VAL A N 1
ATOM 2450 C CA . VAL A 1 336 ? 4.970 -7.115 -2.502 1.00 98.38 336 VAL A CA 1
ATOM 2451 C C . VAL A 1 336 ? 6.199 -6.617 -1.772 1.00 98.38 336 VAL A C 1
ATOM 2453 O O . VAL A 1 336 ? 6.133 -5.730 -0.924 1.00 98.38 336 VAL A O 1
ATOM 2456 N N . VAL A 1 337 ? 7.335 -7.217 -2.111 1.00 96.88 337 VAL A N 1
ATOM 2457 C CA . VAL A 1 337 ? 8.632 -6.955 -1.497 1.00 96.88 337 VAL A CA 1
ATOM 2458 C C . VAL A 1 337 ? 9.600 -6.507 -2.593 1.00 96.88 337 VAL A C 1
ATOM 2460 O O . VAL A 1 337 ? 9.979 -7.331 -3.425 1.00 96.88 337 VAL A O 1
ATOM 2463 N N . PRO A 1 338 ? 10.053 -5.240 -2.603 1.00 94.00 338 PRO A N 1
ATOM 2464 C CA . PRO A 1 338 ? 10.906 -4.713 -3.672 1.00 94.00 338 PRO A CA 1
ATOM 2465 C C . PRO A 1 338 ? 12.362 -5.195 -3.609 1.00 94.00 338 PRO A C 1
ATOM 2467 O O . PRO A 1 338 ? 13.124 -4.993 -4.550 1.00 94.00 338 PRO A O 1
ATOM 2470 N N . ARG A 1 339 ? 12.797 -5.778 -2.486 1.00 90.00 339 ARG A N 1
ATOM 2471 C CA . ARG A 1 339 ? 14.185 -6.226 -2.284 1.00 90.00 339 ARG A CA 1
ATOM 2472 C C . ARG A 1 339 ? 14.433 -7.628 -2.839 1.00 90.00 339 ARG A C 1
ATOM 2474 O O . ARG A 1 339 ? 13.536 -8.463 -2.862 1.00 90.00 339 ARG A O 1
ATOM 2481 N N . GLY A 1 340 ? 15.689 -7.888 -3.211 1.00 85.44 340 GLY A N 1
ATOM 2482 C CA . GLY A 1 340 ? 16.145 -9.210 -3.649 1.00 85.44 340 GLY A CA 1
ATOM 2483 C C . GLY A 1 340 ? 15.548 -9.649 -4.986 1.00 85.44 340 GLY A C 1
ATOM 2484 O O . GLY A 1 340 ? 15.106 -10.786 -5.085 1.00 85.44 340 GLY A O 1
ATOM 2485 N N . GLY A 1 341 ? 15.492 -8.735 -5.962 1.00 88.25 341 GLY A N 1
ATOM 2486 C CA . GLY A 1 341 ? 14.954 -8.995 -7.304 1.00 88.25 341 GLY A CA 1
ATOM 2487 C C . GLY A 1 341 ? 13.430 -8.924 -7.418 1.00 88.25 341 GLY A C 1
ATOM 2488 O O . GLY A 1 341 ? 12.896 -9.229 -8.478 1.00 88.25 341 GLY A O 1
ATOM 2489 N N . GLY A 1 342 ? 12.743 -8.509 -6.350 1.00 94.88 342 GLY A N 1
ATOM 2490 C CA . GLY A 1 342 ? 11.295 -8.356 -6.330 1.00 94.88 342 GLY A CA 1
ATOM 2491 C C . GLY A 1 342 ? 10.567 -9.673 -6.068 1.00 94.88 342 GLY A C 1
ATOM 2492 O O . GLY A 1 342 ? 10.856 -10.706 -6.677 1.00 94.88 342 GLY A O 1
ATOM 2493 N N . LYS A 1 343 ? 9.619 -9.647 -5.127 1.00 97.75 343 LYS A N 1
ATOM 2494 C CA . LYS A 1 343 ? 8.780 -10.803 -4.788 1.00 97.75 343 LYS A CA 1
ATOM 2495 C C . LYS A 1 343 ? 7.329 -10.402 -4.596 1.00 97.75 343 LYS A C 1
ATOM 2497 O O . LYS A 1 343 ? 7.040 -9.363 -4.005 1.00 97.75 343 LYS A O 1
ATOM 2502 N N . ILE A 1 344 ? 6.444 -11.293 -5.016 1.00 98.50 344 ILE A N 1
ATOM 2503 C CA . ILE A 1 344 ? 5.021 -11.293 -4.704 1.00 98.50 344 ILE A CA 1
ATOM 2504 C C . ILE A 1 344 ? 4.783 -12.493 -3.794 1.00 98.50 344 ILE A C 1
ATOM 2506 O O . ILE A 1 344 ? 5.080 -13.635 -4.154 1.00 98.50 344 ILE A O 1
ATOM 2510 N N . LEU A 1 345 ? 4.295 -12.232 -2.591 1.00 98.50 345 LEU A N 1
ATOM 2511 C CA . LEU A 1 345 ? 4.097 -13.222 -1.543 1.00 98.50 345 LEU A CA 1
ATOM 2512 C C . LEU A 1 345 ? 2.609 -13.377 -1.251 1.00 98.50 345 LEU A C 1
ATOM 2514 O O . LEU A 1 345 ? 1.868 -12.398 -1.241 1.00 98.50 345 LEU A O 1
ATOM 2518 N N . GLN A 1 346 ? 2.201 -14.600 -0.942 1.00 98.38 346 GLN A N 1
ATOM 2519 C CA . GLN A 1 346 ? 0.930 -14.898 -0.305 1.00 98.38 346 GLN A CA 1
ATOM 2520 C C . GLN A 1 346 ? 1.157 -15.112 1.188 1.00 98.38 346 GLN A C 1
ATOM 2522 O O . GLN A 1 346 ? 2.101 -15.799 1.582 1.00 98.38 346 GLN A O 1
ATOM 2527 N N . ILE A 1 347 ? 0.260 -14.576 2.007 1.00 98.44 347 ILE A N 1
ATOM 2528 C CA . ILE A 1 347 ? 0.138 -14.908 3.425 1.00 98.44 347 ILE A CA 1
ATOM 2529 C C . ILE A 1 347 ? -1.245 -15.507 3.608 1.00 98.44 347 ILE A C 1
ATOM 2531 O O . ILE A 1 347 ? -2.244 -14.812 3.433 1.00 98.44 347 ILE A O 1
ATOM 2535 N N . ASP A 1 348 ? -1.316 -16.800 3.893 1.00 97.06 348 ASP A N 1
ATOM 2536 C CA . ASP A 1 348 ? -2.598 -17.488 4.016 1.00 97.06 348 ASP A CA 1
ATOM 2537 C C . ASP A 1 348 ? -3.307 -17.208 5.357 1.00 97.06 348 ASP A C 1
ATOM 2539 O O . ASP A 1 348 ? -2.812 -16.491 6.236 1.00 97.06 348 ASP A O 1
ATOM 2543 N N . ALA A 1 349 ? -4.488 -17.805 5.529 1.00 96.44 349 ALA A N 1
ATOM 2544 C CA . ALA A 1 349 ? -5.297 -17.677 6.738 1.00 96.44 349 ALA A CA 1
ATOM 2545 C C . ALA A 1 349 ? -4.561 -18.116 8.017 1.00 96.44 349 ALA A C 1
ATOM 2547 O O . ALA A 1 349 ? -4.875 -17.625 9.097 1.00 96.44 349 ALA A O 1
ATOM 2548 N N . ALA A 1 350 ? -3.593 -19.030 7.914 1.00 95.31 350 ALA A N 1
ATOM 2549 C CA . ALA A 1 350 ? -2.792 -19.503 9.039 1.00 95.31 350 ALA A CA 1
ATOM 2550 C C . ALA A 1 350 ? -1.543 -18.635 9.284 1.00 95.31 350 ALA A C 1
ATOM 2552 O O . ALA A 1 350 ? -0.822 -18.853 10.256 1.00 95.31 350 ALA A O 1
ATOM 2553 N N . GLY A 1 351 ? -1.285 -17.646 8.424 1.00 96.38 351 GLY A N 1
ATOM 2554 C CA . GLY A 1 351 ? -0.102 -16.790 8.487 1.00 96.38 351 GLY A CA 1
ATOM 2555 C C . GLY A 1 351 ? 1.123 -17.419 7.829 1.00 96.38 351 GLY A C 1
ATOM 2556 O O . GLY A 1 351 ? 2.238 -16.924 8.004 1.00 96.38 351 GLY A O 1
ATOM 2557 N N . LYS A 1 352 ? 0.948 -18.510 7.072 1.00 97.00 352 LYS A N 1
ATOM 2558 C CA . LYS A 1 352 ? 2.036 -19.130 6.319 1.00 97.00 352 LYS A CA 1
ATOM 2559 C C . LYS A 1 352 ? 2.342 -18.279 5.094 1.00 97.00 352 LYS A C 1
ATOM 2561 O O . LYS A 1 352 ? 1.450 -17.913 4.332 1.00 97.00 352 LYS A O 1
ATOM 2566 N N . VAL A 1 353 ? 3.629 -18.012 4.903 1.00 97.94 353 VAL A N 1
ATOM 2567 C CA . VAL A 1 353 ? 4.142 -17.239 3.773 1.00 97.94 353 VAL A CA 1
ATOM 2568 C C . VAL A 1 353 ? 4.558 -18.186 2.651 1.00 97.94 353 VAL A C 1
ATOM 2570 O O . VAL A 1 353 ? 5.337 -19.115 2.879 1.00 97.94 353 VAL A O 1
ATOM 2573 N N . SER A 1 354 ? 4.085 -17.934 1.435 1.00 97.81 354 SER A N 1
ATOM 2574 C CA . SER A 1 354 ? 4.543 -18.599 0.211 1.00 97.81 354 SER A CA 1
ATOM 2575 C C . SER A 1 354 ? 4.845 -17.581 -0.882 1.00 97.81 354 SER A C 1
ATOM 2577 O O . SER A 1 354 ? 4.271 -16.497 -0.918 1.00 97.81 354 SER A O 1
ATOM 2579 N N . VAL A 1 355 ? 5.771 -17.919 -1.776 1.00 98.19 355 VAL A N 1
ATOM 2580 C CA . VAL A 1 355 ? 6.097 -17.086 -2.938 1.00 98.19 355 VAL A CA 1
ATOM 2581 C C . VAL A 1 355 ? 5.096 -17.394 -4.049 1.00 98.19 355 VAL A C 1
ATOM 2583 O O . VAL A 1 355 ? 4.934 -18.556 -4.408 1.00 98.19 355 VAL A O 1
ATOM 2586 N N . ILE A 1 356 ? 4.433 -16.363 -4.573 1.00 98.31 356 ILE A N 1
ATOM 2587 C CA . ILE A 1 356 ? 3.611 -16.446 -5.789 1.00 98.31 356 ILE A CA 1
ATOM 2588 C C . ILE A 1 356 ? 4.520 -16.279 -7.009 1.00 98.31 356 ILE A C 1
ATOM 2590 O O . ILE A 1 356 ? 4.475 -17.074 -7.941 1.00 98.31 356 ILE A O 1
ATOM 2594 N N . LEU A 1 357 ? 5.363 -15.245 -6.983 1.00 98.12 357 LEU A N 1
ATOM 2595 C CA . LEU A 1 357 ? 6.281 -14.902 -8.064 1.00 98.12 357 LEU A CA 1
ATOM 2596 C C . LEU A 1 357 ? 7.529 -14.232 -7.480 1.00 98.12 357 LEU A C 1
ATOM 2598 O O . LEU A 1 357 ? 7.429 -13.442 -6.540 1.00 98.12 357 LEU A O 1
ATOM 2602 N N . GLU A 1 358 ? 8.704 -14.524 -8.026 1.00 97.38 358 GLU A N 1
ATOM 2603 C CA . GLU A 1 358 ? 9.956 -13.864 -7.650 1.00 97.38 358 GLU A CA 1
ATOM 2604 C C . GLU A 1 358 ? 10.882 -13.709 -8.853 1.00 97.38 358 GLU A C 1
ATOM 2606 O O . GLU A 1 358 ? 10.861 -14.542 -9.759 1.00 97.38 358 GLU A O 1
ATOM 2611 N N . ASN A 1 359 ? 11.714 -12.664 -8.838 1.00 94.00 359 ASN A N 1
ATOM 2612 C CA . ASN A 1 359 ? 12.708 -12.385 -9.880 1.00 94.00 359 ASN A CA 1
ATOM 2613 C C . ASN A 1 359 ? 12.120 -12.305 -11.302 1.00 94.00 359 ASN A C 1
ATOM 2615 O O . ASN A 1 359 ? 12.804 -12.615 -12.282 1.00 94.00 359 ASN A O 1
ATOM 2619 N N . ASP A 1 360 ? 10.850 -11.912 -11.430 1.00 97.56 360 ASP A N 1
ATOM 2620 C CA . ASP A 1 360 ? 10.235 -11.703 -12.737 1.00 97.56 360 ASP A CA 1
ATOM 2621 C C . ASP A 1 360 ? 10.748 -10.380 -13.346 1.00 97.56 360 ASP A C 1
ATOM 2623 O O . ASP A 1 360 ? 10.754 -9.354 -12.658 1.00 97.56 360 ASP A O 1
ATOM 2627 N N . PRO A 1 361 ? 11.172 -10.361 -14.626 1.00 95.12 361 PRO A N 1
ATOM 2628 C CA . PRO A 1 361 ? 11.705 -9.161 -15.275 1.00 95.12 361 PRO A CA 1
ATOM 2629 C C . PRO A 1 361 ? 10.751 -7.960 -15.321 1.00 95.12 361 PRO A C 1
ATOM 2631 O O . PRO A 1 361 ? 11.219 -6.834 -15.500 1.00 95.12 361 PRO A O 1
ATOM 2634 N N . LEU A 1 362 ? 9.436 -8.175 -15.201 1.00 96.56 362 LEU A N 1
ATOM 2635 C CA . LEU A 1 362 ? 8.442 -7.101 -15.143 1.00 96.56 362 LEU A CA 1
ATOM 2636 C C . LEU A 1 362 ? 8.161 -6.614 -13.722 1.00 96.56 362 LEU A C 1
ATOM 2638 O O . LEU A 1 362 ? 7.571 -5.546 -13.569 1.00 96.56 362 LEU A O 1
ATOM 2642 N N . THR A 1 363 ? 8.583 -7.361 -12.700 1.00 96.44 363 THR A N 1
ATOM 2643 C CA . THR A 1 363 ? 8.439 -6.962 -11.296 1.00 96.44 363 THR A CA 1
ATOM 2644 C C . THR A 1 363 ? 9.767 -7.014 -10.516 1.00 96.44 363 THR A C 1
ATOM 2646 O O . THR A 1 363 ? 9.840 -7.711 -9.499 1.00 96.44 363 THR A O 1
ATOM 2649 N N . PRO A 1 364 ? 10.845 -6.339 -10.967 1.00 94.69 364 PRO A N 1
ATOM 2650 C CA . PRO A 1 364 ? 12.132 -6.348 -10.270 1.00 94.69 364 PRO A CA 1
ATOM 2651 C C . PRO A 1 364 ? 12.166 -5.501 -8.980 1.00 94.69 364 PRO A C 1
ATOM 2653 O O . PRO A 1 364 ? 13.020 -5.733 -8.124 1.00 94.69 364 PRO A O 1
ATOM 2656 N N . GLN A 1 365 ? 11.280 -4.508 -8.828 1.00 94.69 365 GLN A N 1
ATOM 2657 C CA . GLN A 1 365 ? 11.067 -3.712 -7.611 1.00 94.69 365 GLN A CA 1
ATOM 2658 C C . GLN A 1 365 ? 9.577 -3.348 -7.436 1.00 94.69 365 GLN A C 1
ATOM 2660 O O . GLN A 1 365 ? 9.206 -2.171 -7.563 1.00 94.69 365 GLN A O 1
ATOM 2665 N N . PRO A 1 366 ? 8.714 -4.328 -7.119 1.00 97.25 366 PRO A N 1
ATOM 2666 C CA . PRO A 1 366 ? 7.296 -4.080 -6.935 1.00 97.25 366 PRO A CA 1
ATOM 2667 C C . PRO A 1 366 ? 7.096 -3.226 -5.684 1.00 97.25 366 PRO A C 1
ATOM 2669 O O . PRO A 1 366 ? 7.616 -3.551 -4.614 1.00 97.25 366 PRO A O 1
ATOM 2672 N N . VAL A 1 367 ? 6.383 -2.111 -5.832 1.00 96.12 367 VAL A N 1
ATOM 2673 C CA . VAL A 1 367 ? 6.173 -1.141 -4.749 1.00 96.12 367 VAL A CA 1
ATOM 2674 C C . VAL A 1 367 ? 4.779 -1.189 -4.170 1.00 96.12 367 VAL A C 1
ATOM 2676 O O . VAL A 1 367 ? 4.656 -0.988 -2.968 1.00 96.12 367 VAL A O 1
ATOM 2679 N N . ASP A 1 368 ? 3.781 -1.490 -4.994 1.00 98.00 368 ASP A N 1
ATOM 2680 C CA . ASP A 1 368 ? 2.391 -1.585 -4.571 1.00 98.00 368 ASP A CA 1
ATOM 2681 C C . ASP A 1 368 ? 1.655 -2.698 -5.326 1.00 98.00 368 ASP A C 1
ATOM 2683 O O . ASP A 1 368 ? 2.088 -3.130 -6.403 1.00 98.00 368 ASP A O 1
ATOM 2687 N N . VAL A 1 369 ? 0.565 -3.196 -4.749 1.00 98.50 369 VAL A N 1
ATOM 2688 C CA . VAL A 1 369 ? -0.189 -4.337 -5.265 1.00 98.50 369 VAL A CA 1
ATOM 2689 C C . VAL A 1 369 ? -1.680 -4.183 -5.022 1.00 98.50 369 VAL A C 1
ATOM 2691 O O . VAL A 1 369 ? -2.118 -3.746 -3.969 1.00 98.50 369 VAL A O 1
ATOM 2694 N N . ALA A 1 370 ? -2.472 -4.632 -5.988 1.00 98.25 370 ALA A N 1
ATOM 2695 C CA . ALA A 1 370 ? -3.912 -4.751 -5.872 1.00 98.25 370 ALA A CA 1
ATOM 2696 C C . ALA A 1 370 ? -4.366 -6.136 -6.337 1.00 98.25 370 ALA A C 1
ATOM 2698 O O . ALA A 1 370 ? -3.769 -6.743 -7.227 1.00 98.25 370 ALA A O 1
ATOM 2699 N N . VAL A 1 371 ? -5.456 -6.627 -5.756 1.00 97.44 371 VAL A N 1
ATOM 2700 C CA . VAL A 1 371 ? -6.116 -7.863 -6.189 1.00 97.44 371 VAL A CA 1
ATOM 2701 C C . VAL A 1 371 ? -7.449 -7.499 -6.825 1.00 97.44 371 VAL A C 1
ATOM 2703 O O . VAL A 1 371 ? -8.211 -6.700 -6.283 1.00 97.44 371 VAL A O 1
ATOM 2706 N N . GLY A 1 372 ? -7.736 -8.082 -7.988 1.00 95.00 372 GLY A N 1
ATOM 2707 C CA . GLY A 1 372 ? -8.995 -7.866 -8.688 1.00 95.00 372 GLY A CA 1
ATOM 2708 C C . GLY A 1 372 ? -10.186 -8.371 -7.857 1.00 95.00 372 GLY A C 1
ATOM 2709 O O . GLY A 1 372 ? -10.157 -9.533 -7.431 1.00 95.00 372 GLY A O 1
ATOM 2710 N N . PRO A 1 373 ? -11.250 -7.571 -7.661 1.00 92.25 373 PRO A N 1
ATOM 2711 C CA . PRO A 1 373 ? -12.400 -7.955 -6.844 1.00 92.25 373 PRO A CA 1
ATOM 2712 C C . PRO A 1 373 ? -13.016 -9.290 -7.277 1.00 92.25 373 PRO A C 1
ATOM 2714 O O . PRO A 1 373 ? -13.331 -9.493 -8.450 1.00 92.25 373 PRO A O 1
ATOM 2717 N N . GLY A 1 374 ? -13.153 -10.220 -6.325 1.00 92.25 374 GLY A N 1
ATOM 2718 C CA . GLY A 1 374 ? -13.711 -11.556 -6.569 1.00 92.25 374 GLY A CA 1
ATOM 2719 C C . GLY A 1 374 ? -12.901 -12.435 -7.533 1.00 92.25 374 GLY A C 1
ATOM 2720 O O . GLY A 1 374 ? -13.449 -13.384 -8.086 1.00 92.25 374 GLY A O 1
ATOM 2721 N N . SER A 1 375 ? -11.624 -12.122 -7.772 1.00 94.19 375 SER A N 1
ATOM 2722 C CA . SER A 1 375 ? -10.768 -12.846 -8.719 1.00 94.19 375 SER A CA 1
ATOM 2723 C C . SER A 1 375 ? -9.428 -13.252 -8.101 1.00 94.19 375 SER A C 1
ATOM 2725 O O . SER A 1 375 ? -9.067 -12.799 -7.014 1.00 94.19 375 SER A O 1
ATOM 2727 N N . ASP A 1 376 ? -8.682 -14.102 -8.806 1.00 96.94 376 ASP A N 1
ATOM 2728 C CA . ASP A 1 376 ? -7.285 -14.426 -8.490 1.00 96.94 376 ASP A CA 1
ATOM 2729 C C . ASP A 1 376 ? -6.284 -13.523 -9.233 1.00 96.94 376 ASP A C 1
ATOM 2731 O O . ASP A 1 376 ? -5.083 -13.765 -9.150 1.00 96.94 376 ASP A O 1
ATOM 2735 N N . ALA A 1 377 ? -6.750 -12.502 -9.961 1.00 97.00 377 ALA A N 1
ATOM 2736 C CA . ALA A 1 377 ? -5.882 -11.592 -10.700 1.00 97.00 377 ALA A CA 1
ATOM 2737 C C . ALA A 1 377 ? -5.169 -10.622 -9.749 1.00 97.00 377 ALA A C 1
ATOM 2739 O O . ALA A 1 377 ? -5.798 -9.996 -8.895 1.00 97.00 377 ALA A O 1
ATOM 2740 N N . ILE A 1 378 ? -3.863 -10.470 -9.941 1.00 98.44 378 ILE A N 1
ATOM 2741 C CA . ILE A 1 378 ? -2.999 -9.567 -9.185 1.00 98.44 378 ILE A CA 1
ATOM 2742 C C . ILE A 1 378 ? -2.485 -8.503 -10.148 1.00 98.44 378 ILE A C 1
ATOM 2744 O O . ILE A 1 378 ? -1.997 -8.824 -11.232 1.00 98.44 378 ILE A O 1
ATOM 2748 N N . LEU A 1 379 ? -2.578 -7.243 -9.743 1.00 98.44 379 LEU A N 1
ATOM 2749 C CA . LEU A 1 379 ? -2.003 -6.096 -10.428 1.00 98.44 379 LEU A CA 1
ATOM 2750 C C . LEU A 1 379 ? -0.886 -5.524 -9.560 1.00 98.44 379 LEU A C 1
ATOM 2752 O O . LEU A 1 379 ? -1.095 -5.249 -8.384 1.00 98.44 379 LEU A O 1
ATOM 2756 N N . VAL A 1 380 ? 0.290 -5.336 -10.139 1.00 98.38 380 VAL A N 1
ATOM 2757 C CA . VAL A 1 380 ? 1.488 -4.879 -9.437 1.00 98.38 380 VAL A CA 1
ATOM 2758 C C . VAL A 1 380 ? 1.986 -3.602 -10.082 1.00 98.38 380 VAL A C 1
ATOM 2760 O O . VAL A 1 380 ? 2.142 -3.545 -11.302 1.00 98.38 380 VAL A O 1
ATOM 2763 N N . ALA A 1 381 ? 2.264 -2.593 -9.263 1.00 97.38 381 ALA A N 1
ATOM 2764 C CA . ALA A 1 381 ? 3.003 -1.415 -9.679 1.00 97.38 381 ALA A CA 1
ATOM 2765 C C . ALA A 1 381 ? 4.497 -1.644 -9.432 1.00 97.38 381 ALA A C 1
ATOM 2767 O O . ALA A 1 381 ? 4.919 -1.839 -8.289 1.00 97.38 381 ALA A O 1
ATOM 2768 N N . ASP A 1 382 ? 5.298 -1.618 -10.497 1.00 96.19 382 ASP A N 1
ATOM 2769 C CA . ASP A 1 382 ? 6.747 -1.760 -10.406 1.00 96.19 382 ASP A CA 1
ATOM 2770 C C . ASP A 1 382 ? 7.456 -0.459 -10.769 1.00 96.19 382 ASP A C 1
ATOM 2772 O O . ASP A 1 382 ? 7.346 0.046 -11.892 1.00 96.19 382 ASP A O 1
ATOM 2776 N N . ARG A 1 383 ? 8.229 0.063 -9.813 1.00 92.56 383 ARG A N 1
ATOM 2777 C CA . ARG A 1 383 ? 8.899 1.355 -9.980 1.00 92.56 383 ARG A CA 1
ATOM 2778 C C . ARG A 1 383 ? 10.168 1.293 -10.821 1.00 92.56 383 ARG A C 1
ATOM 2780 O O . ARG A 1 383 ? 10.591 2.330 -11.305 1.00 92.56 383 ARG A O 1
ATOM 2787 N N . LEU A 1 384 ? 10.823 0.136 -10.941 1.00 91.06 384 LEU A N 1
ATOM 2788 C CA . LEU A 1 384 ? 12.096 0.025 -11.664 1.00 91.06 384 LEU A CA 1
ATOM 2789 C C . LEU A 1 384 ? 11.866 -0.367 -13.126 1.00 91.06 384 LEU A C 1
ATOM 2791 O O . LEU A 1 384 ? 12.538 0.137 -14.019 1.00 91.06 384 LEU A O 1
ATOM 2795 N N . ALA A 1 385 ? 10.915 -1.262 -13.379 1.00 91.25 385 ALA A N 1
ATOM 2796 C CA . ALA A 1 385 ? 10.483 -1.615 -14.724 1.00 91.25 385 ALA A CA 1
ATOM 2797 C C . ALA A 1 385 ? 9.535 -0.567 -15.329 1.00 91.25 385 ALA A C 1
ATOM 2799 O O . ALA A 1 385 ? 9.337 -0.581 -16.547 1.00 91.25 385 ALA A O 1
ATOM 2800 N N . HIS A 1 386 ? 8.989 0.337 -14.504 1.00 91.81 386 HIS A N 1
ATOM 2801 C CA . HIS A 1 386 ? 8.053 1.394 -14.890 1.00 91.81 386 HIS A CA 1
ATOM 2802 C C . HIS A 1 386 ? 6.785 0.860 -15.553 1.00 91.81 386 HIS A C 1
ATOM 2804 O O . HIS A 1 386 ? 6.350 1.331 -16.612 1.00 91.81 386 HIS A O 1
ATOM 2810 N N . VAL A 1 387 ? 6.205 -0.167 -14.942 1.00 93.75 387 VAL A N 1
ATOM 2811 C CA . VAL A 1 387 ? 5.035 -0.857 -15.480 1.00 93.75 387 VAL A CA 1
ATOM 2812 C C . VAL A 1 387 ? 3.977 -1.072 -14.417 1.00 93.75 387 VAL A C 1
ATOM 2814 O O . VAL A 1 387 ? 4.265 -1.198 -13.228 1.00 93.75 387 VAL A O 1
ATOM 2817 N N . LEU A 1 388 ? 2.739 -1.179 -14.887 1.00 96.00 388 LEU A N 1
ATOM 2818 C CA . LEU A 1 388 ? 1.753 -2.021 -14.239 1.00 96.00 388 LEU A CA 1
ATOM 2819 C C . LEU A 1 388 ? 1.844 -3.409 -14.867 1.00 96.00 388 LEU A C 1
ATOM 2821 O O . LEU A 1 388 ? 1.705 -3.556 -16.085 1.00 96.00 388 LEU A O 1
ATOM 2825 N N . ALA A 1 389 ? 2.077 -4.419 -14.040 1.00 97.19 389 ALA A N 1
ATOM 2826 C CA . ALA A 1 389 ? 2.164 -5.810 -14.450 1.00 97.19 389 ALA A CA 1
ATOM 2827 C C . ALA A 1 389 ? 1.004 -6.612 -13.855 1.00 97.19 389 ALA A C 1
ATOM 2829 O O . ALA A 1 389 ? 0.563 -6.351 -12.739 1.00 97.19 389 ALA A O 1
ATOM 2830 N N . THR A 1 390 ? 0.508 -7.594 -14.598 1.00 97.81 390 THR A N 1
ATOM 2831 C CA . THR A 1 390 ? -0.543 -8.511 -14.147 1.00 97.81 390 THR A CA 1
ATOM 2832 C C . THR A 1 390 ? 0.004 -9.916 -13.984 1.00 97.81 390 THR A C 1
ATOM 2834 O O . THR A 1 390 ? 0.813 -10.374 -14.784 1.00 97.81 390 THR A O 1
ATOM 2837 N N . THR A 1 391 ? -0.447 -10.605 -12.949 1.00 98.06 391 THR A N 1
ATOM 2838 C CA . THR A 1 391 ? -0.197 -12.027 -12.682 1.00 98.06 391 THR A CA 1
ATOM 2839 C C . THR A 1 391 ? -1.433 -12.585 -11.968 1.00 98.06 391 THR A C 1
ATOM 2841 O O . THR A 1 391 ? -2.491 -11.947 -11.953 1.00 98.06 391 THR A O 1
ATOM 2844 N N . SER A 1 392 ? -1.339 -13.768 -11.382 1.00 97.75 392 SER A N 1
ATOM 2845 C CA . SER A 1 392 ? -2.418 -14.386 -10.627 1.00 97.75 392 SER A CA 1
ATOM 2846 C C . SER A 1 392 ? -1.896 -15.194 -9.446 1.00 97.75 392 SER A C 1
ATOM 2848 O O . SER A 1 392 ? -0.708 -15.496 -9.346 1.00 97.75 392 SER A O 1
ATOM 2850 N N . MET A 1 393 ? -2.797 -15.533 -8.523 1.00 97.31 393 MET A N 1
ATOM 2851 C CA . MET A 1 393 ? -2.481 -16.282 -7.296 1.00 97.31 393 MET A CA 1
ATOM 2852 C C . MET A 1 393 ? -1.840 -17.657 -7.536 1.00 97.31 393 MET A C 1
ATOM 2854 O O . MET A 1 393 ? -1.229 -18.210 -6.628 1.00 97.31 393 MET A O 1
ATOM 2858 N N . ASP A 1 394 ? -1.983 -18.219 -8.734 1.00 96.00 394 ASP A N 1
ATOM 2859 C CA . ASP A 1 394 ? -1.356 -19.469 -9.178 1.00 96.00 394 ASP A CA 1
ATOM 2860 C C . ASP A 1 394 ? 0.105 -19.292 -9.646 1.00 96.00 394 ASP A C 1
ATOM 2862 O O . ASP A 1 394 ? 0.743 -20.273 -10.024 1.00 96.00 394 ASP A O 1
ATOM 2866 N N . GLY A 1 395 ? 0.650 -18.070 -9.611 1.00 93.88 395 GLY A N 1
ATOM 2867 C CA . GLY A 1 395 ? 2.050 -17.796 -9.940 1.00 93.88 395 GLY A CA 1
ATOM 2868 C C . GLY A 1 395 ? 2.342 -17.747 -11.439 1.00 93.88 395 GLY A C 1
ATOM 2869 O O . GLY A 1 395 ? 3.454 -18.061 -11.868 1.00 93.88 395 GLY A O 1
ATOM 2870 N N . GLN A 1 396 ? 1.360 -17.371 -12.265 1.00 96.75 396 GLN A N 1
ATOM 2871 C CA . GLN A 1 396 ? 1.606 -17.139 -13.691 1.00 96.75 396 GLN A CA 1
ATOM 2872 C C . GLN A 1 396 ? 2.684 -16.069 -13.905 1.00 96.75 396 GLN A C 1
ATOM 2874 O O . GLN A 1 396 ? 2.765 -15.085 -13.171 1.00 96.75 396 GLN A O 1
ATOM 2879 N N . LYS A 1 397 ? 3.495 -16.228 -14.958 1.00 96.94 397 LYS A N 1
ATOM 2880 C CA . LYS A 1 397 ? 4.465 -15.194 -15.349 1.00 96.94 397 LYS A CA 1
ATOM 2881 C C . LYS A 1 397 ? 3.774 -13.848 -15.507 1.00 96.94 397 LYS A C 1
ATOM 2883 O O . LYS A 1 397 ? 2.675 -13.788 -16.071 1.00 96.94 397 LYS A O 1
ATOM 2888 N N . ALA A 1 398 ? 4.438 -12.793 -15.047 1.00 97.69 398 ALA A N 1
ATOM 2889 C CA . ALA A 1 398 ? 3.868 -11.470 -15.154 1.00 97.69 398 ALA A CA 1
ATOM 2890 C C . ALA A 1 398 ? 3.693 -11.084 -16.630 1.00 97.69 398 ALA A C 1
ATOM 2892 O O . ALA A 1 398 ? 4.483 -11.452 -17.505 1.00 97.69 398 ALA A O 1
ATOM 2893 N N . ARG A 1 399 ? 2.631 -10.336 -16.912 1.00 97.25 399 ARG A N 1
ATOM 2894 C CA . ARG A 1 399 ? 2.343 -9.753 -18.221 1.00 97.25 399 ARG A CA 1
ATOM 2895 C C . ARG A 1 399 ? 2.250 -8.253 -18.085 1.00 97.25 399 ARG A C 1
ATOM 2897 O O . ARG A 1 399 ? 1.652 -7.745 -17.137 1.00 97.25 399 ARG A O 1
ATOM 2904 N N . GLU A 1 400 ? 2.814 -7.545 -19.049 1.00 95.25 400 GLU A N 1
ATOM 2905 C CA . GLU A 1 400 ? 2.711 -6.095 -19.092 1.00 95.25 400 GLU A CA 1
ATOM 2906 C C . GLU A 1 400 ? 1.248 -5.703 -19.309 1.00 95.25 400 GLU A C 1
ATOM 2908 O O . GLU A 1 400 ? 0.631 -6.085 -20.301 1.00 95.25 400 GLU A O 1
ATOM 2913 N N . ALA A 1 401 ? 0.693 -4.968 -18.351 1.00 92.44 401 ALA A N 1
ATOM 2914 C CA . ALA A 1 401 ? -0.635 -4.381 -18.460 1.00 92.44 401 ALA A CA 1
ATOM 2915 C C . ALA A 1 401 ? -0.537 -2.963 -19.029 1.00 92.44 401 ALA A C 1
ATOM 2917 O O . ALA A 1 401 ? -1.367 -2.548 -19.835 1.00 92.44 401 ALA A O 1
ATOM 2918 N N . ARG A 1 402 ? 0.483 -2.216 -18.593 1.00 91.00 402 ARG A N 1
ATOM 2919 C CA . ARG A 1 402 ? 0.781 -0.870 -19.077 1.00 91.00 402 ARG A CA 1
ATOM 2920 C C . ARG A 1 402 ? 2.228 -0.504 -18.783 1.00 91.00 402 ARG A C 1
ATOM 2922 O O . ARG A 1 402 ? 2.701 -0.754 -17.679 1.00 91.00 402 ARG A O 1
ATOM 2929 N N . ARG A 1 403 ? 2.891 0.162 -19.726 1.00 89.81 403 ARG A N 1
ATOM 2930 C CA . ARG A 1 403 ? 4.228 0.742 -19.552 1.00 89.81 403 ARG A CA 1
ATOM 2931 C C . ARG A 1 403 ? 4.182 2.255 -19.617 1.00 89.81 403 ARG A C 1
ATOM 2933 O O . ARG A 1 403 ? 3.471 2.832 -20.440 1.00 89.81 403 ARG A O 1
ATOM 2940 N N . PHE A 1 404 ? 4.969 2.889 -18.760 1.00 83.38 404 PHE A N 1
ATOM 2941 C CA . PHE A 1 404 ? 5.117 4.336 -18.734 1.00 83.38 404 PHE A CA 1
ATOM 2942 C C . PHE A 1 404 ? 6.454 4.717 -19.390 1.00 83.38 404 PHE A C 1
ATOM 2944 O O . PHE A 1 404 ? 7.473 4.078 -19.115 1.00 83.38 404 PHE A O 1
ATOM 2951 N N . PRO A 1 405 ? 6.469 5.693 -20.315 1.00 73.38 405 PRO A N 1
ATOM 2952 C CA . PRO A 1 405 ? 7.672 6.061 -21.061 1.00 73.38 405 PRO A CA 1
ATOM 2953 C C . PRO A 1 405 ? 8.612 6.896 -20.186 1.00 73.38 405 PRO A C 1
ATOM 2955 O O . PRO A 1 405 ? 8.492 8.116 -20.128 1.00 73.38 405 PRO A O 1
ATOM 2958 N N . LEU A 1 406 ? 9.539 6.251 -19.484 1.00 67.25 406 LEU A N 1
ATOM 2959 C CA . LEU A 1 406 ? 10.420 6.941 -18.539 1.00 67.25 406 LEU A CA 1
ATOM 2960 C C . LEU A 1 406 ? 11.884 6.711 -18.842 1.00 67.25 406 LEU A C 1
ATOM 2962 O O . LEU A 1 406 ? 12.264 5.741 -19.506 1.00 67.25 406 LEU A O 1
ATOM 2966 N N . GLN A 1 407 ? 12.710 7.624 -18.335 1.00 58.19 407 GLN A N 1
ATOM 2967 C CA . GLN A 1 407 ? 14.140 7.394 -18.316 1.00 58.19 407 GLN A CA 1
ATOM 2968 C C . GLN A 1 407 ? 14.434 6.295 -17.297 1.00 58.19 407 GLN A C 1
ATOM 2970 O O . GLN A 1 407 ? 13.846 6.249 -16.223 1.00 58.19 407 GLN A O 1
ATOM 2975 N N . ARG A 1 408 ? 15.384 5.420 -17.635 1.00 54.75 408 ARG A N 1
ATOM 2976 C CA . ARG A 1 408 ? 15.752 4.182 -16.917 1.00 54.75 408 ARG A CA 1
ATOM 2977 C C . ARG A 1 408 ? 16.192 4.374 -15.446 1.00 54.75 408 ARG A C 1
ATOM 2979 O O . ARG A 1 408 ? 16.629 3.414 -14.818 1.00 54.75 408 ARG A O 1
ATOM 2986 N N . TRP A 1 409 ? 16.151 5.604 -14.935 1.00 54.75 409 TRP A N 1
ATOM 2987 C CA . TRP A 1 409 ? 16.691 6.045 -13.648 1.00 54.75 409 TRP A CA 1
ATOM 2988 C C . TRP A 1 409 ? 15.651 6.690 -12.732 1.00 54.75 409 TRP A C 1
ATOM 2990 O O . TRP A 1 409 ? 15.939 6.924 -11.557 1.00 54.75 409 TRP A O 1
ATOM 3000 N N . ASP A 1 410 ? 14.444 6.956 -13.226 1.00 69.62 410 ASP A N 1
ATOM 3001 C CA . ASP A 1 410 ? 13.378 7.439 -12.360 1.00 69.62 410 ASP A CA 1
ATOM 3002 C C . ASP A 1 410 ? 12.976 6.298 -11.402 1.00 69.62 410 ASP A C 1
ATOM 3004 O O . ASP A 1 410 ? 13.034 5.117 -11.736 1.00 69.62 410 ASP A O 1
ATOM 3008 N N . ARG A 1 411 ? 12.643 6.605 -10.149 1.00 79.06 411 ARG A N 1
ATOM 3009 C CA . ARG A 1 411 ? 12.097 5.610 -9.205 1.00 79.06 411 ARG A CA 1
ATOM 3010 C C . ARG A 1 411 ? 10.820 6.176 -8.635 1.00 79.06 411 ARG A C 1
ATOM 3012 O O . ARG A 1 411 ? 10.821 6.642 -7.495 1.00 79.06 411 ARG A O 1
ATOM 3019 N N . PRO A 1 412 ? 9.770 6.196 -9.455 1.00 86.00 412 PRO A N 1
ATOM 3020 C CA . PRO A 1 412 ? 8.550 6.859 -9.084 1.00 86.00 412 PRO A CA 1
ATOM 3021 C C . PRO A 1 412 ? 7.914 6.262 -7.861 1.00 86.00 412 PRO A C 1
ATOM 3023 O O . PRO A 1 412 ? 7.991 5.056 -7.594 1.00 86.00 412 PRO A O 1
ATOM 3026 N N . TRP A 1 413 ? 7.213 7.130 -7.160 1.00 89.12 413 TRP A N 1
ATOM 3027 C CA . TRP A 1 413 ? 6.163 6.672 -6.297 1.00 89.12 413 TRP A CA 1
ATOM 3028 C C . TRP A 1 413 ? 4.977 6.225 -7.161 1.00 89.12 413 TRP A C 1
ATOM 3030 O O . TRP A 1 413 ? 4.585 6.880 -8.132 1.00 89.12 413 TRP A O 1
ATOM 3040 N N . MET A 1 414 ? 4.434 5.060 -6.825 1.00 94.69 414 MET A N 1
ATOM 3041 C CA . MET A 1 414 ? 3.305 4.456 -7.517 1.00 94.69 414 MET A CA 1
ATOM 3042 C C . MET A 1 414 ? 2.375 3.862 -6.470 1.00 94.69 414 MET A C 1
ATOM 3044 O O . MET A 1 414 ? 2.843 3.232 -5.522 1.00 94.69 414 MET A O 1
ATOM 3048 N N . CYS A 1 415 ? 1.076 4.056 -6.658 1.00 97.00 415 CYS A N 1
ATOM 3049 C CA . CYS A 1 415 ? 0.042 3.411 -5.865 1.00 97.00 415 CYS A CA 1
ATOM 3050 C C . CYS A 1 415 ? -1.077 2.916 -6.779 1.00 97.00 415 CYS A C 1
ATOM 3052 O O . CYS A 1 415 ? -1.408 3.575 -7.774 1.00 97.00 415 CYS A O 1
ATOM 3054 N N . VAL A 1 416 ? -1.623 1.742 -6.479 1.00 97.88 416 VAL A N 1
ATOM 3055 C CA . VAL A 1 416 ? -2.582 1.048 -7.328 1.00 97.88 416 VAL A CA 1
ATOM 3056 C C . VAL A 1 416 ? -3.713 0.429 -6.516 1.00 97.88 416 VAL A C 1
ATOM 3058 O O . VAL A 1 416 ? -3.507 -0.188 -5.482 1.00 97.88 416 VAL A O 1
ATOM 3061 N N . ALA A 1 417 ? -4.931 0.541 -7.033 1.00 98.06 417 ALA A N 1
ATOM 3062 C CA . ALA A 1 417 ? -6.095 -0.182 -6.538 1.00 98.06 417 ALA A CA 1
ATOM 3063 C C . ALA A 1 417 ? -6.961 -0.638 -7.719 1.00 98.06 417 ALA A C 1
ATOM 3065 O O . ALA A 1 417 ? -6.866 -0.096 -8.822 1.00 98.06 417 ALA A O 1
ATOM 3066 N N . VAL A 1 418 ? -7.817 -1.638 -7.509 1.00 97.38 418 VAL A N 1
ATOM 3067 C CA . VAL A 1 418 ? -8.758 -2.116 -8.534 1.00 97.38 418 VAL A CA 1
ATOM 3068 C C . VAL A 1 418 ? -10.173 -2.016 -7.984 1.00 97.38 418 VAL A C 1
ATOM 3070 O O . VAL A 1 418 ? -10.502 -2.646 -6.983 1.00 97.38 418 VAL A O 1
ATOM 3073 N N . ALA A 1 419 ? -11.005 -1.212 -8.640 1.00 96.31 419 ALA A N 1
ATOM 3074 C CA . ALA A 1 419 ? -12.406 -1.042 -8.280 1.00 96.31 419 ALA A CA 1
ATOM 3075 C C . ALA A 1 419 ? -13.258 -2.250 -8.709 1.00 96.31 419 ALA A C 1
ATOM 3077 O O . ALA A 1 419 ? -12.875 -3.035 -9.580 1.00 96.31 419 ALA A O 1
ATOM 3078 N N . THR A 1 420 ? -14.440 -2.399 -8.105 1.00 94.75 420 THR A N 1
ATOM 3079 C CA . THR A 1 420 ? -15.385 -3.507 -8.377 1.00 94.75 420 THR A CA 1
ATOM 3080 C C . THR A 1 420 ? -15.889 -3.545 -9.819 1.00 94.75 420 THR A C 1
ATOM 3082 O O . THR A 1 420 ? -16.213 -4.612 -10.338 1.00 94.75 420 THR A O 1
ATOM 3085 N N . ASP A 1 421 ? -15.861 -2.410 -10.514 1.00 92.94 421 ASP A N 1
ATOM 3086 C CA . ASP A 1 421 ? -16.129 -2.296 -11.949 1.00 92.94 421 ASP A CA 1
ATOM 3087 C C . ASP A 1 421 ? -14.916 -2.647 -12.837 1.00 92.94 421 ASP A C 1
ATOM 3089 O O . ASP A 1 421 ? -14.931 -2.400 -14.045 1.00 92.94 421 ASP A O 1
ATOM 3093 N N . LYS A 1 422 ? -13.873 -3.242 -12.242 1.00 92.94 422 LYS A N 1
ATOM 3094 C CA . LYS A 1 422 ? -12.625 -3.690 -12.878 1.00 92.94 422 LYS A CA 1
ATOM 3095 C C . LYS A 1 422 ? -11.779 -2.557 -13.461 1.00 92.94 422 LYS A C 1
ATOM 3097 O O . LYS A 1 422 ? -10.872 -2.814 -14.256 1.00 92.94 422 LYS A O 1
ATOM 3102 N N . ARG A 1 423 ? -12.045 -1.306 -13.079 1.00 95.19 423 ARG A N 1
ATOM 3103 C CA . ARG A 1 423 ? -11.176 -0.179 -13.418 1.00 95.19 423 ARG A CA 1
ATOM 3104 C C . ARG A 1 423 ? -9.989 -0.132 -12.461 1.00 95.19 423 ARG A C 1
ATOM 3106 O O . ARG A 1 423 ? -10.126 -0.311 -11.253 1.00 95.19 423 ARG A O 1
ATOM 3113 N N . VAL A 1 424 ? -8.822 0.134 -13.026 1.00 96.38 424 VAL A N 1
ATOM 3114 C CA . VAL A 1 424 ? -7.588 0.409 -12.300 1.00 96.38 424 VAL A CA 1
ATOM 3115 C C . VAL A 1 424 ? -7.610 1.855 -11.846 1.00 96.38 424 VAL A C 1
ATOM 3117 O O . VAL A 1 424 ? -7.864 2.754 -12.648 1.00 96.38 424 VAL A O 1
ATOM 3120 N N . LEU A 1 425 ? -7.314 2.059 -10.572 1.00 97.56 425 LEU A N 1
ATOM 3121 C CA . LEU A 1 425 ? -6.958 3.337 -9.981 1.00 97.56 425 LEU A CA 1
ATOM 3122 C C . LEU A 1 425 ? -5.443 3.359 -9.875 1.00 97.56 425 LEU A C 1
ATOM 3124 O O . LEU A 1 425 ? -4.855 2.446 -9.301 1.00 97.56 425 LEU A O 1
ATOM 3128 N N . TYR A 1 426 ? -4.816 4.370 -10.451 1.00 96.31 426 TYR A N 1
ATOM 3129 C CA . TYR A 1 426 ? -3.366 4.477 -10.489 1.00 96.31 426 TYR A CA 1
ATOM 3130 C C . TYR A 1 426 ? -2.949 5.888 -10.123 1.00 96.31 426 TYR A C 1
ATOM 3132 O O . TYR A 1 426 ? -3.517 6.852 -10.625 1.00 96.31 426 TYR A O 1
ATOM 3140 N N . SER A 1 427 ? -1.959 6.009 -9.257 1.00 95.56 427 SER A N 1
ATOM 3141 C CA . SER A 1 427 ? -1.471 7.288 -8.765 1.00 95.56 427 SER A CA 1
ATOM 3142 C C . SER A 1 427 ? 0.044 7.297 -8.816 1.00 95.56 427 SER A C 1
ATOM 3144 O O . SER A 1 427 ? 0.677 6.306 -8.450 1.00 95.56 427 SER A O 1
ATOM 3146 N N . THR A 1 428 ? 0.631 8.386 -9.308 1.00 92.56 428 THR A N 1
ATOM 3147 C CA . THR A 1 428 ? 2.085 8.496 -9.463 1.00 92.56 428 THR A CA 1
ATOM 3148 C C . THR A 1 428 ? 2.559 9.941 -9.469 1.00 92.56 428 THR A C 1
ATOM 3150 O O . THR A 1 428 ? 1.811 10.843 -9.836 1.00 92.56 428 THR A O 1
ATOM 3153 N N . ASP A 1 429 ? 3.808 10.162 -9.072 1.00 88.94 429 ASP A N 1
ATOM 3154 C CA . ASP A 1 429 ? 4.485 11.460 -9.094 1.00 88.94 429 ASP A CA 1
ATOM 3155 C C . ASP A 1 429 ? 5.204 11.779 -10.418 1.00 88.94 429 ASP A C 1
ATOM 3157 O O . ASP A 1 429 ? 5.715 12.884 -10.572 1.00 88.94 429 ASP A O 1
ATOM 3161 N N . MET A 1 430 ? 5.220 10.862 -11.391 1.00 83.88 430 MET A N 1
ATOM 3162 C CA . MET A 1 430 ? 5.904 11.072 -12.682 1.00 83.88 430 MET A CA 1
ATOM 3163 C C . MET A 1 430 ? 5.122 11.923 -13.665 1.00 83.88 430 MET A C 1
ATOM 3165 O O . MET A 1 430 ? 5.617 12.903 -14.208 1.00 83.88 430 MET A O 1
ATOM 3169 N N . GLU A 1 431 ? 3.891 11.493 -13.915 1.00 85.69 431 GLU A N 1
ATOM 3170 C CA . GLU A 1 431 ? 2.844 12.275 -14.539 1.00 85.69 431 GLU A CA 1
ATOM 3171 C C . GLU A 1 431 ? 1.903 12.552 -13.361 1.00 85.69 431 GLU A C 1
ATOM 3173 O O . GLU A 1 431 ? 1.098 11.683 -13.021 1.00 85.69 431 GLU A O 1
ATOM 3178 N N . PRO A 1 432 ? 2.109 13.657 -12.615 1.00 88.81 432 PRO A N 1
ATOM 3179 C CA . PRO A 1 432 ? 1.465 13.839 -11.326 1.00 88.81 432 PRO A CA 1
ATOM 3180 C C . PRO A 1 432 ? -0.052 13.752 -11.441 1.00 88.81 432 PRO A C 1
ATOM 3182 O O . PRO A 1 432 ? -0.678 14.500 -12.195 1.00 88.81 432 PRO A O 1
ATOM 3185 N N . GLY A 1 433 ? -0.642 12.851 -10.661 1.00 93.12 433 GLY A N 1
ATOM 3186 C CA . GLY A 1 433 ? -2.087 12.759 -10.558 1.00 93.12 433 GLY A CA 1
ATOM 3187 C C . GLY A 1 433 ? -2.609 11.381 -10.197 1.00 93.12 433 GLY A C 1
ATOM 3188 O O . GLY A 1 433 ? -1.856 10.441 -9.945 1.00 93.12 433 GLY A O 1
ATOM 3189 N N . VAL A 1 434 ? -3.936 11.296 -10.180 1.00 96.12 434 VAL A N 1
ATOM 3190 C CA . VAL A 1 434 ? -4.701 10.063 -9.989 1.00 96.12 434 VAL A CA 1
ATOM 3191 C C . VAL A 1 434 ? -5.487 9.776 -11.257 1.00 96.12 434 VAL A C 1
ATOM 3193 O O . VAL A 1 434 ? -6.253 10.610 -11.737 1.00 96.12 434 VAL A O 1
ATOM 3196 N N . TYR A 1 435 ? -5.318 8.574 -11.780 1.00 95.19 435 TYR A N 1
ATOM 3197 C CA . TYR A 1 435 ? -5.864 8.091 -13.035 1.00 95.19 435 TYR A CA 1
ATOM 3198 C C . TYR A 1 435 ? -6.842 6.954 -12.774 1.00 95.19 435 TYR A C 1
ATOM 3200 O O . TYR A 1 435 ? -6.659 6.158 -11.852 1.00 95.19 435 TYR A O 1
ATOM 3208 N N . ARG A 1 436 ? -7.853 6.842 -13.637 1.00 94.88 436 ARG A N 1
ATOM 3209 C CA . ARG A 1 436 ? -8.786 5.716 -13.652 1.00 94.88 436 ARG A CA 1
ATOM 3210 C C . ARG A 1 436 ? -8.986 5.224 -15.078 1.00 94.88 436 ARG A C 1
ATOM 3212 O O . ARG A 1 436 ? -9.388 6.004 -15.936 1.00 94.88 436 ARG A O 1
ATOM 3219 N N . PHE A 1 437 ? -8.718 3.948 -15.333 1.00 94.06 437 PHE A N 1
ATOM 3220 C CA . PHE A 1 437 ? -8.814 3.348 -16.671 1.00 94.06 437 PHE A CA 1
ATOM 3221 C C . PHE A 1 437 ? -9.079 1.844 -16.606 1.00 94.06 437 PHE A C 1
ATOM 3223 O O . PHE A 1 437 ? -8.997 1.229 -15.550 1.00 94.06 437 PHE A O 1
ATOM 3230 N N . GLY A 1 438 ? -9.462 1.244 -17.728 1.00 92.44 438 GLY A N 1
ATOM 3231 C CA . GLY A 1 438 ? -9.579 -0.205 -17.887 1.00 92.44 438 GLY A CA 1
ATOM 3232 C C . GLY A 1 438 ? -8.250 -0.822 -18.316 1.00 92.44 438 GLY A C 1
ATOM 3233 O O . GLY A 1 438 ? -7.453 -0.187 -19.006 1.00 92.44 438 GLY A O 1
ATOM 3234 N N . LEU A 1 439 ? -8.007 -2.073 -17.924 1.00 84.50 439 LEU A N 1
ATOM 3235 C CA . LEU A 1 439 ? -6.893 -2.845 -18.476 1.00 84.50 439 LEU A CA 1
ATOM 3236 C C . LEU A 1 439 ? -7.150 -3.079 -19.974 1.00 84.50 439 LEU A C 1
ATOM 3238 O O . LEU A 1 439 ? -8.142 -3.711 -20.329 1.00 84.50 439 LEU A O 1
ATOM 3242 N N . GLY A 1 440 ? -6.273 -2.549 -20.830 1.00 80.00 440 GLY A N 1
ATOM 3243 C CA . GLY A 1 440 ? -6.415 -2.590 -22.292 1.00 80.00 440 GLY A CA 1
ATOM 3244 C C . GLY A 1 440 ? -6.871 -1.277 -22.937 1.00 80.00 440 GLY A C 1
ATOM 3245 O O . GLY A 1 440 ? -6.902 -1.199 -24.161 1.00 80.00 440 GLY A O 1
ATOM 3246 N N . ASP A 1 441 ? -7.181 -0.237 -22.155 1.00 83.06 441 ASP A N 1
ATOM 3247 C CA . ASP A 1 441 ? -7.433 1.094 -22.714 1.00 83.06 441 ASP A CA 1
ATOM 3248 C C . ASP A 1 441 ? -6.127 1.649 -23.326 1.00 83.06 441 ASP A C 1
ATOM 3250 O O . ASP A 1 441 ? -5.159 1.913 -22.609 1.00 83.06 441 ASP A O 1
ATOM 3254 N N . GLU A 1 442 ? -6.091 1.833 -24.650 1.00 69.56 442 GLU A N 1
ATOM 3255 C CA . GLU A 1 442 ? -4.911 2.352 -25.372 1.00 69.56 442 GLU A CA 1
ATOM 3256 C C . GLU A 1 442 ? -4.697 3.859 -25.162 1.00 69.56 442 GLU A C 1
ATOM 3258 O O . GLU A 1 442 ? -3.576 4.369 -25.233 1.00 69.56 442 GLU A O 1
ATOM 3263 N N . LEU A 1 443 ? -5.779 4.590 -24.886 1.00 67.62 443 LEU A N 1
ATOM 3264 C CA . LEU A 1 443 ? -5.737 6.030 -24.661 1.00 67.62 443 LEU A CA 1
ATOM 3265 C C . LEU A 1 443 ? -5.118 6.341 -23.297 1.00 67.62 443 LEU A C 1
ATOM 3267 O O . LEU A 1 443 ? -5.465 5.740 -22.278 1.00 67.62 443 LEU A O 1
ATOM 3271 N N . ARG A 1 444 ? -4.238 7.348 -23.253 1.00 74.38 444 ARG A N 1
ATOM 3272 C CA . ARG A 1 444 ? -3.789 7.931 -21.985 1.00 74.38 444 ARG A CA 1
ATOM 3273 C C . ARG A 1 444 ? -4.886 8.854 -21.452 1.00 74.38 444 ARG A C 1
ATOM 3275 O O . ARG A 1 444 ? -5.072 9.925 -22.026 1.00 74.38 444 ARG A O 1
ATOM 3282 N N . PRO A 1 445 ? -5.625 8.473 -20.394 1.00 82.94 445 PRO A N 1
ATOM 3283 C CA . PRO A 1 445 ? -6.621 9.369 -19.830 1.00 82.94 445 PRO A CA 1
ATOM 3284 C C . PRO A 1 445 ? -5.930 10.571 -19.182 1.00 82.94 445 PRO A C 1
ATOM 3286 O O . PRO A 1 445 ? -4.835 10.446 -18.629 1.00 82.94 445 PRO A O 1
ATOM 3289 N N . ALA A 1 446 ? -6.602 11.721 -19.204 1.00 88.62 446 ALA A N 1
ATOM 3290 C CA . ALA A 1 446 ? -6.241 12.825 -18.326 1.00 88.62 446 ALA A CA 1
ATOM 3291 C C . ALA A 1 446 ? -6.405 12.393 -16.852 1.00 88.62 446 ALA A C 1
ATOM 3293 O O . ALA A 1 446 ? -7.277 11.567 -16.551 1.00 88.62 446 ALA A O 1
ATOM 3294 N N . PRO A 1 447 ? -5.592 12.929 -15.927 1.00 93.19 447 PRO A N 1
ATOM 3295 C CA . PRO A 1 447 ? -5.758 12.635 -14.512 1.00 93.19 447 PRO A CA 1
ATOM 3296 C C . PRO A 1 447 ? -7.116 13.152 -14.013 1.00 93.19 447 PRO A C 1
ATOM 3298 O O . PRO A 1 447 ? -7.520 14.272 -14.322 1.00 93.19 447 PRO A O 1
ATOM 3301 N N . LEU A 1 448 ? -7.811 12.344 -13.208 1.00 94.94 448 LEU A N 1
ATOM 3302 C CA . LEU A 1 448 ? -9.030 12.749 -12.498 1.00 94.94 448 LEU A CA 1
ATOM 3303 C C . LEU A 1 448 ? -8.725 13.735 -11.367 1.00 94.94 448 LEU A C 1
ATOM 3305 O O . LEU A 1 448 ? -9.545 14.594 -11.050 1.00 94.94 448 LEU A O 1
ATOM 3309 N N . LEU A 1 449 ? -7.548 13.604 -10.754 1.00 95.31 449 LEU A N 1
ATOM 3310 C CA . LEU A 1 449 ? -7.027 14.525 -9.750 1.00 95.31 449 LEU A CA 1
ATOM 3311 C C . LEU A 1 449 ? -5.610 14.914 -10.146 1.00 95.31 449 LEU A C 1
ATOM 3313 O O . LEU A 1 449 ? -4.793 14.039 -10.411 1.00 95.31 449 LEU A O 1
ATOM 3317 N N . ALA A 1 450 ? -5.306 16.210 -10.150 1.00 92.00 450 ALA A N 1
ATOM 3318 C CA . ALA A 1 450 ? -4.008 16.720 -10.598 1.00 92.00 450 ALA A CA 1
ATOM 3319 C C . ALA A 1 450 ? -2.847 16.403 -9.640 1.00 92.00 450 ALA A C 1
ATOM 3321 O O . ALA A 1 450 ? -1.688 16.477 -10.030 1.00 92.00 450 ALA A O 1
ATOM 3322 N N . ARG A 1 451 ? -3.136 16.099 -8.369 1.00 92.62 451 ARG A N 1
ATOM 3323 C CA . ARG A 1 451 ? -2.105 15.786 -7.376 1.00 92.62 451 ARG A CA 1
ATOM 3324 C C . ARG A 1 451 ? -2.089 14.292 -7.079 1.00 92.62 451 ARG A C 1
ATOM 3326 O O . ARG A 1 451 ? -3.168 13.730 -6.864 1.00 92.62 451 ARG A O 1
ATOM 3333 N N . PRO A 1 452 ? -0.901 13.670 -7.018 1.00 93.88 452 PRO A N 1
ATOM 3334 C CA . PRO A 1 452 ? -0.776 12.293 -6.583 1.00 93.88 452 PRO A CA 1
ATOM 3335 C C . PRO A 1 452 ? -1.088 12.140 -5.096 1.00 93.88 452 PRO A C 1
ATOM 3337 O O . PRO A 1 452 ? -1.041 13.089 -4.310 1.00 93.88 452 PRO A O 1
ATOM 3340 N N . GLY A 1 453 ? -1.383 10.904 -4.730 1.00 95.19 453 GLY A N 1
ATOM 3341 C CA . GLY A 1 453 ? -1.685 10.464 -3.375 1.00 95.19 453 GLY A CA 1
ATOM 3342 C C . GLY A 1 453 ? -2.253 9.050 -3.399 1.00 95.19 453 GLY A C 1
ATOM 3343 O O . GLY A 1 453 ? -2.740 8.601 -4.439 1.00 95.19 453 GLY A O 1
ATOM 3344 N N . GLY A 1 454 ? -2.118 8.318 -2.297 1.00 97.00 454 GLY A N 1
ATOM 3345 C CA . GLY A 1 454 ? -2.503 6.913 -2.219 1.00 97.00 454 GLY A CA 1
ATOM 3346 C C . GLY A 1 454 ? -3.971 6.712 -2.570 1.00 97.00 454 GLY A C 1
ATOM 3347 O O . GLY A 1 454 ? -4.797 7.607 -2.370 1.00 97.00 454 GLY A O 1
ATOM 3348 N N . VAL A 1 455 ? -4.274 5.558 -3.151 1.00 98.19 455 VAL A N 1
ATOM 3349 C CA . VAL A 1 455 ? -5.600 5.209 -3.657 1.00 98.19 455 VAL A CA 1
ATOM 3350 C C . VAL A 1 455 ? -6.090 3.937 -2.988 1.00 98.19 455 VAL A C 1
ATOM 3352 O O . VAL A 1 455 ? -5.312 3.027 -2.736 1.00 98.19 455 VAL A O 1
ATOM 3355 N N . ALA A 1 456 ? -7.392 3.851 -2.746 1.00 98.12 456 ALA A N 1
ATOM 3356 C CA . ALA A 1 456 ? -8.030 2.610 -2.327 1.00 98.12 456 ALA A CA 1
ATOM 3357 C C . ALA A 1 456 ? -9.393 2.471 -2.986 1.00 98.12 456 ALA A C 1
ATOM 3359 O O . ALA A 1 456 ? -10.078 3.465 -3.234 1.00 98.12 456 ALA A O 1
ATOM 3360 N N . ALA A 1 457 ? -9.801 1.230 -3.220 1.00 97.38 457 ALA A N 1
ATOM 3361 C CA . ALA A 1 457 ? -11.137 0.889 -3.675 1.00 97.38 457 ALA A CA 1
ATOM 3362 C C . ALA A 1 457 ? -11.889 0.142 -2.573 1.00 97.38 457 ALA A C 1
ATOM 3364 O O . ALA A 1 457 ? -11.297 -0.645 -1.832 1.00 97.38 457 ALA A O 1
ATOM 3365 N N . ASP A 1 458 ? -13.192 0.385 -2.477 1.00 95.88 458 ASP A N 1
ATOM 3366 C CA . ASP A 1 458 ? -14.071 -0.394 -1.617 1.00 95.88 458 ASP A CA 1
ATOM 3367 C C . ASP A 1 458 ? -14.299 -1.775 -2.251 1.00 95.88 458 ASP A C 1
ATOM 3369 O O . ASP A 1 458 ? -14.793 -1.847 -3.379 1.00 95.88 458 ASP A O 1
ATOM 3373 N N . PRO A 1 459 ? -13.977 -2.888 -1.567 1.00 91.38 459 PRO A N 1
ATOM 3374 C CA . PRO A 1 459 ? -14.227 -4.219 -2.111 1.00 91.38 459 PRO A CA 1
ATOM 3375 C C . PRO A 1 459 ? -15.722 -4.543 -2.277 1.00 91.38 459 PRO A C 1
ATOM 3377 O O . PRO A 1 459 ? -16.050 -5.493 -2.989 1.00 91.38 459 PRO A O 1
ATOM 3380 N N . ALA A 1 460 ? -16.626 -3.798 -1.629 1.00 91.38 460 ALA A N 1
ATOM 3381 C CA . ALA A 1 460 ? -18.063 -4.069 -1.621 1.00 91.38 460 ALA A CA 1
ATOM 3382 C C . ALA A 1 460 ? -18.896 -3.141 -2.526 1.00 91.38 460 ALA A C 1
ATOM 3384 O O . ALA A 1 460 ? -20.078 -3.412 -2.743 1.00 91.38 460 ALA A O 1
ATOM 3385 N N . SER A 1 461 ? -18.323 -2.056 -3.054 1.00 93.44 461 SER A N 1
ATOM 3386 C CA . SER A 1 461 ? -19.064 -1.060 -3.840 1.00 93.44 461 SER A CA 1
ATOM 3387 C C . SER A 1 461 ? -18.222 -0.460 -4.969 1.00 93.44 461 SER A C 1
ATOM 3389 O O . SER A 1 461 ? -17.058 -0.809 -5.150 1.00 93.44 461 SER A O 1
ATOM 3391 N N . ALA A 1 462 ? -18.800 0.440 -5.771 1.00 94.50 462 ALA A N 1
ATOM 3392 C CA . ALA A 1 462 ? -18.056 1.172 -6.801 1.00 94.50 462 ALA A CA 1
ATOM 3393 C C . ALA A 1 462 ? -17.261 2.356 -6.220 1.00 94.50 462 ALA A C 1
ATOM 3395 O O . ALA A 1 462 ? -16.729 3.180 -6.973 1.00 94.50 462 ALA A O 1
ATOM 3396 N N . ARG A 1 463 ? -17.205 2.481 -4.889 1.00 96.62 463 ARG A N 1
ATOM 3397 C CA . ARG A 1 463 ? -16.511 3.572 -4.221 1.00 96.62 463 ARG A CA 1
ATOM 3398 C C . ARG A 1 463 ? -15.014 3.402 -4.291 1.00 96.62 463 ARG A C 1
ATOM 3400 O O . ARG A 1 463 ? -14.464 2.304 -4.230 1.00 96.62 463 ARG A O 1
ATOM 3407 N N . TRP A 1 464 ? -14.359 4.542 -4.368 1.00 97.81 464 TRP A N 1
ATOM 3408 C CA . TRP A 1 464 ? -12.928 4.630 -4.191 1.00 97.81 464 TRP A CA 1
ATOM 3409 C C . TRP A 1 464 ? -12.559 5.984 -3.616 1.00 97.81 464 TRP A C 1
ATOM 3411 O O . TRP A 1 464 ? -13.344 6.935 -3.641 1.00 97.81 464 TRP A O 1
ATOM 3421 N N . ALA A 1 465 ? -11.363 6.052 -3.061 1.00 98.19 465 ALA A N 1
ATOM 3422 C CA . ALA A 1 465 ? -10.843 7.247 -2.440 1.00 98.19 465 ALA A CA 1
ATOM 3423 C C . ALA A 1 465 ? -9.395 7.465 -2.858 1.00 98.19 465 ALA A C 1
ATOM 3425 O O . ALA A 1 465 ? -8.663 6.516 -3.145 1.00 98.19 465 ALA A O 1
ATOM 3426 N N . ALA A 1 466 ? -8.996 8.729 -2.881 1.00 98.19 466 ALA A N 1
ATOM 3427 C CA . ALA A 1 466 ? -7.625 9.131 -3.109 1.00 98.19 466 ALA A CA 1
ATOM 3428 C C . ALA A 1 466 ? -7.218 10.202 -2.106 1.00 98.19 466 ALA A C 1
ATOM 3430 O O . ALA A 1 466 ? -7.912 11.209 -1.926 1.00 98.19 466 ALA A O 1
ATOM 3431 N N . ALA A 1 467 ? -6.067 10.006 -1.474 1.00 96.81 467 ALA A N 1
ATOM 3432 C CA . ALA A 1 467 ? -5.458 11.043 -0.669 1.00 96.81 467 ALA A CA 1
ATOM 3433 C C . ALA A 1 467 ? -5.069 12.238 -1.543 1.00 96.81 467 ALA A C 1
ATOM 3435 O O . ALA A 1 467 ? -4.650 12.106 -2.692 1.00 96.81 467 ALA A O 1
ATOM 3436 N N . GLN A 1 468 ? -5.214 13.425 -0.974 1.00 94.25 468 GLN A N 1
ATOM 3437 C CA . GLN A 1 468 ? -4.868 14.708 -1.564 1.00 94.25 468 GLN A CA 1
ATOM 3438 C C . GLN A 1 468 ? -4.089 15.504 -0.503 1.00 94.25 468 GLN A C 1
ATOM 3440 O O . GLN A 1 468 ? -4.680 16.295 0.245 1.00 94.25 468 GLN A O 1
ATOM 3445 N N . PRO A 1 469 ? -2.765 15.271 -0.379 1.00 85.50 469 PRO A N 1
ATOM 3446 C CA . PRO A 1 469 ? -1.931 15.935 0.617 1.00 85.50 469 PRO A CA 1
ATOM 3447 C C . PRO A 1 469 ? -2.075 17.470 0.580 1.00 85.50 469 PRO A C 1
ATOM 3449 O O . PRO A 1 469 ? -2.348 18.046 -0.475 1.00 85.50 469 PRO A O 1
ATOM 3452 N N . PRO A 1 470 ? -1.914 18.172 1.713 1.00 86.06 470 PRO A N 1
ATOM 3453 C CA . PRO A 1 470 ? -1.434 17.643 2.988 1.00 86.06 470 PRO A CA 1
ATOM 3454 C C . PRO A 1 470 ? -2.518 17.020 3.880 1.00 86.06 470 PRO A C 1
ATOM 3456 O O . PRO A 1 470 ? -2.170 16.342 4.833 1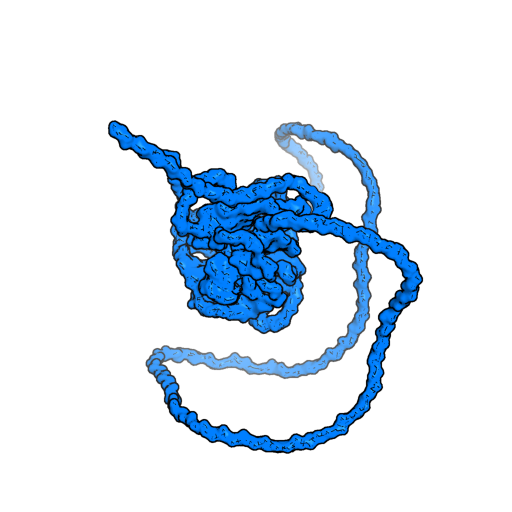.00 86.06 470 PRO A O 1
ATOM 3459 N N . GLY A 1 471 ? -3.814 17.216 3.621 1.00 88.00 471 GLY A N 1
ATOM 3460 C CA . GLY A 1 471 ? -4.845 16.901 4.623 1.00 88.00 471 GLY A CA 1
ATOM 3461 C C . GLY A 1 471 ? -6.236 16.604 4.079 1.00 88.00 471 GLY A C 1
ATOM 3462 O O . GLY A 1 471 ? -7.209 16.768 4.808 1.00 88.00 471 GLY A O 1
ATOM 3463 N N . GLN A 1 472 ? -6.363 16.246 2.802 1.00 93.62 472 GLN A N 1
ATOM 3464 C CA . GLN A 1 472 ? -7.658 15.967 2.182 1.00 93.62 472 GLN A CA 1
ATOM 3465 C C . GLN A 1 472 ? -7.713 14.539 1.651 1.00 93.62 472 GLN A C 1
ATOM 3467 O O . GLN A 1 472 ? -6.687 13.965 1.292 1.00 93.62 472 GLN A O 1
ATOM 3472 N N . VAL A 1 473 ? -8.920 13.989 1.567 1.00 96.44 473 VAL A N 1
ATOM 3473 C CA . VAL A 1 473 ? -9.195 12.727 0.879 1.00 96.44 473 VAL A CA 1
ATOM 3474 C C . VAL A 1 473 ? -10.427 12.917 0.009 1.00 96.44 473 VAL A C 1
ATOM 3476 O O . VAL A 1 473 ? -11.498 13.250 0.511 1.00 96.44 473 VAL A O 1
ATOM 3479 N N . ALA A 1 474 ? -10.265 12.747 -1.298 1.00 97.25 474 ALA A N 1
ATOM 3480 C CA . ALA A 1 474 ? -11.361 12.814 -2.251 1.00 97.25 474 ALA A CA 1
ATOM 3481 C C . ALA A 1 474 ? -12.005 11.429 -2.372 1.00 97.25 474 ALA A C 1
ATOM 3483 O O . ALA A 1 474 ? -11.301 10.441 -2.570 1.00 97.25 474 ALA A O 1
ATOM 3484 N N . VAL A 1 475 ? -13.327 11.363 -2.250 1.00 97.75 475 VAL A N 1
ATOM 3485 C CA . VAL A 1 475 ? -14.118 10.130 -2.327 1.00 97.75 475 VAL A CA 1
ATOM 3486 C C . VAL A 1 475 ? -15.010 10.195 -3.558 1.00 97.75 475 VAL A C 1
ATOM 3488 O O . VAL A 1 475 ? -15.637 11.221 -3.834 1.00 97.75 475 VAL A O 1
ATOM 3491 N N . PHE A 1 476 ? -15.085 9.088 -4.283 1.00 97.75 476 PHE A N 1
ATOM 3492 C CA . PHE A 1 476 ? -15.813 8.938 -5.534 1.00 97.75 476 PHE A CA 1
ATOM 3493 C C . PHE A 1 476 ? -16.737 7.723 -5.480 1.00 97.75 476 PHE A C 1
ATOM 3495 O O . PHE A 1 476 ? -16.519 6.789 -4.712 1.00 97.75 476 PHE A O 1
ATOM 3502 N N . GLU A 1 477 ? -17.748 7.728 -6.342 1.00 95.56 477 GLU A N 1
ATOM 3503 C CA . GLU A 1 477 ? -18.576 6.573 -6.682 1.00 95.56 477 GLU A CA 1
ATOM 3504 C C . GLU A 1 477 ? -18.456 6.350 -8.195 1.00 95.56 477 GLU A C 1
ATOM 3506 O O . GLU A 1 477 ? -18.886 7.187 -8.994 1.00 95.56 477 GLU A O 1
ATOM 3511 N N . GLY A 1 478 ? -17.819 5.255 -8.610 1.00 93.12 478 GLY A N 1
ATOM 3512 C CA . GLY A 1 478 ? -17.511 5.013 -10.017 1.00 93.12 478 GLY A CA 1
ATOM 3513 C C . GLY A 1 478 ? -16.631 6.122 -10.604 1.00 93.12 478 GLY A C 1
ATOM 3514 O O . GLY A 1 478 ? -15.476 6.272 -10.228 1.00 93.12 478 GLY A O 1
ATOM 3515 N N . GLY A 1 479 ? -17.147 6.897 -11.559 1.00 90.75 479 GLY A N 1
ATOM 3516 C CA . GLY A 1 479 ? -16.432 8.046 -12.140 1.00 90.75 479 GLY A CA 1
ATOM 3517 C C . GLY A 1 479 ? -16.754 9.396 -11.491 1.00 90.75 479 GLY A C 1
ATOM 3518 O O . GLY A 1 479 ? -16.174 10.403 -11.886 1.00 90.75 479 GLY A O 1
ATOM 3519 N N . SER A 1 480 ? -17.691 9.440 -10.542 1.00 94.19 480 SER A N 1
ATOM 3520 C CA . SER A 1 480 ? -18.296 10.687 -10.071 1.00 94.19 480 SER A CA 1
ATOM 3521 C C . SER A 1 480 ? -17.795 11.070 -8.676 1.00 94.19 480 SER A C 1
ATOM 3523 O O . SER A 1 480 ? -17.793 10.218 -7.784 1.00 94.19 480 SER A O 1
ATOM 3525 N N . PRO A 1 481 ? -17.390 12.333 -8.447 1.00 95.56 481 PRO A N 1
ATOM 3526 C CA . PRO A 1 481 ? -17.001 12.793 -7.119 1.00 95.56 481 PRO A CA 1
ATOM 3527 C C . PRO A 1 481 ? -18.208 12.766 -6.174 1.00 95.56 481 PRO A C 1
ATOM 3529 O O . PRO A 1 481 ? -19.307 13.182 -6.541 1.00 95.56 481 PRO A O 1
ATOM 3532 N N . ARG A 1 482 ? -18.000 12.271 -4.952 1.00 94.88 482 ARG A N 1
ATOM 3533 C CA . ARG A 1 482 ? -19.014 12.192 -3.889 1.00 94.88 482 ARG A CA 1
ATOM 3534 C C . ARG A 1 482 ? -18.800 13.267 -2.839 1.00 94.88 482 ARG A C 1
ATOM 3536 O O . ARG A 1 482 ? -19.709 14.035 -2.548 1.00 94.88 482 ARG A O 1
ATOM 3543 N N . THR A 1 483 ? -17.615 13.284 -2.238 1.00 95.12 483 THR A N 1
ATOM 3544 C CA . THR A 1 483 ? -17.282 14.186 -1.133 1.00 95.12 483 THR A CA 1
ATOM 3545 C C . THR A 1 483 ? -15.770 14.333 -0.998 1.00 95.12 483 THR A C 1
ATOM 3547 O O . THR A 1 483 ? -15.008 13.525 -1.528 1.00 95.12 483 THR A O 1
ATOM 3550 N N . THR A 1 484 ? -15.341 15.351 -0.258 1.00 95.50 484 THR A N 1
ATOM 3551 C CA . THR A 1 484 ? -13.944 15.539 0.130 1.00 95.50 484 THR A CA 1
ATOM 3552 C C . THR A 1 484 ? -13.867 15.634 1.642 1.00 95.50 484 THR A C 1
ATOM 3554 O O . THR A 1 484 ? -14.345 16.597 2.244 1.00 95.50 484 THR A O 1
ATOM 3557 N N . LEU A 1 485 ? -13.221 14.648 2.249 1.00 94.31 485 LEU A N 1
ATOM 3558 C CA . LEU A 1 485 ? -12.942 14.622 3.675 1.00 94.31 485 LEU A CA 1
ATOM 3559 C C . LEU A 1 485 ? -11.734 15.510 3.967 1.00 94.31 485 LEU A C 1
ATOM 3561 O O . LEU A 1 485 ? -10.789 15.581 3.175 1.00 94.31 485 LEU A O 1
ATOM 3565 N N . ARG A 1 486 ? -11.756 16.188 5.113 1.00 92.81 486 ARG A N 1
ATOM 3566 C CA . ARG A 1 486 ? -10.645 17.017 5.587 1.00 92.81 486 ARG A CA 1
ATOM 3567 C C . ARG A 1 486 ? -10.171 16.492 6.932 1.00 92.81 486 ARG A C 1
ATOM 3569 O O . ARG A 1 486 ? -10.971 16.368 7.857 1.00 92.81 486 ARG A O 1
ATOM 3576 N N . LEU A 1 487 ? -8.876 16.206 7.032 1.00 87.12 487 LEU A N 1
ATOM 3577 C CA . LEU A 1 487 ? -8.240 15.910 8.309 1.00 87.12 487 LEU A CA 1
ATOM 3578 C C . LEU A 1 487 ? -8.337 17.141 9.231 1.00 87.12 487 LEU A C 1
ATOM 3580 O O . LEU A 1 487 ? -8.369 18.278 8.740 1.00 87.12 487 LEU A O 1
ATOM 3584 N N . PRO A 1 488 ? -8.345 16.946 10.562 1.00 83.75 488 PRO A N 1
ATOM 3585 C CA . PRO A 1 488 ? -8.183 18.046 11.505 1.00 83.75 488 PRO A CA 1
ATOM 3586 C C . PRO A 1 488 ? -6.931 18.879 11.174 1.00 83.75 488 PRO A C 1
ATOM 3588 O O . PRO A 1 488 ? -5.918 18.295 10.796 1.00 83.75 488 PRO A O 1
ATOM 3591 N N . PRO A 1 489 ? -6.932 20.212 11.371 1.00 82.12 489 PRO A N 1
ATOM 3592 C CA . PRO A 1 489 ? -5.796 21.071 11.003 1.00 82.12 489 PRO A CA 1
ATOM 3593 C C . PRO A 1 489 ? -4.455 20.703 11.658 1.00 82.12 489 PRO A C 1
ATOM 3595 O O . PRO A 1 489 ? -3.398 21.067 11.154 1.00 82.12 489 PRO A O 1
ATOM 3598 N N . SER A 1 490 ? -4.487 19.992 12.787 1.00 82.69 490 SER A N 1
ATOM 3599 C CA . SER A 1 490 ? -3.306 19.493 13.500 1.00 82.69 490 SER A CA 1
ATOM 3600 C C . SER A 1 490 ? -2.722 18.204 12.913 1.00 82.69 490 SER A C 1
ATOM 3602 O O . SER A 1 490 ? -1.718 17.700 13.423 1.00 82.69 490 SER A O 1
ATOM 3604 N N . ARG A 1 491 ? -3.348 17.644 11.876 1.00 86.69 491 ARG A N 1
ATOM 3605 C CA . ARG A 1 491 ? -2.986 16.372 11.258 1.00 86.69 491 ARG A CA 1
ATOM 3606 C C . ARG A 1 491 ? -2.713 16.567 9.774 1.00 86.69 491 ARG A C 1
ATOM 3608 O O . ARG A 1 491 ? -3.391 17.334 9.093 1.00 86.69 491 ARG A O 1
ATOM 3615 N N . VAL A 1 492 ? -1.752 15.808 9.274 1.00 90.75 492 VAL A N 1
ATOM 3616 C CA . VAL A 1 492 ? -1.507 15.648 7.843 1.00 90.75 492 VAL A CA 1
ATOM 3617 C C . VAL A 1 492 ? -1.588 14.175 7.484 1.00 90.75 492 VAL A C 1
ATOM 3619 O O . VAL A 1 492 ? -1.441 13.294 8.332 1.00 90.75 492 VAL A O 1
ATOM 3622 N N . VAL A 1 493 ? -1.878 13.909 6.219 1.00 91.44 493 VAL A N 1
ATOM 3623 C CA . VAL A 1 493 ? -1.894 12.563 5.666 1.00 91.44 493 VAL A CA 1
ATOM 3624 C C . VAL A 1 493 ? -0.502 11.953 5.858 1.00 91.44 493 VAL A C 1
ATOM 3626 O O . VAL A 1 493 ? 0.495 12.572 5.493 1.00 91.44 493 VAL A O 1
ATOM 3629 N N . TYR A 1 494 ? -0.424 10.754 6.438 1.00 92.38 494 TYR A N 1
ATOM 3630 C CA . TYR A 1 494 ? 0.855 10.082 6.650 1.00 92.38 494 TYR A CA 1
ATOM 3631 C C . TYR A 1 494 ? 1.427 9.594 5.314 1.00 92.38 494 TYR A C 1
ATOM 3633 O O . TYR A 1 494 ? 0.739 8.930 4.527 1.00 92.38 494 TYR A O 1
ATOM 3641 N N . ARG A 1 495 ? 2.708 9.901 5.072 1.00 87.25 495 ARG A N 1
ATOM 3642 C CA . ARG A 1 495 ? 3.409 9.609 3.809 1.00 87.25 495 ARG A CA 1
ATOM 3643 C C . ARG A 1 495 ? 2.627 10.178 2.618 1.00 87.25 495 ARG A C 1
ATOM 3645 O O . ARG A 1 495 ? 2.326 11.363 2.609 1.00 87.25 495 ARG A O 1
ATOM 3652 N N . GLN A 1 496 ? 2.317 9.350 1.622 1.00 82.12 496 GLN A N 1
ATOM 3653 C CA . GLN A 1 496 ? 1.549 9.760 0.446 1.00 82.12 496 GLN A CA 1
ATOM 3654 C C . GLN A 1 496 ? 0.058 9.439 0.569 1.00 82.12 496 GLN A C 1
ATOM 3656 O O . GLN A 1 496 ? -0.688 9.673 -0.373 1.00 82.12 496 GLN A O 1
ATOM 3661 N N . GLY A 1 497 ? -0.389 8.947 1.728 1.00 90.44 497 GLY A N 1
ATOM 3662 C CA . GLY A 1 497 ? -1.788 8.640 2.005 1.00 90.44 497 GLY A CA 1
ATOM 3663 C C . GLY A 1 497 ? -2.122 7.174 1.995 1.00 90.44 497 GLY A C 1
ATOM 3664 O O . GLY A 1 497 ? -2.781 6.694 1.084 1.00 90.44 497 GLY A O 1
ATOM 3665 N N . LEU A 1 498 ? -1.717 6.498 3.068 1.00 96.00 498 LEU A N 1
ATOM 3666 C CA . LEU A 1 498 ? -2.179 5.146 3.348 1.00 96.00 498 LEU A CA 1
ATOM 3667 C C . LEU A 1 498 ? -3.641 5.208 3.790 1.00 96.00 498 LEU A C 1
ATOM 3669 O O . LEU A 1 498 ? -3.965 5.846 4.799 1.00 96.00 498 LEU A O 1
ATOM 3673 N N . LEU A 1 499 ? -4.514 4.568 3.021 1.00 97.06 499 LEU A N 1
ATOM 3674 C CA . LEU A 1 499 ? -5.941 4.521 3.294 1.00 97.06 499 LEU A CA 1
ATOM 3675 C C . LEU A 1 499 ? -6.541 3.207 2.794 1.00 97.06 499 LEU A C 1
ATOM 3677 O O . LEU A 1 499 ? -6.074 2.648 1.811 1.00 97.06 499 LEU A O 1
ATOM 3681 N N . ALA A 1 500 ? -7.581 2.722 3.465 1.00 97.94 500 ALA A N 1
ATOM 3682 C CA . ALA A 1 500 ? -8.283 1.500 3.088 1.00 97.94 500 ALA A CA 1
ATOM 3683 C C . ALA A 1 500 ? -9.752 1.571 3.503 1.00 97.94 500 ALA A C 1
ATOM 3685 O O . ALA A 1 500 ? -10.088 2.108 4.561 1.00 97.94 500 ALA A O 1
ATOM 3686 N N . PHE A 1 501 ? -10.635 1.003 2.686 1.00 97.31 501 PHE A N 1
ATOM 3687 C CA . PHE A 1 501 ? -12.046 0.887 3.036 1.00 97.31 501 PHE A CA 1
ATOM 3688 C C . PHE A 1 501 ? -12.257 -0.210 4.077 1.00 97.31 501 PHE A C 1
ATOM 3690 O O . PHE A 1 501 ? -11.734 -1.316 3.958 1.00 97.31 501 PHE A O 1
ATOM 3697 N N . ALA A 1 502 ? -13.057 0.110 5.086 1.00 95.81 502 ALA A N 1
ATOM 3698 C CA . ALA A 1 502 ? -13.554 -0.810 6.089 1.00 95.81 502 ALA A CA 1
ATOM 3699 C C . ALA A 1 502 ? -15.049 -1.097 5.841 1.00 95.81 502 ALA A C 1
ATOM 3701 O O . ALA A 1 502 ? -15.745 -0.293 5.215 1.00 95.81 502 ALA A O 1
ATOM 3702 N N . PRO A 1 503 ? -15.586 -2.226 6.342 1.00 91.12 503 PRO A N 1
ATOM 3703 C CA . PRO A 1 503 ? -17.002 -2.546 6.171 1.00 91.12 503 PRO A CA 1
ATOM 3704 C C . PRO A 1 503 ? -17.916 -1.463 6.754 1.00 91.12 503 PRO A C 1
ATOM 3706 O O . PRO A 1 503 ? -17.517 -0.770 7.687 1.00 91.12 503 PRO A O 1
ATOM 3709 N N . ALA A 1 504 ? -19.173 -1.422 6.310 1.00 88.69 504 ALA A N 1
ATOM 3710 C CA . ALA A 1 504 ? -20.197 -0.490 6.799 1.00 88.69 504 ALA A CA 1
ATOM 3711 C C . ALA A 1 504 ? -19.884 0.991 6.514 1.00 88.69 504 ALA A C 1
ATOM 3713 O O . ALA A 1 504 ? -20.053 1.843 7.378 1.00 88.69 504 ALA A O 1
ATOM 3714 N N . ASP A 1 505 ? -19.457 1.282 5.283 1.00 90.44 505 ASP A N 1
ATOM 3715 C CA . ASP A 1 505 ? -19.251 2.645 4.780 1.00 90.44 505 ASP A CA 1
ATOM 3716 C C . ASP A 1 505 ? -18.204 3.459 5.553 1.00 90.44 505 ASP A C 1
ATOM 3718 O O . ASP A 1 505 ? -18.381 4.642 5.861 1.00 90.44 505 ASP A O 1
ATOM 3722 N N . ARG A 1 506 ? -17.108 2.783 5.902 1.00 95.12 506 ARG A N 1
ATOM 3723 C CA . ARG A 1 506 ? -16.017 3.354 6.682 1.00 95.12 506 ARG A CA 1
ATOM 3724 C C . ARG A 1 506 ? -14.740 3.425 5.862 1.00 95.12 506 ARG A C 1
ATOM 3726 O O . ARG A 1 506 ? -14.449 2.544 5.058 1.00 95.12 506 ARG A O 1
ATOM 3733 N N . LEU A 1 507 ? -13.946 4.455 6.109 1.00 97.06 507 LEU A N 1
ATOM 3734 C CA . LEU A 1 507 ? -12.639 4.655 5.500 1.00 97.06 507 LEU A CA 1
ATOM 3735 C C . LEU A 1 507 ? -11.599 4.836 6.600 1.00 97.06 507 LEU A C 1
ATOM 3737 O O . LEU A 1 507 ? -11.735 5.721 7.437 1.00 97.06 507 LEU A O 1
ATOM 3741 N N . VAL A 1 508 ? -10.556 4.015 6.596 1.00 97.62 508 VAL A N 1
ATOM 3742 C CA . VAL A 1 508 ? -9.436 4.143 7.529 1.00 97.62 508 VAL A CA 1
ATOM 3743 C C . VAL A 1 508 ? -8.288 4.863 6.840 1.00 97.62 508 VAL A C 1
ATOM 3745 O O . VAL A 1 508 ? -7.946 4.530 5.709 1.00 97.62 508 VAL A O 1
ATOM 3748 N N . ILE A 1 509 ? -7.694 5.844 7.516 1.00 96.69 509 ILE A N 1
ATOM 3749 C CA . ILE A 1 509 ? -6.594 6.675 7.022 1.00 96.69 509 ILE A CA 1
ATOM 3750 C C . ILE A 1 509 ? -5.490 6.728 8.079 1.00 96.69 509 ILE A C 1
ATOM 3752 O O . ILE A 1 509 ? -5.758 6.914 9.268 1.00 96.69 509 ILE A O 1
ATOM 3756 N N . ALA A 1 510 ? -4.237 6.615 7.641 1.00 96.44 510 ALA A N 1
ATOM 3757 C CA . ALA A 1 510 ? -3.085 6.937 8.472 1.00 96.44 510 ALA A CA 1
ATOM 3758 C C . ALA A 1 510 ? -2.778 8.442 8.401 1.00 96.44 510 ALA A C 1
ATOM 3760 O O . ALA A 1 510 ? -2.627 9.016 7.319 1.00 96.44 510 ALA A O 1
ATOM 3761 N N . ALA A 1 511 ? -2.644 9.081 9.559 1.00 94.06 511 ALA A N 1
ATOM 3762 C CA . ALA A 1 511 ? -2.330 10.496 9.690 1.00 94.06 511 ALA A CA 1
ATOM 3763 C C . ALA A 1 511 ? -1.196 10.710 10.696 1.00 94.06 511 ALA A C 1
ATOM 3765 O O . ALA A 1 511 ? -1.147 10.075 11.746 1.00 94.06 511 ALA A O 1
ATOM 3766 N N . GLU A 1 512 ? -0.294 11.641 10.415 1.00 90.12 512 GLU A N 1
ATOM 3767 C CA . GLU A 1 512 ? 0.714 12.088 11.376 1.00 90.12 512 GLU A CA 1
ATOM 3768 C C . GLU A 1 512 ? 0.339 13.455 11.934 1.00 90.12 512 GLU A C 1
ATOM 3770 O O . GLU A 1 512 ? -0.454 14.205 11.355 1.00 90.12 512 GLU A O 1
ATOM 3775 N N . ALA A 1 513 ? 0.851 13.765 13.122 1.00 80.50 513 ALA A N 1
ATOM 3776 C CA . ALA A 1 513 ? 0.713 15.116 13.629 1.00 80.50 513 ALA A CA 1
ATOM 3777 C C . ALA A 1 513 ? 1.525 16.072 12.746 1.00 80.50 513 ALA A C 1
ATOM 3779 O O . ALA A 1 513 ? 2.608 15.728 12.272 1.00 80.50 513 ALA A O 1
ATOM 3780 N N . ALA A 1 514 ? 1.000 17.276 12.524 1.00 64.94 514 ALA A N 1
ATOM 3781 C CA . ALA A 1 514 ? 1.752 18.334 11.866 1.00 64.94 514 ALA A CA 1
ATOM 3782 C C . ALA A 1 514 ? 3.104 18.543 12.598 1.00 64.94 514 ALA A C 1
ATOM 3784 O O . ALA A 1 514 ? 3.155 18.343 13.815 1.00 64.94 514 ALA A O 1
ATOM 3785 N N . PRO A 1 515 ? 4.183 18.956 11.900 1.00 55.03 515 PRO A N 1
ATOM 3786 C CA . PRO A 1 515 ? 5.595 18.854 12.324 1.00 55.03 515 PRO A CA 1
ATOM 3787 C C . PRO A 1 515 ? 5.998 19.458 13.690 1.00 55.03 515 PRO A C 1
ATOM 3789 O O . PRO A 1 515 ? 7.149 19.334 14.096 1.00 55.03 515 PRO A O 1
ATOM 3792 N N . ALA A 1 516 ? 5.076 20.077 14.428 1.00 49.31 516 ALA A N 1
ATOM 3793 C CA . ALA A 1 516 ? 5.269 20.585 15.785 1.00 49.31 516 ALA A CA 1
ATOM 3794 C C . ALA A 1 516 ? 4.941 19.575 16.910 1.00 49.31 516 ALA A C 1
ATOM 3796 O O . ALA A 1 516 ? 5.205 19.866 18.075 1.00 49.31 516 ALA A O 1
ATOM 3797 N N . ALA A 1 517 ? 4.369 18.405 16.607 1.00 49.12 517 ALA A N 1
ATOM 3798 C CA . ALA A 1 517 ? 3.939 17.437 17.617 1.00 49.12 517 ALA A CA 1
ATOM 3799 C C . ALA A 1 517 ? 4.626 16.082 17.409 1.00 49.12 517 ALA A C 1
ATOM 3801 O O . ALA A 1 517 ? 4.251 15.291 16.549 1.00 49.12 517 ALA A O 1
ATOM 3802 N N . GLY A 1 518 ? 5.647 15.795 18.217 1.00 54.44 518 GLY A N 1
ATOM 3803 C CA . GLY A 1 518 ? 6.198 14.446 18.280 1.00 54.44 518 GLY A CA 1
ATOM 3804 C C . GLY A 1 518 ? 5.126 13.443 18.716 1.00 54.44 518 GLY A C 1
ATOM 3805 O O . GLY A 1 518 ? 4.457 13.654 19.727 1.00 54.44 518 GLY A O 1
ATOM 3806 N N . GLY A 1 519 ? 4.997 12.329 17.990 1.00 71.38 519 GLY A N 1
ATOM 3807 C CA . GLY A 1 519 ? 4.412 11.104 18.539 1.00 71.38 519 GLY A CA 1
ATOM 3808 C C . GLY A 1 519 ? 3.487 10.315 17.613 1.00 71.38 519 GLY A C 1
ATOM 3809 O O . GLY A 1 519 ? 2.271 10.451 17.705 1.00 71.38 519 GLY A O 1
ATOM 3810 N N . GLY A 1 520 ? 4.069 9.381 16.854 1.00 86.00 520 GLY A N 1
ATOM 3811 C CA . GLY A 1 520 ? 3.371 8.248 16.235 1.00 86.00 520 GLY A CA 1
ATOM 3812 C C . GLY A 1 520 ? 2.438 8.571 15.063 1.00 86.00 520 GLY A C 1
ATOM 3813 O O . GLY A 1 520 ? 2.176 9.725 14.732 1.00 86.00 520 GLY A O 1
ATOM 3814 N N . VAL A 1 521 ? 1.927 7.511 14.442 1.00 93.19 521 VAL A N 1
ATOM 3815 C CA . VAL A 1 521 ? 0.972 7.569 13.330 1.00 93.19 521 VAL A CA 1
ATOM 3816 C C . VAL A 1 521 ? -0.420 7.290 13.881 1.00 93.19 521 VAL A C 1
ATOM 3818 O O . VAL A 1 521 ? -0.682 6.203 14.390 1.00 93.19 521 VAL A O 1
ATOM 3821 N N . ALA A 1 522 ? -1.312 8.270 13.821 1.00 94.38 522 ALA A N 1
ATOM 3822 C CA . ALA A 1 522 ? -2.708 8.085 14.185 1.00 94.38 522 ALA A CA 1
ATOM 3823 C C . ALA A 1 522 ? -3.437 7.320 13.082 1.00 94.38 522 ALA A C 1
ATOM 3825 O O . ALA A 1 522 ? -3.371 7.688 11.909 1.00 94.38 522 ALA A O 1
ATOM 3826 N N . ILE A 1 523 ? -4.153 6.272 13.470 1.00 96.31 523 ILE A N 1
ATOM 3827 C CA . ILE A 1 523 ? -5.084 5.568 12.597 1.00 96.31 523 ILE A CA 1
ATOM 3828 C C . ILE A 1 523 ? -6.464 6.155 12.856 1.00 96.31 523 ILE A C 1
ATOM 3830 O O . ILE A 1 523 ? -6.964 6.108 13.980 1.00 96.31 523 ILE A O 1
ATOM 3834 N N . VAL A 1 524 ? -7.059 6.747 11.828 1.00 95.12 524 VAL A N 1
ATOM 3835 C CA . VAL A 1 524 ? -8.323 7.477 11.925 1.00 95.12 524 VAL A CA 1
ATOM 3836 C C . VAL A 1 524 ? -9.352 6.809 11.030 1.00 95.12 524 VAL A C 1
ATOM 3838 O O . VAL A 1 524 ? -9.085 6.535 9.864 1.00 95.12 524 VAL A O 1
ATOM 3841 N N . GLU A 1 525 ? -10.529 6.553 11.576 1.00 95.38 525 GLU A N 1
ATOM 3842 C CA . GLU A 1 525 ? -11.693 6.076 10.843 1.00 95.38 525 GLU A CA 1
ATOM 3843 C C . GLU A 1 525 ? -12.611 7.252 10.517 1.00 95.38 525 GLU A C 1
ATOM 3845 O O . GLU A 1 525 ? -12.925 8.061 11.390 1.00 95.38 525 GLU A O 1
ATOM 3850 N N . TRP A 1 526 ? -13.077 7.301 9.275 1.00 95.00 526 TRP A N 1
ATOM 3851 C CA . TRP A 1 526 ? -14.186 8.129 8.827 1.00 95.00 526 TRP A CA 1
ATOM 3852 C C . TRP A 1 526 ? -15.402 7.273 8.517 1.00 95.00 526 TRP A C 1
ATOM 3854 O O . TRP A 1 526 ? -15.294 6.312 7.757 1.00 95.00 526 TRP A O 1
ATOM 3864 N N . THR A 1 527 ? -16.563 7.680 9.010 1.00 93.94 527 THR A N 1
ATOM 3865 C CA . THR A 1 527 ? -17.854 7.171 8.543 1.00 93.94 527 THR A CA 1
ATOM 3866 C C . THR A 1 527 ? -18.316 8.060 7.396 1.00 93.94 527 THR A C 1
ATOM 3868 O O . THR A 1 527 ? -18.526 9.258 7.574 1.00 93.94 527 THR A O 1
ATOM 3871 N N . LEU A 1 528 ? -18.448 7.514 6.187 1.00 92.25 528 LEU A N 1
ATOM 3872 C CA . LEU A 1 528 ? -18.719 8.334 5.000 1.00 92.25 528 LEU A CA 1
ATOM 3873 C C . LEU A 1 528 ? -20.161 8.855 4.953 1.00 92.25 528 LEU A C 1
ATOM 3875 O O . LEU A 1 528 ? -20.402 9.908 4.365 1.00 92.25 528 LEU A O 1
ATOM 3879 N N . GLY A 1 529 ? -21.103 8.146 5.583 1.00 87.44 529 GLY A N 1
ATOM 3880 C CA . GLY A 1 529 ? -22.518 8.519 5.606 1.00 87.44 529 GLY A CA 1
ATOM 3881 C C . GLY A 1 529 ? -22.806 9.823 6.356 1.00 87.44 529 GLY A C 1
ATOM 3882 O O . GLY A 1 529 ? -23.603 10.630 5.882 1.00 87.44 529 GLY A O 1
ATOM 3883 N N . ASP A 1 530 ? -22.149 10.050 7.496 1.00 87.25 530 ASP A N 1
ATOM 3884 C CA . ASP A 1 530 ? -22.322 11.256 8.321 1.00 87.25 530 ASP A CA 1
ATOM 3885 C C . ASP A 1 530 ? -21.084 12.174 8.335 1.00 87.25 530 ASP A C 1
ATOM 3887 O O . ASP A 1 530 ? -21.138 13.288 8.858 1.00 87.25 530 ASP A O 1
ATOM 3891 N N . GLY A 1 531 ? -19.972 11.733 7.739 1.00 87.50 531 GLY A N 1
ATOM 3892 C CA . GLY A 1 531 ? -18.710 12.466 7.684 1.00 87.50 531 GLY A CA 1
ATOM 3893 C C . GLY A 1 531 ? -17.957 12.525 9.015 1.00 87.50 531 GLY A C 1
ATOM 3894 O O . GLY A 1 531 ? -16.973 13.265 9.115 1.00 87.50 531 GLY A O 1
ATOM 3895 N N . SER A 1 532 ? -18.397 11.782 10.034 1.00 90.75 532 SER A N 1
ATOM 3896 C CA . SER A 1 532 ? -17.758 11.758 11.347 1.00 90.75 532 SER A CA 1
ATOM 3897 C C . SER A 1 532 ? -16.390 11.078 11.289 1.00 90.75 532 SER A C 1
ATOM 3899 O O . SER A 1 532 ? -16.168 10.147 10.516 1.00 90.75 532 SER A O 1
ATOM 3901 N N . ALA A 1 533 ? -15.462 11.564 12.114 1.00 91.81 533 ALA A N 1
ATOM 3902 C CA . ALA A 1 533 ? -14.110 11.035 12.229 1.00 91.81 533 ALA A CA 1
ATOM 3903 C C . ALA A 1 533 ? -13.833 10.610 13.670 1.00 91.81 533 ALA A C 1
ATOM 3905 O O . ALA A 1 533 ? -14.146 11.353 14.604 1.00 91.81 533 ALA A O 1
ATOM 3906 N N . ARG A 1 534 ? -13.186 9.459 13.855 1.00 92.00 534 ARG A N 1
ATOM 3907 C CA . ARG A 1 534 ? -12.691 9.005 15.158 1.00 92.00 534 ARG A CA 1
ATOM 3908 C C . ARG A 1 534 ? -11.277 8.458 15.047 1.00 92.00 534 ARG A C 1
ATOM 3910 O O . ARG A 1 534 ? -10.953 7.724 14.120 1.00 92.00 534 ARG A O 1
ATOM 3917 N N . GLU A 1 535 ? -10.429 8.802 16.008 1.00 93.69 535 GLU A N 1
ATOM 3918 C CA . GLU A 1 535 ? -9.125 8.157 16.151 1.00 93.69 535 GLU A CA 1
ATOM 3919 C C . GLU A 1 535 ? -9.330 6.758 16.745 1.00 93.69 535 GLU A C 1
ATOM 3921 O O . GLU A 1 535 ? -9.962 6.618 17.790 1.00 93.69 535 GLU A O 1
ATOM 3926 N N . LEU A 1 536 ? -8.826 5.733 16.059 1.00 94.81 536 LEU A N 1
ATOM 3927 C CA . LEU A 1 536 ? -8.855 4.348 16.523 1.00 94.81 536 LEU A CA 1
ATOM 3928 C C . LEU A 1 536 ? -7.751 4.117 17.557 1.00 94.81 536 LEU A C 1
ATOM 3930 O O . LEU A 1 536 ? -8.006 3.717 18.690 1.00 94.81 536 LEU A O 1
ATOM 3934 N N . PHE A 1 537 ? -6.512 4.423 17.171 1.00 95.31 537 PHE A N 1
ATOM 3935 C CA . PHE A 1 537 ? -5.335 4.349 18.031 1.00 95.31 537 PHE A CA 1
ATOM 3936 C C . PHE A 1 537 ? -4.157 5.115 17.416 1.00 95.31 537 PHE A C 1
ATOM 3938 O O . PHE A 1 537 ? -4.177 5.501 16.246 1.00 95.31 537 PHE A O 1
ATOM 3945 N N . VAL A 1 538 ? -3.085 5.280 18.197 1.00 94.75 538 VAL A N 1
ATOM 3946 C CA . VAL A 1 538 ? -1.803 5.819 17.722 1.00 94.75 538 VAL A CA 1
ATOM 3947 C C . VAL A 1 538 ? -0.764 4.705 17.662 1.00 94.75 538 VAL A C 1
ATOM 3949 O O . VAL A 1 538 ? -0.381 4.137 18.685 1.00 94.75 538 VAL A O 1
ATOM 3952 N N . TRP A 1 539 ? -0.264 4.424 16.464 1.00 94.56 539 TRP A N 1
ATOM 3953 C CA . TRP A 1 539 ? 0.839 3.504 16.235 1.00 94.56 539 TRP A CA 1
ATOM 3954 C C . TRP A 1 539 ? 2.179 4.162 16.574 1.00 94.56 539 TRP A C 1
ATOM 3956 O O . TRP A 1 539 ? 2.506 5.239 16.075 1.00 94.56 539 TRP A O 1
ATOM 3966 N N . ARG A 1 540 ? 2.965 3.520 17.444 1.00 91.50 540 ARG A N 1
ATOM 3967 C CA . ARG A 1 540 ? 4.240 4.056 17.966 1.00 91.50 540 ARG A CA 1
ATOM 3968 C C . ARG A 1 540 ? 5.412 3.081 17.853 1.00 91.50 540 ARG A C 1
ATOM 3970 O O . ARG A 1 540 ? 6.409 3.256 18.548 1.00 91.50 540 ARG A O 1
ATOM 3977 N N . LYS A 1 541 ? 5.259 2.019 17.061 1.00 89.38 541 LYS A N 1
ATOM 3978 C CA . LYS A 1 541 ? 6.323 1.036 16.847 1.00 89.38 541 LYS A CA 1
ATOM 3979 C C . LYS A 1 541 ? 7.129 1.429 15.606 1.00 89.38 541 LYS A C 1
ATOM 3981 O O . LYS A 1 541 ? 7.627 2.545 15.539 1.00 89.38 541 LYS A O 1
ATOM 3986 N N . GLU A 1 542 ? 7.271 0.524 14.650 1.00 90.75 542 GLU A N 1
ATOM 3987 C CA . GLU A 1 542 ? 7.997 0.749 13.407 1.00 90.75 542 GLU A CA 1
ATOM 3988 C C . GLU A 1 542 ? 7.175 1.578 12.411 1.00 90.75 542 GLU A C 1
ATOM 3990 O O . GLU A 1 542 ? 5.957 1.705 12.543 1.00 90.75 542 GLU A O 1
ATOM 3995 N N . ASP A 1 543 ? 7.828 2.106 11.382 1.00 91.31 543 ASP A N 1
ATOM 3996 C CA . ASP A 1 543 ? 7.152 2.840 10.317 1.00 91.31 543 ASP A CA 1
ATOM 3997 C C . ASP A 1 543 ? 6.143 1.957 9.576 1.00 91.31 543 ASP A C 1
ATOM 3999 O O . ASP A 1 543 ? 6.442 0.812 9.227 1.00 91.31 543 ASP A O 1
ATOM 4003 N N . ILE A 1 544 ? 4.964 2.514 9.291 1.00 95.19 544 ILE A N 1
ATOM 4004 C CA . ILE A 1 544 ? 3.951 1.858 8.460 1.00 95.19 544 ILE A CA 1
ATOM 4005 C C . ILE A 1 544 ? 4.313 2.109 6.995 1.00 95.19 544 ILE A C 1
ATOM 4007 O O . ILE A 1 544 ? 4.523 3.246 6.573 1.00 95.19 544 ILE A O 1
ATOM 4011 N N . LEU A 1 545 ? 4.415 1.042 6.217 1.00 94.88 545 LEU A N 1
ATOM 4012 C CA . LEU A 1 545 ? 4.693 1.103 4.787 1.00 94.88 545 LEU A CA 1
ATOM 4013 C C . LEU A 1 545 ? 3.414 1.004 3.972 1.00 94.88 545 LEU A C 1
ATOM 4015 O O . LEU A 1 545 ? 3.290 1.722 2.988 1.00 94.88 545 LEU A O 1
ATOM 4019 N N . ASP A 1 546 ? 2.481 0.169 4.428 1.00 97.25 546 ASP A N 1
ATOM 4020 C CA . ASP A 1 546 ? 1.157 0.039 3.841 1.00 97.25 546 ASP A CA 1
ATOM 4021 C C . ASP A 1 546 ? 0.141 -0.514 4.853 1.00 97.25 546 ASP A C 1
ATOM 4023 O O . ASP A 1 546 ? 0.531 -1.076 5.886 1.00 97.25 546 ASP A O 1
ATOM 4027 N N . LEU A 1 547 ? -1.153 -0.350 4.573 1.00 97.75 547 LEU A N 1
ATOM 4028 C CA . LEU A 1 547 ? -2.237 -0.886 5.389 1.00 97.75 547 LEU A CA 1
ATOM 4029 C C . LEU A 1 547 ? -3.409 -1.384 4.542 1.00 97.75 547 LEU A C 1
ATOM 4031 O O . LEU A 1 547 ? -3.810 -0.748 3.576 1.00 97.75 547 LEU A O 1
ATOM 4035 N N . VAL A 1 548 ? -4.038 -2.470 4.989 1.00 97.75 548 VAL A N 1
ATOM 4036 C CA . VAL A 1 548 ? -5.331 -2.929 4.460 1.00 97.75 548 VAL A CA 1
ATOM 4037 C C . VAL A 1 548 ? -6.274 -3.312 5.591 1.00 97.75 548 VAL A C 1
ATOM 4039 O O . VAL A 1 548 ? -5.840 -3.690 6.680 1.00 97.75 548 VAL A O 1
ATOM 4042 N N . VAL A 1 549 ? -7.578 -3.236 5.335 1.00 97.56 549 VAL A N 1
ATOM 4043 C CA . VAL A 1 549 ? -8.619 -3.700 6.259 1.00 97.56 549 VAL A CA 1
ATOM 4044 C C . VAL A 1 549 ? -9.218 -4.995 5.721 1.00 97.56 549 VAL A C 1
ATOM 4046 O O . VAL A 1 549 ? -9.468 -5.120 4.525 1.00 97.56 549 VAL A O 1
ATOM 4049 N N . GLY A 1 550 ? -9.451 -5.972 6.595 1.00 95.62 550 GLY A N 1
ATOM 4050 C CA . GLY A 1 550 ? -9.997 -7.265 6.188 1.00 95.62 550 GLY A CA 1
ATOM 4051 C C . GLY A 1 550 ? -10.600 -8.072 7.335 1.00 95.62 550 GLY A C 1
ATOM 4052 O O . GLY A 1 550 ? -10.728 -7.570 8.449 1.00 95.62 550 GLY A O 1
ATOM 4053 N N . PRO A 1 551 ? -10.990 -9.335 7.092 1.00 94.62 551 PRO A N 1
ATOM 4054 C CA . PRO A 1 551 ? -11.449 -10.229 8.147 1.00 94.62 551 PRO A CA 1
ATOM 4055 C C . PRO A 1 551 ? -10.292 -10.613 9.072 1.00 94.62 551 PRO A C 1
ATOM 4057 O O . PRO A 1 551 ? -9.135 -10.636 8.652 1.00 94.62 551 PRO A O 1
ATOM 4060 N N . ARG A 1 552 ? -10.598 -11.003 10.314 1.00 95.06 552 ARG A N 1
ATOM 4061 C CA . ARG A 1 552 ? -9.608 -11.603 11.218 1.00 95.06 552 ARG A CA 1
ATOM 4062 C C . ARG A 1 552 ? -9.162 -12.968 10.691 1.00 95.06 552 ARG A C 1
ATOM 4064 O O . ARG A 1 552 ? -9.959 -13.900 10.640 1.00 95.06 552 ARG A O 1
ATOM 4071 N N . MET A 1 553 ? -7.880 -13.102 10.374 1.00 96.06 553 MET A N 1
ATOM 4072 C CA . MET A 1 553 ? -7.244 -14.393 10.104 1.00 96.06 553 MET A CA 1
ATOM 4073 C C . MET A 1 553 ? -6.806 -15.063 11.417 1.00 96.06 553 MET A C 1
ATOM 4075 O O . MET A 1 553 ? -6.342 -14.359 12.320 1.00 96.06 553 MET A O 1
ATOM 4079 N N . PRO A 1 554 ? -6.938 -16.395 11.552 1.00 95.31 554 PRO A N 1
ATOM 4080 C CA . PRO A 1 554 ? -6.546 -17.154 12.742 1.00 95.31 554 PRO A CA 1
ATOM 4081 C C . PRO A 1 554 ? -5.022 -17.353 12.839 1.00 95.31 554 PRO A C 1
ATOM 4083 O O . PRO A 1 554 ? -4.533 -18.473 12.970 1.00 95.31 554 PRO A O 1
ATOM 4086 N N . TRP A 1 555 ? -4.257 -16.264 12.770 1.00 94.94 555 TRP A N 1
ATOM 4087 C CA . TRP A 1 555 ? -2.814 -16.306 12.991 1.00 94.94 555 TRP A CA 1
ATOM 4088 C C . TRP A 1 555 ? -2.499 -16.670 14.446 1.00 94.94 555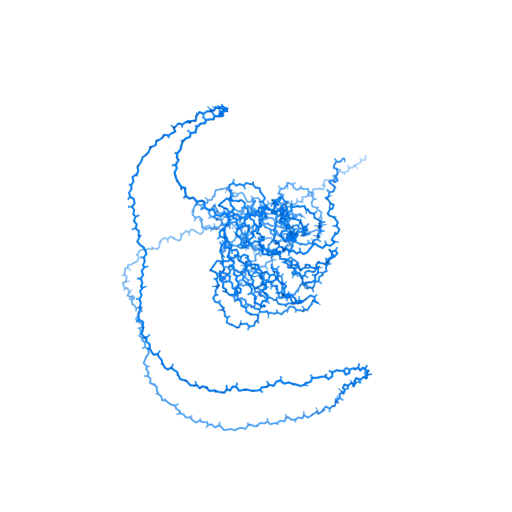 TRP A C 1
ATOM 4090 O O . TRP A 1 555 ? -3.303 -16.375 15.340 1.00 94.94 555 TRP A O 1
ATOM 4100 N N . PRO A 1 556 ? -1.327 -17.278 14.708 1.00 88.31 556 PRO A N 1
ATOM 4101 C CA . PRO A 1 556 ? -0.857 -17.481 16.067 1.00 88.31 556 PRO A CA 1
ATOM 4102 C C . PRO A 1 556 ? -0.894 -16.167 16.860 1.00 88.31 556 PRO A C 1
ATOM 4104 O O . PRO A 1 556 ? -0.575 -15.107 16.303 1.00 88.31 556 PRO A O 1
ATOM 4107 N N . PRO A 1 557 ? -1.286 -16.217 18.145 1.00 87.62 557 PRO A N 1
ATOM 4108 C CA . PRO A 1 557 ? -1.348 -15.025 18.970 1.00 87.62 557 PRO A CA 1
ATOM 4109 C C . PRO A 1 557 ? 0.024 -14.361 19.018 1.00 87.62 557 PRO A C 1
ATOM 4111 O O . PRO A 1 557 ? 1.054 -15.027 19.125 1.00 87.62 557 PRO A O 1
ATOM 4114 N N . TYR A 1 558 ? 0.032 -13.032 18.947 1.00 86.62 558 TYR A N 1
ATOM 4115 C CA . TYR A 1 558 ? 1.259 -12.281 19.142 1.00 86.62 558 TYR A CA 1
ATOM 4116 C C . TYR A 1 558 ? 1.749 -12.466 20.578 1.00 86.62 558 TYR A C 1
ATOM 4118 O O . TYR A 1 558 ? 1.139 -11.973 21.528 1.00 86.62 558 TYR A O 1
ATOM 4126 N N . GLU A 1 559 ? 2.872 -13.156 20.725 1.00 78.88 559 GLU A N 1
ATOM 4127 C CA . GLU A 1 559 ? 3.651 -13.131 21.949 1.00 78.88 559 GLU A CA 1
ATOM 4128 C C . GLU A 1 559 ? 4.656 -11.985 21.820 1.00 78.88 559 GLU A C 1
ATOM 4130 O O . GLU A 1 559 ? 5.509 -12.024 20.928 1.00 78.88 559 GLU A O 1
ATOM 4135 N N . PRO A 1 560 ? 4.566 -10.937 22.661 1.00 73.62 560 PRO A N 1
ATOM 4136 C CA . PRO A 1 560 ? 5.614 -9.934 22.716 1.00 73.62 560 PRO A CA 1
ATOM 4137 C C . PRO A 1 560 ? 6.930 -10.656 22.959 1.00 73.62 560 PRO A C 1
ATOM 4139 O O . PRO A 1 560 ? 6.971 -11.525 23.834 1.00 73.62 560 PRO A O 1
ATOM 4142 N N . ASP A 1 561 ? 7.983 -10.292 22.221 1.00 62.47 561 ASP A N 1
ATOM 4143 C CA . ASP A 1 561 ? 9.325 -10.786 22.503 1.00 62.47 561 ASP A CA 1
ATOM 4144 C C . ASP A 1 561 ? 9.561 -10.596 24.001 1.00 62.47 561 ASP A C 1
ATOM 4146 O O . ASP A 1 561 ? 9.689 -9.466 24.490 1.00 62.47 561 ASP A O 1
ATOM 4150 N N . ARG A 1 562 ? 9.535 -11.703 24.759 1.00 53.31 562 ARG A N 1
ATOM 4151 C CA . ARG A 1 562 ? 9.923 -11.684 26.162 1.00 53.31 562 ARG A CA 1
ATOM 4152 C C . ARG A 1 562 ? 11.352 -11.209 26.106 1.00 53.31 562 ARG A C 1
ATOM 4154 O O . ARG A 1 562 ? 12.216 -11.974 25.678 1.00 53.31 562 ARG A O 1
ATOM 4161 N N . ARG A 1 563 ? 11.580 -9.935 26.447 1.00 45.34 563 ARG A N 1
ATOM 4162 C CA . ARG A 1 563 ? 12.916 -9.364 26.586 1.00 45.34 563 ARG A CA 1
ATOM 4163 C C . ARG A 1 563 ? 13.721 -10.428 27.310 1.00 45.34 563 ARG A C 1
ATOM 4165 O O . ARG A 1 563 ? 13.410 -10.724 28.464 1.00 45.34 563 ARG A O 1
ATOM 4172 N N . ARG A 1 564 ? 14.671 -11.070 26.618 1.00 41.84 564 ARG A N 1
ATOM 4173 C CA . ARG A 1 564 ? 15.677 -11.874 27.301 1.00 41.84 564 ARG A CA 1
ATOM 4174 C C . ARG A 1 564 ? 16.286 -10.889 28.272 1.00 41.84 564 ARG A C 1
ATOM 4176 O O . ARG A 1 564 ? 16.907 -9.918 27.841 1.00 41.84 564 ARG A O 1
ATOM 4183 N N . GLY A 1 565 ? 15.952 -11.059 29.547 1.00 36.19 565 GLY A N 1
ATOM 4184 C CA . GLY A 1 565 ? 16.555 -10.287 30.604 1.00 36.19 565 GLY A CA 1
ATOM 4185 C C . GLY A 1 565 ? 18.050 -10.403 30.388 1.00 36.19 565 GLY A C 1
ATOM 4186 O O . GLY A 1 565 ? 18.582 -11.508 30.335 1.00 36.19 565 GLY A O 1
ATOM 4187 N N . LEU A 1 566 ? 18.691 -9.258 30.189 1.00 36.03 566 LEU A N 1
ATOM 4188 C CA . LEU A 1 566 ? 20.038 -9.074 30.685 1.00 36.03 566 LEU A CA 1
ATOM 4189 C C . LEU A 1 566 ? 19.955 -9.377 32.188 1.00 36.03 566 LEU A C 1
ATOM 4191 O O . LEU A 1 566 ? 19.538 -8.525 32.972 1.00 36.03 566 LEU A O 1
ATOM 4195 N N . GLN A 1 567 ? 20.204 -10.637 32.534 1.00 33.50 567 GLN A N 1
ATOM 4196 C CA . GLN A 1 567 ? 20.739 -11.057 33.820 1.00 33.50 567 GLN A CA 1
ATOM 4197 C C . GLN A 1 567 ? 22.176 -11.486 33.577 1.00 33.50 567 GLN A C 1
ATOM 4199 O O . GLN A 1 567 ? 22.407 -12.171 32.550 1.00 33.50 567 GLN A O 1
#

Radius of gyration: 36.85 Å; chains: 1; bounding box: 137×91×112 Å

pLDDT: mean 70.25, std 26.02, range [24.39, 98.62]

Sequence (567 aa):
MKGAIWLSAGAWGLVGFAVGLADSWDPADRAPWHLQSVAISDEAQTELRPESPAKRGRPSYLHIRLQFRPQLDDRRLHQFRVVDKLGKTVADVHGFYRDRSVLVFEGEWKDLQGLYLEGLGHREPLVPGPPRARAEPPASPPKAEAKVEESPWEIDPPSAETTGHPTAPVAAAHASAVAGQPPTEAKPPAPIGGQGSDCNQKPNGSPGGKASDDAKGNSEGPAGAGAPPSGQGPGATEGGKPGPPQGLASRGPMGGLGGAGGGIAGGGGRDHLRGRPAEPDSPPPPPIILYLSCAEELGRGRIYQVDEFGAIRGLVTLPFAATGLALHHRPALVAVVPRGGGKILQIDAAGKVSVILENDPLTPQPVDVAVGPGSDAILVADRLAHVLATTSMDGQKAREARRFPLQRWDRPWMCVAVATDKRVLYSTDMEPGVYRFGLGDELRPAPLLARPGGVAADPASARWAAAQPPGQVAVFEGGSPRTTLRLPPSRVVYRQGLLAFAPADRLVIAAEAAPAAGGGVAIVEWTLGDGSARELFVWRKEDILDLVVGPRMPWPPYEPDRRRGLQ

Foldseek 3Di:
DDDDDDDDDDDDDDPAPQPPDDPDDDPPDDDQKDWRGKDKAQDPDPDPDPDDDDDPDGWIKIKIAMDGDPPPPDLPDWFKFKAALVRHGPFGWDDDDSPTRITITTDDPPDQPRIWIDTPNDIDRNDDDDPDPPPDDPPDDDDDDDDDDDDDDDDDDDDDDDDDDDDDDDDDDDDDDDDDDDDDDDDDDDDDDDDDDDDDDDDDDDDDDDDDDDDDDDDDDDDDDDDDDDDDDDDDDDDDDDDDDDDDDDDDDDDDDDDDDDDDDDDDDDDPDDPPPPDPPDDPFDWWWKWFFFDDSWAWIKTFTATLQRDTFFIATHRTTFLEWEQDPAQWIWTWDLPDQIFIWIQHLQRDIDTLEGNAPQARGFRYWEAAQPFQKIWTQHQQNQFTWIDGSNNDRIDGQDHDDDDNPGRKDKAWYAENVRWIWIAIPPQAAIDTGHRPPPDDDDHPGRHGAHKEYDSVFQKIWGDDPQFKIWIAHNSGTDDIAGHDPQKGFPDRWAKEDDPPQKIWTWIDGDPVDDDAIWIKIARRVVRDIDTSDGHHDGDGSHMYIDDNRPYDGDDDPPPPDPD